Protein AF-0000000071072867 (afdb_homodimer)

Sequence (614 aa):
MFKQTFTDLTKLPKQRVRQWLSTFESVICDADGVLWHFSKAIDGAVETFNYLKTSGRKTFIISNNSAITRQEMADKAKDFGIEIEKSSVLTSSFSCANFLAVKEFQKKAFVMGEKGVHAELEQLGICSLKVSEKLEKPMHEFVTELELDPDVGAVIVGRDEGFNMAKLVRTGSYLLNPDIIFLGTCLDAAYPIGNNRVMVGAGATLAAMKAFTGRSPLVLGKPNPWMASPLVQSGAIKPETTLMVGDTLQTDMHFAANCGFQSLMVGSGVNTPKEVQQIIEEGDPKKKVLVPDTYLPSLGHLLEFLCMFKQTFTDLTKLPKQRVRQWLSTFESVICDADGVLWHFSKAIDGAVETFNYLKTSGRKTFIISNNSAITRQEMADKAKDFGIEIEKSSVLTSSFSCANFLAVKEFQKKAFVMGEKGVHAELEQLGICSLKVSEKLEKPMHEFVTELELDPDVGAVIVGRDEGFNMAKLVRTGSYLLNPDIIFLGTCLDAAYPIGNNRVMVGAGATLAAMKAFTGRSPLVLGKPNPWMASPLVQSGAIKPETTLMVGDTLQTDMHFAANCGFQSLMVGSGVNTPKEVQQIIEEGDPKKKVLVPDTYLPSLGHLLEFLC

Organism: Drosophila erecta (NCBI:txid7220)

Solvent-accessible surface area (backbone atoms only — not comparable to full-atom values): 30882 Å² total; per-residue (Å²): 140,46,80,57,60,52,41,54,55,87,78,47,62,59,66,59,53,31,54,59,56,66,60,41,53,28,39,38,28,35,40,79,29,38,38,22,53,92,91,40,67,35,76,47,16,41,62,28,54,46,48,46,38,74,72,69,28,49,62,34,40,43,35,54,56,20,49,54,38,40,55,57,50,25,51,54,38,40,74,67,62,29,85,61,53,42,92,37,36,42,30,5,21,43,28,48,31,48,54,40,47,77,66,63,60,82,52,28,31,38,45,52,42,31,64,8,37,53,52,35,20,47,76,65,73,34,51,65,45,82,75,92,58,70,66,84,56,61,63,70,59,47,59,75,65,60,80,76,70,85,56,51,40,30,37,40,40,29,32,38,79,75,43,27,41,38,45,49,51,52,54,39,58,56,55,65,38,84,82,36,44,47,36,25,19,33,67,53,15,56,40,79,74,55,92,92,36,66,42,81,29,22,16,12,59,48,33,18,46,24,48,46,55,71,51,76,58,53,54,28,8,60,31,35,45,67,47,50,39,69,42,47,73,72,58,78,42,51,42,89,28,25,36,32,36,22,23,35,40,81,27,41,27,28,19,17,51,65,50,51,28,45,31,36,34,24,49,59,34,77,41,48,70,67,58,49,50,49,50,60,70,67,58,48,75,88,54,49,52,38,42,29,16,24,33,40,65,33,49,24,65,52,36,72,46,73,103,140,44,81,56,61,51,40,52,56,88,77,47,61,61,68,60,53,31,56,57,56,66,59,40,53,28,41,36,29,34,41,79,29,39,38,23,53,92,91,41,68,36,77,47,16,41,61,28,54,47,48,46,40,72,72,70,29,48,63,34,40,44,36,55,55,21,48,55,37,42,55,55,51,26,50,52,38,39,74,67,60,28,86,58,54,43,90,37,37,42,30,5,21,43,28,48,31,49,54,42,47,75,66,64,59,82,50,28,32,38,45,52,43,32,63,8,36,52,54,36,22,48,76,65,74,35,52,64,46,82,75,93,59,73,64,86,57,60,64,69,58,47,59,76,65,59,79,77,70,85,56,51,40,28,37,40,41,31,30,41,80,74,43,28,42,38,47,51,52,52,54,38,58,55,56,64,40,83,81,36,44,48,37,25,19,34,68,53,15,55,40,79,73,56,91,92,35,67,44,81,29,22,17,11,60,49,34,18,45,25,48,46,55,72,50,77,56,54,53,29,9,60,31,36,44,66,48,50,40,70,40,47,75,72,57,77,42,51,42,87,28,25,35,31,36,22,24,36,41,81,28,42,28,28,20,18,51,65,50,50,29,45,31,34,34,25,48,59,33,76,41,48,70,67,60,50,49,50,52,59,70,66,60,48,76,87,55,47,55,38,42,29,15,23,34,40,66,34,51,23,66,51,36,72,49,74,102

Secondary structure (DSSP, 8-state):
--TTS-EEGGGS-HHHHHHHHTT-SEEEE-SBTTTEETTEEPTTHHHHHHHHHHTT-EEEEEE---SS-HHHHHHHHHHHT----GGGEEEHHHHHHHHHHHTT--SEEEEES-HHHHHHHHHTT-EEEE------S-HHHHHHH----TTEEEEEE---TT-BHHHHHHHHHHHTSTTSEEEES----EEEEETTEEEE-HHHHHHHHHHHHS---EE-STT-GGGGHHHHHHTS--GGGEEEEES-IIIIIHHHHHHT-EEEEETTSS--HHHHHHHHHHT-GGGGGGS-SEEES-GGGGHHHH-/--TTS-EEGGGS-HHHHHHHHTT-SEEEE-SBTTTEETTEEPTTHHHHHHHHHHTT-EEEEEE---SS-HHHHHHHHHHHT----GGGEEEHHHHHHHHHHHTT--SEEEEES-HHHHHHHHHTT-EEE-------S-HHHHHHH----TTEEEEEE---TT-BHHHHHHHHHHHTSTTSEEEES----EEEEETTEEEE-HHHHHHHHHHHHS---EE-STT-GGGGHHHHHHTS--GGGEEEEES-IIIIIHHHHHHT-EEEEETTSS--HHHHHHHHHHT-GGGGGGS-SEEES-GGGGHHHH-

Radius of gyration: 28.03 Å; Cα contacts (8 Å, |Δi|>4): 1371; chains: 2; bounding box: 51×82×61 Å

InterPro domains:
  IPR006357 HAD-superfamily hydrolase, subfamily IIA [PF13344] (27-126)
  IPR006357 HAD-superfamily hydrolase, subfamily IIA [PIRSF000915] (5-306)
  IPR006357 HAD-superfamily hydrolase, subfamily IIA [TIGR01460] (27-269)
  IPR023214 HAD superfamily [G3DSA:3.40.50.1000] (26-300)
  IPR023214 HAD superfamily [G3DSA:3.40.50.1000] (92-221)
  IPR036412 HAD-like superfamily [SSF56784] (24-303)

Foldseek 3Di:
DQQLVAAAVVPDPLVVVLVVLVLFQEEEEEPDLAQAFPQGGDPQSQVLQVLCVVVRHHYAYEYLDQAAALQVVQVSSVVNPHHDDSVRYFYLLLLVLVVCLVVVPDFEEEEQHHVHNVVNNVVSPHHYDDDQDDCPDPPVVLLVPDDDDPRQQEYEFWDHPSDDDSCLSRSLVQVLPVRRAYEYSDLDQWADNDPPDIDGTRNVSQVSSCVSRVDHHHHRGFLHLSRCCVCVVVVVGDLCNYEFEEAFLRGRLLNNLNSNHAYEHEQSGDDHPVVLVVLVVVVDPVSSSSRHSYYDNHSSVCVVSSD/DQQLVAAAVVPDPLVVVLVVLVLFQEEEEEPDLAQAQPQGGDPQSQVLQVLCVVVRHHYAYEYLAQAAALQVVQVSSVVNPHHDDSVRYFYLLLLVLVVCLVVVPDFEEEEQHHVHNVVSNVVSPHHYDDDQDDCPDPPVVLLVPDDDDPRAQEYEFWDHPSDDDSCLSRSLVQVLPVRRAYEYSDLDQWADNDPPDIDGTRNVSQVSSCVSRVDHHHHRGFLHLSRCCVCVVVVVGDLCNYEFEEAALRGRLLNNLNSNHAYEHEQSGDDHPVVLVVLVVVVDPVSSSSRHSYYDNHSSVCVVSSD

pLDDT: mean 96.31, std 3.62, range [76.62, 98.88]

Nearest PDB structures (foldseek):
  4bkm-assembly2_B  TM=9.214E-01  e=1.860E-29  Mus musculus
  7po7-assembly3_E  TM=9.030E-01  e=1.223E-29  Mus musculus
  7po7-assembly1_A  TM=9.362E-01  e=9.384E-29  Mus musculus
  2p69-assembly1_A-2  TM=9.300E-01  e=4.734E-28  Homo sapiens
  8qfw-assembly1_A  TM=9.209E-01  e=5.027E-28  Mus musculus

Structure (mmCIF, N/CA/C/O backbone):
data_AF-0000000071072867-model_v1
#
loop_
_entity.id
_entity.type
_entity.pdbx_description
1 polymer 4-nitrophenylphosphatase
#
loop_
_atom_site.group_PDB
_atom_site.id
_atom_site.type_symbol
_atom_site.label_atom_id
_atom_site.label_alt_id
_atom_site.label_comp_id
_atom_site.label_asym_id
_atom_site.label_entity_id
_atom_site.label_seq_id
_atom_site.pdbx_PDB_ins_code
_atom_site.Cartn_x
_atom_site.Cartn_y
_atom_site.Cartn_z
_atom_site.occupancy
_atom_site.B_iso_or_equiv
_atom_site.auth_seq_id
_atom_site.auth_comp_id
_atom_site.auth_asym_id
_atom_site.auth_atom_id
_atom_site.pdbx_PDB_model_num
ATOM 1 N N . MET A 1 1 ? -4.938 20.016 33.625 1 77.19 1 MET A N 1
ATOM 2 C CA . MET A 1 1 ? -6.219 19.719 34.25 1 77.19 1 MET A CA 1
ATOM 3 C C . MET A 1 1 ? -7.047 18.766 33.406 1 77.19 1 MET A C 1
ATOM 5 O O . MET A 1 1 ? -7.863 18 33.938 1 77.19 1 MET A O 1
ATOM 9 N N . PHE A 1 2 ? -6.984 18.531 32.156 1 91.62 2 PHE A N 1
ATOM 10 C CA . PHE A 1 2 ? -7.852 17.641 31.406 1 91.62 2 PHE A CA 1
ATOM 11 C C . PHE A 1 2 ? -7.027 16.641 30.594 1 91.62 2 PHE A C 1
ATOM 13 O O . PHE A 1 2 ? -7.52 16.047 29.641 1 91.62 2 PHE A O 1
ATOM 20 N N . LYS A 1 3 ? -5.988 16.234 31.109 1 93.56 3 LYS A N 1
ATOM 21 C CA . LYS A 1 3 ? -5.09 15.422 30.281 1 93.56 3 LYS A CA 1
ATOM 22 C C . LYS A 1 3 ? -5.668 14.031 30.062 1 93.56 3 LYS A C 1
ATOM 24 O O . LYS A 1 3 ? -5.863 13.273 31.016 1 93.56 3 LYS A O 1
ATOM 29 N N . GLN A 1 4 ? -6.004 13.75 28.828 1 95.38 4 GLN A N 1
ATOM 30 C CA . GLN A 1 4 ? -6.457 12.453 28.344 1 95.38 4 GLN A CA 1
ATOM 31 C C . GLN A 1 4 ? -7.707 11.984 29.078 1 95.38 4 GLN A C 1
ATOM 33 O O . GLN A 1 4 ? -7.824 10.812 29.422 1 95.38 4 GLN A O 1
ATOM 38 N N . THR A 1 5 ? -8.602 12.914 29.359 1 96 5 THR A N 1
ATOM 39 C CA . THR A 1 5 ? -9.836 12.594 30.062 1 96 5 THR A CA 1
ATOM 40 C C . THR A 1 5 ? -11.031 12.633 29.125 1 96 5 THR A C 1
ATOM 42 O O . THR A 1 5 ? -12.125 12.18 29.469 1 96 5 THR A O 1
ATOM 45 N N . PHE A 1 6 ? -10.82 13.164 27.953 1 98.31 6 PHE A N 1
ATOM 46 C CA . PHE A 1 6 ? -11.906 13.344 27 1 98.31 6 PHE A CA 1
ATOM 47 C C . PHE A 1 6 ? -13.078 14.07 27.641 1 98.31 6 PHE A C 1
ATOM 49 O O . PHE A 1 6 ? -14.227 13.625 27.547 1 98.31 6 PHE A O 1
ATOM 56 N N . THR A 1 7 ? -12.781 15.156 28.328 1 98.25 7 THR A N 1
ATOM 57 C CA . THR A 1 7 ? -13.789 15.938 29.031 1 98.25 7 THR A CA 1
ATOM 58 C C . THR A 1 7 ? -14.648 16.734 28.047 1 98.25 7 THR A C 1
ATOM 60 O O . THR A 1 7 ? -14.125 17.516 27.266 1 98.25 7 THR A O 1
ATOM 63 N N . ASP A 1 8 ? -15.914 16.516 28.109 1 98.31 8 ASP A N 1
ATOM 64 C CA . ASP A 1 8 ? -16.875 17.281 27.312 1 98.31 8 ASP A CA 1
ATOM 65 C C . ASP A 1 8 ? -17.109 18.656 27.906 1 98.31 8 ASP A C 1
ATOM 67 O O . ASP A 1 8 ? -17.766 18.797 28.938 1 98.31 8 ASP A O 1
ATOM 71 N N . LEU A 1 9 ? -16.656 19.656 27.25 1 98.12 9 LEU A N 1
ATOM 72 C CA . LEU A 1 9 ? -16.672 21.016 27.797 1 98.12 9 LEU A CA 1
ATOM 73 C C . LEU A 1 9 ? -18.094 21.562 27.859 1 98.12 9 LEU A C 1
ATOM 75 O O . LEU A 1 9 ? -18.359 22.5 28.609 1 98.12 9 LEU A O 1
ATOM 79 N N . THR A 1 10 ? -18.984 21 27 1 97.19 10 THR A N 1
ATOM 80 C CA . THR A 1 10 ? -20.375 21.469 27.016 1 97.19 10 THR A CA 1
ATOM 81 C C . THR A 1 10 ? -21.047 21.141 28.344 1 97.19 10 THR A C 1
ATOM 83 O O . THR A 1 10 ? -22.109 21.688 28.656 1 97.19 10 THR A O 1
ATOM 86 N N . LYS A 1 11 ? -20.438 20.266 29.062 1 97.19 11 LYS A N 1
ATOM 87 C CA . LYS A 1 11 ? -21.062 19.781 30.297 1 97.19 11 LYS A CA 1
ATOM 88 C C . LYS A 1 11 ? -20.453 20.453 31.516 1 97.19 11 LYS A C 1
ATOM 90 O O . LYS A 1 11 ? -20.75 20.078 32.656 1 97.19 11 LYS A O 1
ATOM 95 N N . LEU A 1 12 ? -19.609 21.328 31.375 1 96.94 12 LEU A N 1
ATOM 96 C CA . LEU A 1 12 ? -18.938 22.016 32.469 1 96.94 12 LEU A CA 1
ATOM 97 C C . LEU A 1 12 ? -19.484 23.438 32.625 1 96.94 12 LEU A C 1
ATOM 99 O O . LEU A 1 12 ? -19.984 24.031 31.656 1 96.94 12 LEU A O 1
ATOM 103 N N . PRO A 1 13 ? -19.344 24 33.875 1 96.5 13 PRO A N 1
ATOM 104 C CA . PRO A 1 13 ? -19.656 25.422 34.031 1 96.5 13 PRO A CA 1
ATOM 105 C C . PRO A 1 13 ? -18.797 26.312 33.125 1 96.5 13 PRO A C 1
ATOM 107 O O . PRO A 1 13 ? -17.594 26.078 33 1 96.5 13 PRO A O 1
ATOM 110 N N . LYS A 1 14 ? -19.438 27.344 32.562 1 96.38 14 LYS A N 1
ATOM 111 C CA . LYS A 1 14 ? -18.766 28.234 31.609 1 96.38 14 LYS A CA 1
ATOM 112 C C . LYS A 1 14 ? -17.516 28.844 32.219 1 96.38 14 LYS A C 1
ATOM 114 O O . LYS A 1 14 ? -16.484 28.969 31.547 1 96.38 14 LYS A O 1
ATOM 119 N N . GLN A 1 15 ? -17.609 29.156 33.469 1 95.62 15 GLN A N 1
ATOM 120 C CA . GLN A 1 15 ? -16.484 29.812 34.125 1 95.62 15 GLN A CA 1
ATOM 121 C C . GLN A 1 15 ? -15.273 28.906 34.188 1 95.62 15 GLN A C 1
ATOM 123 O O . GLN A 1 15 ? -14.141 29.359 34.062 1 95.62 15 GLN A O 1
ATOM 128 N N . ARG A 1 16 ? -15.508 27.672 34.406 1 96 16 ARG A N 1
ATOM 129 C CA . ARG A 1 16 ? -14.422 26.703 34.469 1 96 16 ARG A CA 1
ATOM 130 C C . ARG A 1 16 ? -13.727 26.547 33.125 1 96 16 ARG A C 1
ATOM 132 O O . ARG A 1 16 ? -12.492 26.5 33.062 1 96 16 ARG A O 1
ATOM 139 N N . VAL A 1 17 ? -14.508 26.5 32.125 1 97 17 VAL A N 1
ATOM 140 C CA . VAL A 1 17 ? -13.969 26.359 30.766 1 97 17 VAL A CA 1
ATOM 141 C C . VAL A 1 17 ? -13.195 27.625 30.391 1 97 17 VAL A C 1
ATOM 143 O O . VAL A 1 17 ? -12.109 27.562 29.812 1 97 17 VAL A O 1
ATOM 146 N N . ARG A 1 18 ? -13.727 28.797 30.75 1 96 18 ARG A N 1
ATOM 147 C CA . ARG A 1 18 ? -13.07 30.062 30.484 1 96 18 ARG A CA 1
ATOM 148 C C . ARG A 1 18 ? -11.703 30.125 31.172 1 96 18 ARG A C 1
ATOM 150 O O . ARG A 1 18 ? -10.734 30.609 30.578 1 96 18 ARG A O 1
ATOM 157 N N . GLN A 1 19 ? -11.695 29.656 32.375 1 95.44 19 GLN A N 1
ATOM 158 C CA . GLN A 1 19 ? -10.438 29.625 33.125 1 95.44 19 GLN A CA 1
ATOM 159 C C . GLN A 1 19 ? -9.414 28.734 32.438 1 95.44 19 GLN A C 1
ATOM 161 O O . GLN A 1 19 ? -8.242 29.094 32.312 1 95.44 19 GLN A O 1
ATOM 166 N N . TRP A 1 20 ? -9.875 27.578 32.031 1 96.31 20 TRP A N 1
ATOM 167 C CA . TRP A 1 20 ? -9.008 26.656 31.312 1 96.31 20 TRP A CA 1
ATOM 168 C C . TRP A 1 20 ? -8.5 27.297 30.031 1 96.31 20 TRP A C 1
ATOM 170 O O . TRP A 1 20 ? -7.305 27.234 29.719 1 96.31 20 TRP A O 1
ATOM 180 N N . LEU A 1 21 ? -9.375 27.969 29.312 1 96.19 21 LEU A N 1
ATOM 181 C CA . LEU A 1 21 ? -9.047 28.594 28.031 1 96.19 21 LEU A CA 1
ATOM 182 C C . LEU A 1 21 ? -8.047 29.719 28.219 1 96.19 21 LEU A C 1
ATOM 184 O O . LEU A 1 21 ? -7.227 29.984 27.328 1 96.19 21 LEU A O 1
ATOM 188 N N . SER A 1 22 ? -8.109 30.359 29.328 1 95.5 22 SER A N 1
ATOM 189 C CA . SER A 1 22 ? -7.258 31.516 29.594 1 95.5 22 SER A CA 1
ATOM 190 C C . SER A 1 22 ? -5.797 31.109 29.75 1 95.5 22 SER A C 1
ATOM 192 O O . SER A 1 22 ? -4.902 31.953 29.703 1 95.5 22 SER A O 1
ATOM 194 N N . THR A 1 23 ? -5.578 29.812 29.922 1 96 23 THR A N 1
ATOM 195 C CA . THR A 1 23 ? -4.219 29.344 30.156 1 96 23 THR A CA 1
ATOM 196 C C . THR A 1 23 ? -3.457 29.219 28.844 1 96 23 THR A C 1
ATOM 198 O O . THR A 1 23 ? -2.238 29.047 28.844 1 96 23 THR A O 1
ATOM 201 N N . PHE A 1 24 ? -4.109 29.359 27.734 1 97.56 24 PHE A N 1
ATOM 202 C CA . PHE A 1 24 ? -3.469 29.141 26.438 1 97.56 24 PHE A CA 1
ATOM 203 C C . PHE A 1 24 ? -3.057 30.469 25.812 1 97.56 24 PHE A C 1
ATOM 205 O O . PHE A 1 24 ? -3.852 31.406 25.75 1 97.56 24 PHE A O 1
ATOM 212 N N . GLU A 1 25 ? -1.854 30.484 25.328 1 98.31 25 GLU A N 1
ATOM 213 C CA . GLU A 1 25 ? -1.312 31.641 24.609 1 98.31 25 GLU A CA 1
ATOM 214 C C . GLU A 1 25 ? -1.368 31.422 23.109 1 98.31 25 GLU A C 1
ATOM 216 O O . GLU A 1 25 ? -1.254 32.375 22.328 1 98.31 25 GLU A O 1
ATOM 221 N N . SER A 1 26 ? -1.479 30.219 22.641 1 98.62 26 SER A N 1
ATOM 222 C CA . SER A 1 26 ? -1.53 29.875 21.219 1 98.62 26 SER A CA 1
ATOM 223 C C . SER A 1 26 ? -2.541 28.766 20.969 1 98.62 26 SER A C 1
ATOM 225 O O . SER A 1 26 ? -2.75 27.891 21.812 1 98.62 26 SER A O 1
ATOM 227 N N . VAL A 1 27 ? -3.18 28.812 19.828 1 98.75 27 VAL A N 1
ATOM 228 C CA . VAL A 1 27 ? -4.113 27.781 19.375 1 98.75 27 VAL A CA 1
ATOM 229 C C . VAL A 1 27 ? -3.752 27.359 17.953 1 98.75 27 VAL A C 1
ATOM 231 O O . VAL A 1 27 ? -3.602 28.188 17.062 1 98.75 27 VAL A O 1
ATOM 234 N N . ILE A 1 28 ? -3.543 26.094 17.734 1 98.88 28 ILE A N 1
ATOM 235 C CA . ILE A 1 28 ? -3.301 25.484 16.422 1 98.88 28 ILE A CA 1
ATOM 236 C C . ILE A 1 28 ? -4.531 24.688 15.992 1 98.88 28 ILE A C 1
ATOM 238 O O . ILE A 1 28 ? -5 23.812 16.719 1 98.88 28 ILE A O 1
ATOM 242 N N . CYS A 1 29 ? -5.039 25 14.859 1 98.81 29 CYS A N 1
ATOM 243 C CA . CYS A 1 29 ? -6.227 24.328 14.352 1 98.81 29 CYS A CA 1
ATOM 244 C C . CYS A 1 29 ? -5.895 23.484 13.117 1 98.81 29 CYS A C 1
ATOM 246 O O . CYS A 1 29 ? -5.211 23.969 12.211 1 98.81 29 CYS A O 1
ATOM 248 N N . ASP A 1 30 ? -6.332 22.25 13.094 1 98.38 30 ASP A N 1
ATOM 249 C CA . ASP A 1 30 ? -6.465 21.562 11.812 1 98.38 30 ASP A CA 1
ATOM 250 C C . ASP A 1 30 ? -7.438 22.297 10.898 1 98.38 30 ASP A C 1
ATOM 252 O O . ASP A 1 30 ? -8.188 23.172 11.352 1 98.38 30 ASP A O 1
ATOM 256 N N . ALA A 1 31 ? -7.383 21.953 9.625 1 97 31 ALA A N 1
ATOM 257 C CA . ALA A 1 31 ? -8.203 22.688 8.648 1 97 31 ALA A CA 1
ATOM 258 C C . ALA A 1 31 ? -9.461 21.891 8.297 1 97 31 ALA A C 1
ATOM 260 O O . ALA A 1 31 ? -10.539 22.172 8.82 1 97 31 ALA A O 1
ATOM 261 N N . ASP A 1 32 ? -9.312 20.828 7.504 1 93.75 32 ASP A N 1
ATOM 262 C CA . ASP A 1 32 ? -10.438 20.031 7.031 1 93.75 32 ASP A CA 1
ATOM 263 C C . ASP A 1 32 ? -11.094 19.266 8.18 1 93.75 32 ASP A C 1
ATOM 265 O O . ASP A 1 32 ? -10.414 18.531 8.914 1 93.75 32 ASP A O 1
ATOM 269 N N . GLY A 1 33 ? -12.391 19.484 8.367 1 94.62 33 GLY A N 1
ATOM 270 C CA . GLY A 1 33 ? -13.133 18.844 9.438 1 94.62 33 GLY A CA 1
ATOM 271 C C . GLY A 1 33 ? -13.195 19.656 10.711 1 94.62 33 GLY A C 1
ATOM 272 O O . GLY A 1 33 ? -13.938 19.328 11.633 1 94.62 33 GLY A O 1
ATOM 273 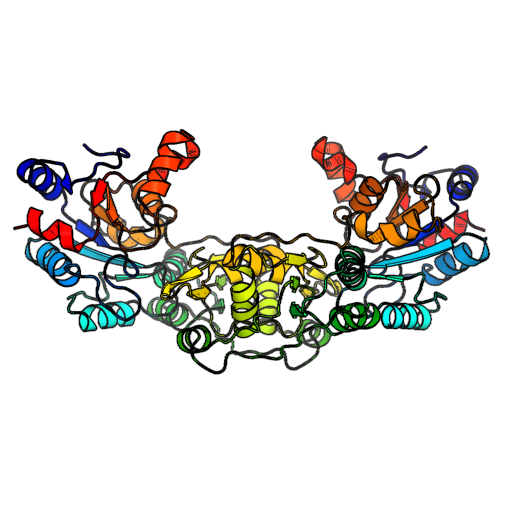N N . VAL A 1 34 ? -12.398 20.781 10.719 1 97.69 34 VAL A N 1
ATOM 274 C CA . VAL A 1 34 ? -12.344 21.641 11.898 1 97.69 34 VAL A CA 1
ATOM 275 C C . VAL A 1 34 ? -12.805 23.047 11.531 1 97.69 34 VAL A C 1
ATOM 277 O O . VAL A 1 34 ? -13.703 23.609 12.18 1 97.69 34 VAL A O 1
ATOM 280 N N . LEU A 1 35 ? -12.281 23.594 10.484 1 98.06 35 LEU A N 1
ATOM 281 C CA . LEU A 1 35 ? -12.617 24.938 10.047 1 98.06 35 LEU A CA 1
ATOM 282 C C . LEU A 1 35 ? -13.617 24.906 8.891 1 98.06 35 LEU A C 1
ATOM 284 O O . LEU A 1 35 ? -14.516 25.75 8.82 1 98.06 35 LEU A O 1
ATOM 288 N N . TRP A 1 36 ? -13.438 23.953 8.023 1 95.56 36 TRP A N 1
ATOM 289 C CA . TRP A 1 36 ? -14.305 23.812 6.863 1 95.56 36 TRP A CA 1
ATOM 290 C C . TRP A 1 36 ? -14.406 22.359 6.434 1 95.56 36 TRP A C 1
ATOM 292 O O . TRP A 1 36 ? -13.625 21.516 6.879 1 95.56 36 TRP A O 1
ATOM 302 N N . HIS A 1 37 ? -15.438 22.016 5.656 1 90.75 37 HIS A N 1
ATOM 303 C CA . HIS A 1 37 ? -15.562 20.797 4.871 1 90.75 37 HIS A CA 1
ATOM 304 C C . HIS A 1 37 ? -15.422 21.078 3.379 1 90.75 37 HIS A C 1
ATOM 306 O O . HIS A 1 37 ? -16.375 21.562 2.742 1 90.75 37 HIS A O 1
ATOM 312 N N . PHE A 1 38 ? -14.297 20.672 2.932 1 85.31 38 PHE A N 1
ATOM 313 C CA . PHE A 1 38 ? -14 20.828 1.514 1 85.31 38 PHE A CA 1
ATOM 314 C C . PHE A 1 38 ? -14.32 22.25 1.06 1 85.31 38 PHE A C 1
ATOM 316 O O . PHE A 1 38 ? -13.539 23.172 1.301 1 85.31 38 PHE A O 1
ATOM 323 N N . SER A 1 39 ? -15.578 22.594 0.637 1 85.12 39 SER A N 1
ATOM 324 C CA . SER A 1 39 ? -15.852 23.906 0.053 1 85.12 39 SER A CA 1
ATOM 325 C C . SER A 1 39 ? -16.812 24.719 0.93 1 85.12 39 SER A C 1
ATOM 327 O O . SER A 1 39 ? -17.312 25.75 0.511 1 85.12 39 SER A O 1
ATOM 329 N N . LYS A 1 40 ? -17.031 24.312 2.162 1 91.94 40 LYS A N 1
ATOM 330 C CA . LYS A 1 40 ? -17.953 25.016 3.057 1 91.94 40 LYS A CA 1
ATOM 331 C C . LYS A 1 40 ? -17.344 25.172 4.449 1 91.94 40 LYS A C 1
ATOM 333 O O . LYS A 1 40 ? -16.844 24.203 5.027 1 91.94 40 LYS A O 1
ATOM 338 N N . ALA A 1 41 ? -17.453 26.391 4.941 1 96.81 41 ALA A N 1
ATOM 339 C CA . ALA A 1 41 ? -17.016 26.625 6.312 1 96.81 41 ALA A CA 1
ATOM 340 C C . ALA A 1 41 ? -17.906 25.891 7.312 1 96.81 41 ALA A C 1
ATOM 342 O O . ALA A 1 41 ? -19.109 25.781 7.105 1 96.81 41 ALA A O 1
ATOM 343 N N . ILE A 1 42 ? -17.359 25.406 8.344 1 96.81 42 ILE A N 1
ATOM 344 C CA . ILE A 1 42 ? -18.125 24.797 9.422 1 96.81 42 ILE A CA 1
ATOM 345 C C . ILE A 1 42 ? -18.766 25.891 10.281 1 96.81 42 ILE A C 1
ATOM 347 O O . ILE A 1 42 ? -18.125 26.906 10.57 1 96.81 42 ILE A O 1
ATOM 351 N N . ASP A 1 43 ? -19.984 25.672 10.711 1 97 43 ASP A N 1
ATOM 352 C CA . ASP A 1 43 ? -20.766 26.688 11.414 1 97 43 ASP A CA 1
ATOM 353 C C . ASP A 1 43 ? -20.016 27.188 12.648 1 97 43 ASP A C 1
ATOM 355 O O . ASP A 1 43 ? -19.594 26.406 13.492 1 97 43 ASP A O 1
ATOM 359 N N . GLY A 1 44 ? -19.781 28.547 12.727 1 97.75 44 GLY A N 1
ATOM 360 C CA . GLY A 1 44 ? -19.203 29.188 13.883 1 97.75 44 GLY A CA 1
ATOM 361 C C . GLY A 1 44 ? -17.688 29.125 13.914 1 97.75 44 GLY A C 1
ATOM 362 O O . GLY A 1 44 ? -17.031 29.781 14.727 1 97.75 44 GLY A O 1
ATOM 363 N N . ALA A 1 45 ? -17.094 28.312 13.047 1 98.12 45 ALA A N 1
ATOM 364 C CA . ALA A 1 45 ? -15.656 28.094 13.078 1 98.12 45 ALA A CA 1
ATOM 365 C C . ALA A 1 45 ? -14.891 29.359 12.719 1 98.12 45 ALA A C 1
ATOM 367 O O . ALA A 1 45 ? -13.906 29.703 13.375 1 98.12 45 ALA A O 1
ATOM 368 N N . VAL A 1 46 ? -15.383 30.047 11.703 1 97.62 46 VAL A N 1
ATOM 369 C CA . VAL A 1 46 ? -14.719 31.25 11.219 1 97.62 46 VAL A CA 1
ATOM 370 C C . VAL A 1 46 ? -14.727 32.312 12.305 1 97.62 46 VAL A C 1
ATOM 372 O O . VAL A 1 46 ? -13.68 32.906 12.633 1 97.62 46 VAL A O 1
ATOM 375 N N . GLU A 1 47 ? -15.891 32.531 12.875 1 97.31 47 GLU A N 1
ATOM 376 C CA . GLU A 1 47 ? -16.031 33.5 13.945 1 97.31 47 GLU A CA 1
ATOM 377 C C . GLU A 1 47 ? -15.164 33.156 15.141 1 97.31 47 GLU A C 1
ATOM 379 O O . GLU A 1 47 ? -14.492 34.031 15.711 1 97.31 47 GLU A O 1
ATOM 384 N N . THR A 1 48 ? -15.188 31.953 15.492 1 98.06 48 THR A N 1
ATOM 385 C CA . THR A 1 48 ? -14.422 31.5 16.641 1 98.06 48 THR A CA 1
ATOM 386 C C . THR A 1 48 ? -12.922 31.688 16.406 1 98.06 48 THR A C 1
ATOM 388 O O . THR A 1 48 ? -12.219 32.219 17.281 1 98.06 48 THR A O 1
ATOM 391 N N . PHE A 1 49 ? -12.398 31.297 15.273 1 98.19 49 PHE A N 1
ATOM 392 C CA . PHE A 1 49 ? -10.984 31.438 14.938 1 98.19 49 PHE A CA 1
ATOM 393 C C . PHE A 1 49 ? -10.547 32.906 15 1 98.19 49 PHE A C 1
ATOM 395 O O . PHE A 1 49 ? -9.516 33.219 15.594 1 98.19 49 PHE A O 1
ATOM 402 N N . ASN A 1 50 ? -11.336 33.719 14.383 1 97.12 50 ASN A N 1
ATOM 403 C CA . ASN A 1 50 ? -11.008 35.156 14.359 1 97.12 50 ASN A CA 1
ATOM 404 C C . ASN A 1 50 ? -11.055 35.75 15.758 1 97.12 50 ASN A C 1
ATOM 406 O O . ASN A 1 50 ? -10.242 36.625 16.078 1 97.12 50 ASN A O 1
ATOM 410 N N . TYR A 1 51 ? -12.023 35.312 16.516 1 96.62 51 TYR A N 1
ATOM 411 C CA . TYR A 1 51 ? -12.109 35.812 17.891 1 96.62 51 TYR A CA 1
ATOM 412 C C . TYR A 1 51 ? -10.883 35.406 18.703 1 96.62 51 TYR A C 1
ATOM 414 O O . TYR A 1 51 ? -10.383 36.188 19.516 1 96.62 51 TYR A O 1
ATOM 422 N N . LEU A 1 52 ? -10.398 34.188 18.562 1 96.94 52 LEU A N 1
ATOM 423 C CA . LEU A 1 52 ? -9.188 33.719 19.234 1 96.94 52 LEU A CA 1
ATOM 424 C C . LEU A 1 52 ? -8.008 34.625 18.906 1 96.94 52 LEU A C 1
ATOM 426 O O . LEU A 1 52 ? -7.238 35 19.797 1 96.94 52 LEU A O 1
ATOM 430 N N . LYS A 1 53 ? -7.941 34.969 17.672 1 94.31 53 LYS A N 1
ATOM 431 C CA . LYS A 1 53 ? -6.867 35.844 17.234 1 94.31 53 LYS A CA 1
ATOM 432 C C . LYS A 1 53 ? -7 37.25 17.859 1 94.31 53 LYS A C 1
ATOM 434 O O . LYS A 1 53 ? -6.02 37.781 18.359 1 94.31 53 LYS A O 1
ATOM 439 N N . THR A 1 54 ? -8.172 37.812 17.922 1 92.81 54 THR A N 1
ATOM 440 C CA . THR A 1 54 ? -8.406 39.156 18.422 1 92.81 54 THR A CA 1
ATOM 441 C C . THR A 1 54 ? -8.25 39.219 19.938 1 92.81 54 THR A C 1
ATOM 443 O O . THR A 1 54 ? -8.016 40.281 20.5 1 92.81 54 THR A O 1
ATOM 446 N N . SER A 1 55 ? -8.398 38.062 20.547 1 92.12 55 SER A N 1
ATOM 447 C CA . SER A 1 55 ? -8.266 38 22 1 92.12 55 SER A CA 1
ATOM 448 C C . SER A 1 55 ? -6.801 38.031 22.438 1 92.12 55 SER A C 1
ATOM 450 O O . SER A 1 55 ? -6.496 37.938 23.625 1 92.12 55 SER A O 1
ATOM 452 N N . GLY A 1 56 ? -5.855 38.125 21.484 1 92.31 56 GLY A N 1
ATOM 453 C CA . GLY A 1 56 ? -4.438 38.219 21.781 1 92.31 56 GLY A CA 1
ATOM 454 C C . GLY A 1 56 ? -3.709 36.875 21.656 1 92.31 56 GLY A C 1
ATOM 455 O O . GLY A 1 56 ? -2.486 36.812 21.812 1 92.31 56 GLY A O 1
ATOM 456 N N . ARG A 1 57 ? -4.418 35.844 21.406 1 96.19 57 ARG A N 1
ATOM 457 C CA . ARG A 1 57 ? -3.779 34.562 21.234 1 96.19 57 ARG A CA 1
ATOM 458 C C . ARG A 1 57 ? -3.152 34.438 19.859 1 96.19 57 ARG A C 1
ATOM 460 O O . ARG A 1 57 ? -3.699 34.938 18.875 1 96.19 57 ARG A O 1
ATOM 467 N N . LYS A 1 58 ? -2.035 33.75 19.766 1 98.12 58 LYS A N 1
ATOM 468 C CA . LYS A 1 58 ? -1.475 33.375 18.469 1 98.12 58 LYS A CA 1
ATOM 469 C C . LYS A 1 58 ? -2.227 32.219 17.875 1 98.12 58 LYS A C 1
ATOM 471 O O . LYS A 1 58 ? -2.434 31.188 18.531 1 98.12 58 LYS A O 1
ATOM 476 N N . THR A 1 59 ? -2.68 32.406 16.625 1 98.5 59 THR A N 1
ATOM 477 C CA . THR A 1 59 ? -3.459 31.344 15.977 1 98.5 59 THR A CA 1
ATOM 478 C C . THR A 1 59 ? -2.727 30.812 14.75 1 98.5 59 THR A C 1
ATOM 480 O O . THR A 1 59 ? -2.098 31.562 14.016 1 98.5 59 THR A O 1
ATOM 483 N N . PHE A 1 60 ? -2.814 29.484 14.531 1 98.81 60 PHE A N 1
ATOM 484 C CA . PHE A 1 60 ? -2.15 28.797 13.43 1 98.81 60 PHE A CA 1
ATOM 485 C C . PHE A 1 60 ? -3.074 27.766 12.797 1 98.81 60 PHE A C 1
ATOM 487 O O . PHE A 1 60 ? -3.99 27.266 13.445 1 98.81 60 PHE A O 1
ATOM 494 N N . ILE A 1 61 ? -2.852 27.5 11.516 1 98.81 61 ILE A N 1
ATOM 495 C CA . ILE A 1 61 ? -3.455 26.375 10.82 1 98.81 61 ILE A CA 1
ATOM 496 C C . ILE A 1 61 ? -2.381 25.344 10.492 1 98.81 61 ILE A C 1
ATOM 498 O O . ILE A 1 61 ? -1.319 25.688 9.969 1 98.81 61 ILE A O 1
ATOM 502 N N . ILE A 1 62 ? -2.615 24.125 10.898 1 98.75 62 ILE A N 1
ATOM 503 C CA . ILE A 1 62 ? -1.713 23.016 10.562 1 98.75 62 ILE A CA 1
ATOM 504 C C . ILE A 1 62 ? -2.475 21.938 9.805 1 98.75 62 ILE A C 1
ATOM 506 O O . ILE A 1 62 ? -3.516 21.469 10.258 1 98.75 62 ILE A O 1
ATOM 510 N N . SER A 1 63 ? -2.027 21.578 8.617 1 97.81 63 SER A N 1
ATOM 511 C CA . SER A 1 63 ? -2.754 20.641 7.762 1 97.81 63 SER A CA 1
ATOM 512 C C . SER A 1 63 ? -1.808 19.656 7.102 1 97.81 63 SER A C 1
ATOM 514 O O . SER A 1 63 ? -0.734 20.031 6.625 1 97.81 63 SER A O 1
ATOM 516 N N . ASN A 1 64 ? -2.201 18.375 7.051 1 97.62 64 ASN A N 1
ATOM 517 C CA . ASN A 1 64 ? -1.455 17.344 6.34 1 97.62 64 ASN A CA 1
ATOM 518 C C . ASN A 1 64 ? -1.591 17.5 4.828 1 97.62 64 ASN A C 1
ATOM 520 O O . ASN A 1 64 ? -0.977 16.75 4.066 1 97.62 64 ASN A O 1
ATOM 524 N N . ASN A 1 65 ? -2.371 18.438 4.391 1 95.75 65 ASN A N 1
ATOM 525 C CA . ASN A 1 65 ? -2.52 18.688 2.959 1 95.75 65 ASN A CA 1
ATOM 526 C C . ASN A 1 65 ? -1.18 19 2.301 1 95.75 65 ASN A C 1
ATOM 528 O O . ASN A 1 65 ? -0.479 19.922 2.723 1 95.75 65 ASN A O 1
ATOM 532 N N . SER A 1 66 ? -0.879 18.203 1.324 1 97.19 66 SER A N 1
ATOM 533 C CA . SER A 1 66 ? 0.406 18.406 0.662 1 97.19 66 SER A CA 1
ATOM 534 C C . SER A 1 66 ? 0.222 18.922 -0.763 1 97.19 66 SER A C 1
ATOM 536 O O . SER A 1 66 ? 1.199 19.109 -1.489 1 97.19 66 SER A O 1
ATOM 538 N N . ALA A 1 67 ? -1.003 19.094 -1.199 1 95.44 67 ALA A N 1
ATOM 539 C CA . ALA A 1 67 ? -1.278 19.391 -2.604 1 95.44 67 ALA A CA 1
ATOM 540 C C . ALA A 1 67 ? -1.129 20.875 -2.889 1 95.44 67 ALA A C 1
ATOM 542 O O . ALA A 1 67 ? -0.813 21.266 -4.012 1 95.44 67 ALA A O 1
ATOM 543 N N . ILE A 1 68 ? -1.346 21.719 -1.862 1 95.25 68 ILE A N 1
ATOM 544 C CA . ILE A 1 68 ? -1.34 23.156 -2.09 1 95.25 68 ILE A CA 1
ATOM 545 C C . ILE A 1 68 ? -0.271 23.812 -1.219 1 95.25 68 ILE A C 1
ATOM 547 O O . ILE A 1 68 ? 0.208 23.203 -0.255 1 95.25 68 ILE A O 1
ATOM 551 N N . THR A 1 69 ? 0.065 25.031 -1.519 1 96.69 69 THR A N 1
ATOM 552 C CA . THR A 1 69 ? 1.079 25.766 -0.78 1 96.69 69 THR A CA 1
ATOM 553 C C . THR A 1 69 ? 0.49 26.359 0.497 1 96.69 69 THR A C 1
ATOM 555 O O . THR A 1 69 ? -0.73 26.438 0.649 1 96.69 69 THR A O 1
ATOM 558 N N . ARG A 1 70 ? 1.339 26.797 1.377 1 97.94 70 ARG A N 1
ATOM 559 C CA . ARG A 1 70 ? 0.902 27.5 2.574 1 97.94 70 ARG A CA 1
ATOM 560 C C . ARG A 1 70 ? 0.15 28.781 2.211 1 97.94 70 ARG A C 1
ATOM 562 O O . ARG A 1 70 ? -0.84 29.125 2.857 1 97.94 70 ARG A O 1
ATOM 569 N N . GLN A 1 71 ? 0.617 29.453 1.197 1 97.75 71 GLN A N 1
ATOM 570 C CA . GLN A 1 71 ? -0.076 30.656 0.75 1 97.75 71 GLN A CA 1
ATOM 571 C C . GLN A 1 71 ? -1.479 30.328 0.248 1 97.75 71 GLN A C 1
ATOM 573 O O . GLN A 1 71 ? -2.443 31.016 0.586 1 97.75 71 GLN A O 1
ATOM 578 N N . GLU A 1 72 ? -1.589 29.312 -0.589 1 97.06 72 GLU A N 1
ATOM 579 C CA . GLU A 1 72 ? -2.896 28.906 -1.098 1 97.06 72 GLU A CA 1
ATOM 580 C C . GLU A 1 72 ? -3.828 28.5 0.04 1 97.06 72 GLU A C 1
ATOM 582 O O . GLU A 1 72 ? -5.035 28.75 -0.016 1 97.06 72 GLU A O 1
ATOM 587 N N . MET A 1 73 ? -3.309 27.844 1.027 1 97.44 73 MET A N 1
ATOM 588 C CA . MET A 1 73 ? -4.102 27.484 2.199 1 97.44 73 MET A CA 1
ATOM 589 C C . MET A 1 73 ? -4.578 28.734 2.934 1 97.44 73 MET A C 1
ATOM 591 O O . MET A 1 73 ? -5.73 28.812 3.357 1 97.44 73 MET A O 1
ATOM 595 N N . ALA A 1 74 ? -3.658 29.688 3.107 1 98.31 74 ALA A N 1
ATOM 596 C CA . ALA A 1 74 ? -4.035 30.969 3.721 1 98.31 74 ALA A CA 1
ATOM 597 C C . ALA A 1 74 ? -5.125 31.656 2.908 1 98.31 74 ALA A C 1
ATOM 599 O O . ALA A 1 74 ? -6.086 32.188 3.471 1 98.31 74 ALA A O 1
ATOM 600 N N . ASP A 1 75 ? -4.965 31.641 1.591 1 98.12 75 ASP A N 1
ATOM 601 C CA . ASP A 1 75 ? -5.957 32.25 0.708 1 98.12 75 ASP A CA 1
ATOM 602 C C . ASP A 1 75 ? -7.301 31.531 0.823 1 98.12 75 ASP A C 1
ATOM 604 O O . ASP A 1 75 ? -8.352 32.188 0.854 1 98.12 75 ASP A O 1
ATOM 608 N N . LYS A 1 76 ? -7.227 30.219 0.839 1 97.12 76 LYS A N 1
ATOM 609 C CA . LYS A 1 76 ? -8.445 29.453 1.034 1 97.12 76 LYS A CA 1
ATOM 610 C C . LYS A 1 76 ? -9.141 29.828 2.34 1 97.12 76 LYS A C 1
ATOM 612 O O . LYS A 1 76 ? -10.359 30.016 2.375 1 97.12 76 LYS A O 1
ATOM 617 N N . ALA A 1 77 ? -8.383 29.938 3.434 1 98.25 77 ALA A N 1
ATOM 618 C CA . ALA A 1 77 ? -8.922 30.359 4.723 1 98.25 77 ALA A CA 1
ATOM 619 C C . ALA A 1 77 ? -9.555 31.734 4.629 1 98.25 77 ALA A C 1
ATOM 621 O O . ALA A 1 77 ? -10.664 31.953 5.133 1 98.25 77 ALA A O 1
ATOM 622 N N . LYS A 1 78 ? -8.938 32.594 3.965 1 97.88 78 LYS A N 1
ATOM 623 C CA . LYS A 1 78 ? -9.445 33.969 3.785 1 97.88 78 LYS A CA 1
ATOM 624 C C . LYS A 1 78 ? -10.766 33.969 3.016 1 97.88 78 LYS A C 1
ATOM 626 O O . LYS A 1 78 ? -11.656 34.75 3.303 1 97.88 78 LYS A O 1
ATOM 631 N N . ASP A 1 79 ? -10.82 33.125 2.029 1 97.81 79 ASP A N 1
ATOM 632 C CA . ASP A 1 79 ? -12.047 33 1.248 1 97.81 79 ASP A CA 1
ATOM 633 C C . ASP A 1 79 ? -13.234 32.625 2.137 1 97.81 79 ASP A C 1
ATOM 635 O O . ASP A 1 79 ? -14.375 32.969 1.839 1 97.81 79 ASP A O 1
ATOM 639 N N . PHE A 1 80 ? -13.008 31.906 3.232 1 97.94 80 PHE A N 1
ATOM 640 C CA . PHE A 1 80 ? -14.055 31.547 4.176 1 97.94 80 PHE A CA 1
ATOM 641 C C . PHE A 1 80 ? -14.258 32.656 5.211 1 97.94 80 PHE A C 1
ATOM 643 O O . PHE A 1 80 ? -15.219 32.594 5.98 1 97.94 80 PHE A O 1
ATOM 650 N N . GLY A 1 81 ? -13.273 33.594 5.285 1 97.88 81 GLY A N 1
ATOM 651 C CA . GLY A 1 81 ? -13.383 34.688 6.234 1 97.88 81 GLY A CA 1
ATOM 652 C C . GLY A 1 81 ? -12.383 34.594 7.371 1 97.88 81 GLY A C 1
ATOM 653 O O . GLY A 1 81 ? -12.453 35.375 8.328 1 97.88 81 GLY A O 1
ATOM 654 N N . ILE A 1 82 ? -11.469 33.719 7.293 1 98 82 ILE A N 1
ATOM 655 C CA . ILE A 1 82 ? -10.445 33.562 8.32 1 98 82 ILE A CA 1
ATOM 656 C C . ILE A 1 82 ? -9.219 34.406 7.953 1 98 82 ILE A C 1
ATOM 658 O O . ILE A 1 82 ? -8.641 34.219 6.883 1 98 82 ILE A O 1
ATOM 662 N N . GLU A 1 83 ? -8.875 35.219 8.805 1 93.56 83 GLU A N 1
ATOM 663 C CA . GLU A 1 83 ? -7.703 36.031 8.578 1 93.56 83 GLU A CA 1
ATOM 664 C C . GLU A 1 83 ? -6.438 35.375 9.102 1 93.56 83 GLU A C 1
ATOM 666 O O . GLU A 1 83 ? -6.234 35.281 10.312 1 93.56 83 GLU A O 1
ATOM 671 N N . ILE A 1 84 ? -5.562 35 8.172 1 97.5 84 ILE A N 1
ATOM 672 C CA . ILE A 1 84 ? -4.336 34.344 8.594 1 97.5 84 ILE A CA 1
ATOM 673 C C . ILE A 1 84 ? -3.242 34.562 7.551 1 97.5 84 ILE A C 1
ATOM 675 O O . ILE A 1 84 ? -3.527 34.625 6.352 1 97.5 84 ILE A O 1
ATOM 679 N N . GLU A 1 85 ? -2.037 34.688 7.977 1 97.19 85 GLU A N 1
ATOM 680 C CA . GLU A 1 85 ? -0.89 34.875 7.09 1 97.19 85 GLU A CA 1
ATOM 681 C C . GLU A 1 85 ? -0.208 33.531 6.809 1 97.19 85 GLU A C 1
ATOM 683 O O . GLU A 1 85 ? -0.3 32.594 7.613 1 97.19 85 GLU A O 1
ATOM 688 N N . LYS A 1 86 ? 0.493 33.5 5.723 1 97.75 86 LYS A N 1
ATOM 689 C CA . LYS A 1 86 ? 1.243 32.344 5.293 1 97.75 86 LYS A CA 1
ATOM 690 C C . LYS A 1 86 ? 2.146 31.828 6.41 1 97.75 86 LYS A C 1
ATOM 692 O O . LYS A 1 86 ? 2.279 30.609 6.605 1 97.75 86 LYS A O 1
ATOM 697 N N . SER A 1 87 ? 2.756 32.719 7.172 1 97.19 87 SER A N 1
ATOM 698 C CA . SER A 1 87 ? 3.717 32.344 8.211 1 97.19 87 SER A CA 1
ATOM 699 C C . SER A 1 87 ? 3.043 31.609 9.359 1 97.19 87 SER A C 1
ATOM 701 O O . SER A 1 87 ? 3.715 30.969 10.172 1 97.19 87 SER A O 1
ATOM 703 N N . SER A 1 88 ? 1.7 31.703 9.406 1 98.12 88 SER A N 1
ATOM 704 C CA . SER A 1 88 ? 0.942 31.047 10.469 1 98.12 88 SER A CA 1
ATOM 705 C C . SER A 1 88 ? 0.27 29.781 9.969 1 98.12 88 SER A C 1
ATOM 707 O O . SER A 1 88 ? -0.63 29.234 10.617 1 98.12 88 SER A O 1
ATOM 709 N N . VAL A 1 89 ? 0.691 29.328 8.742 1 98.69 89 VAL A N 1
ATOM 710 C CA . VAL A 1 89 ? 0.168 28.094 8.148 1 98.69 89 VAL A CA 1
ATOM 711 C C . VAL A 1 89 ? 1.295 27.078 7.996 1 98.69 89 VAL A C 1
ATOM 713 O O . VAL A 1 89 ? 2.355 27.391 7.453 1 98.69 89 VAL A O 1
ATOM 716 N N . LEU A 1 90 ? 1.099 25.906 8.555 1 98.5 90 LEU A N 1
ATOM 717 C CA . LEU A 1 90 ? 2.041 24.797 8.391 1 98.5 90 LEU A CA 1
ATOM 718 C C . LEU A 1 90 ? 1.395 23.641 7.648 1 98.5 90 LEU A C 1
ATOM 720 O O . LEU A 1 90 ? 0.305 23.188 8.016 1 98.5 90 LEU A O 1
ATOM 724 N N . THR A 1 91 ? 2.031 23.156 6.582 1 98.56 91 THR A N 1
ATOM 725 C CA . THR A 1 91 ? 1.562 22.016 5.805 1 98.56 91 THR A CA 1
ATOM 726 C C . THR A 1 91 ? 2.59 20.891 5.832 1 98.56 91 THR A C 1
ATOM 728 O O . THR A 1 91 ? 3.744 21.094 6.211 1 98.56 91 THR A O 1
ATOM 731 N N . SER A 1 92 ? 2.102 19.703 5.457 1 98.56 92 SER A N 1
ATOM 732 C CA . SER A 1 92 ? 3.004 18.562 5.445 1 98.56 92 SER A CA 1
ATOM 733 C C . SER A 1 92 ? 4.105 18.734 4.406 1 98.56 92 SER A C 1
ATOM 735 O O . SER A 1 92 ? 5.23 18.266 4.598 1 98.56 92 SER A O 1
ATOM 737 N N . SER A 1 93 ? 3.84 19.422 3.303 1 98.44 93 SER A N 1
ATOM 738 C CA . SER A 1 93 ? 4.848 19.734 2.291 1 98.44 93 SER A CA 1
ATOM 739 C C . SER A 1 93 ? 5.93 20.656 2.85 1 98.44 93 SER A C 1
ATOM 741 O O . SER A 1 93 ? 7.117 20.438 2.604 1 98.44 93 SER A O 1
ATOM 743 N N . PHE A 1 94 ? 5.5 21.672 3.57 1 98.56 94 PHE A N 1
ATOM 744 C CA . PHE A 1 94 ? 6.465 22.578 4.191 1 98.56 94 PHE A CA 1
ATOM 745 C C . PHE A 1 94 ? 7.336 21.828 5.191 1 98.56 94 PHE A C 1
ATOM 747 O O . PHE A 1 94 ? 8.547 22.062 5.277 1 98.56 94 PHE A O 1
ATOM 754 N N . SER A 1 95 ? 6.699 20.922 5.949 1 98.75 95 SER A N 1
ATOM 755 C CA . SER A 1 95 ? 7.426 20.125 6.922 1 98.75 95 SER A CA 1
ATOM 756 C C . SER A 1 95 ? 8.555 19.328 6.262 1 98.75 95 SER A C 1
ATOM 758 O O . SER A 1 95 ? 9.68 19.312 6.766 1 98.75 95 SER A O 1
ATOM 760 N N . CYS A 1 96 ? 8.289 18.703 5.113 1 98.81 96 CYS A N 1
ATOM 761 C CA . CYS A 1 96 ? 9.297 17.953 4.379 1 98.81 96 CYS A CA 1
ATOM 762 C C . CYS A 1 96 ? 10.406 18.859 3.863 1 98.81 96 CYS A C 1
ATOM 764 O O . CYS A 1 96 ? 11.586 18.547 4.008 1 98.81 96 CYS A O 1
ATOM 766 N N . ALA A 1 97 ? 10.016 19.984 3.281 1 98.69 97 ALA A N 1
ATOM 767 C CA . ALA A 1 97 ? 11 20.938 2.752 1 98.69 97 ALA A CA 1
ATOM 768 C C . ALA A 1 97 ? 11.898 21.469 3.861 1 98.69 97 ALA A C 1
ATOM 770 O O . ALA A 1 97 ? 13.125 21.547 3.695 1 98.69 97 ALA A O 1
ATOM 771 N N . ASN A 1 98 ? 11.266 21.828 4.984 1 98.5 98 ASN A N 1
ATOM 772 C CA . ASN A 1 98 ? 12.016 22.359 6.117 1 98.5 98 ASN A CA 1
ATOM 773 C C . ASN A 1 98 ? 13.008 21.344 6.664 1 98.5 98 ASN A C 1
ATOM 775 O O . ASN A 1 98 ? 14.109 21.703 7.082 1 98.5 98 ASN A O 1
ATOM 779 N N . PHE A 1 99 ? 12.625 20.031 6.695 1 98.75 99 PHE A N 1
ATOM 780 C CA . PHE A 1 99 ? 13.5 18.969 7.145 1 98.75 99 PHE A CA 1
ATOM 781 C C . PHE A 1 99 ? 14.773 18.922 6.309 1 98.75 99 PHE A C 1
ATOM 783 O O . PHE A 1 99 ? 15.875 18.859 6.852 1 98.75 99 PHE A O 1
ATOM 790 N N . LEU A 1 100 ? 14.648 18.953 5.012 1 98.75 100 LEU A N 1
ATOM 791 C CA . LEU A 1 100 ? 15.805 18.906 4.117 1 98.75 100 LEU A CA 1
ATOM 792 C C . LEU A 1 100 ? 16.641 20.172 4.25 1 98.75 100 LEU A C 1
ATOM 794 O O . LEU A 1 100 ? 17.875 20.109 4.215 1 98.75 100 LEU A O 1
ATOM 798 N N . ALA A 1 101 ? 15.961 21.312 4.391 1 98.31 101 ALA A N 1
ATOM 799 C CA . ALA A 1 101 ? 16.672 22.594 4.508 1 98.31 101 ALA A CA 1
ATOM 800 C C . ALA A 1 101 ? 17.562 22.609 5.746 1 98.31 101 ALA A C 1
ATOM 802 O O . ALA A 1 101 ? 18.719 23.031 5.68 1 98.31 101 ALA A O 1
ATOM 803 N N . VAL A 1 102 ? 17.047 22.172 6.891 1 97.44 102 VAL A N 1
ATOM 804 C CA . VAL A 1 102 ? 17.781 22.156 8.148 1 97.44 102 VAL A CA 1
ATOM 805 C C . VAL A 1 102 ? 18.984 21.219 8.031 1 97.44 102 VAL A C 1
ATOM 807 O O . VAL A 1 102 ? 20.031 21.484 8.617 1 97.44 102 VAL A O 1
ATOM 810 N N . LYS A 1 103 ? 18.875 20.234 7.207 1 97.31 103 LYS A N 1
ATOM 811 C CA . LYS A 1 103 ? 19.953 19.266 7 1 97.31 103 LYS A CA 1
ATOM 812 C C . LYS A 1 103 ? 20.938 19.766 5.945 1 97.31 103 LYS A C 1
ATOM 814 O O . LYS A 1 103 ? 21.875 19.062 5.57 1 97.31 103 LYS A O 1
ATOM 819 N N . GLU A 1 104 ? 20.719 20.938 5.434 1 97.81 104 GLU A N 1
ATOM 820 C CA . GLU A 1 104 ? 21.547 21.547 4.398 1 97.81 104 GLU A CA 1
ATOM 821 C C . GLU A 1 104 ? 21.656 20.625 3.182 1 97.81 104 GLU A C 1
ATOM 823 O O . GLU A 1 104 ? 22.766 20.406 2.666 1 97.81 104 GLU A O 1
ATOM 828 N N . PHE A 1 105 ? 20.547 19.984 2.857 1 98 105 PHE A N 1
ATOM 829 C CA . PHE A 1 105 ? 20.453 19.094 1.707 1 98 105 PHE A CA 1
ATOM 830 C C . PHE A 1 105 ? 20.844 19.828 0.427 1 98 105 PHE A C 1
ATOM 832 O O . PHE A 1 105 ? 20.312 20.906 0.135 1 98 105 PHE A O 1
ATOM 839 N N . GLN A 1 106 ? 21.781 19.312 -0.373 1 96.81 106 GLN A N 1
ATOM 840 C CA . GLN A 1 106 ? 22.344 20.016 -1.517 1 96.81 106 GLN A CA 1
ATOM 841 C C . GLN A 1 106 ? 22.016 19.297 -2.822 1 96.81 106 GLN A C 1
ATOM 843 O O . GLN A 1 106 ? 22.297 19.812 -3.906 1 96.81 106 GLN A O 1
ATOM 848 N N . LYS A 1 107 ? 21.422 18.188 -2.809 1 97.94 107 LYS A N 1
ATOM 849 C CA . LYS A 1 107 ? 21.094 17.406 -3.998 1 97.94 107 LYS A CA 1
ATOM 850 C C . LYS A 1 107 ? 19.703 17.75 -4.508 1 97.94 107 LYS A C 1
ATOM 852 O O . LYS A 1 107 ? 19.156 18.812 -4.188 1 97.94 107 LYS A O 1
ATOM 857 N N . LYS A 1 108 ? 19.172 16.984 -5.445 1 98.38 108 LYS A N 1
ATOM 858 C CA . LYS A 1 108 ? 17.828 17.188 -5.977 1 98.38 108 LYS A CA 1
ATOM 859 C C . LYS A 1 108 ? 16.828 16.281 -5.285 1 98.38 108 LYS A C 1
ATOM 861 O O . LYS A 1 108 ? 17.156 15.148 -4.91 1 98.38 108 LYS A O 1
ATOM 866 N N . ALA A 1 109 ? 15.672 16.797 -5.086 1 98.69 109 ALA A N 1
ATOM 867 C CA . ALA A 1 109 ? 14.57 15.984 -4.574 1 98.69 109 ALA A CA 1
ATOM 868 C C . ALA A 1 109 ? 13.641 15.547 -5.707 1 98.69 109 ALA A C 1
ATOM 870 O O . ALA A 1 109 ? 13.188 16.375 -6.504 1 98.69 109 ALA A O 1
ATOM 871 N N . PHE A 1 110 ? 13.453 14.258 -5.863 1 98.5 110 PHE A N 1
ATOM 872 C CA . PHE A 1 110 ? 12.398 13.766 -6.746 1 98.5 110 PHE A CA 1
ATOM 873 C C . PHE A 1 110 ? 11.055 13.75 -6.027 1 98.5 110 PHE A C 1
ATOM 875 O O . PHE A 1 110 ? 10.938 13.172 -4.945 1 98.5 110 PHE A O 1
ATOM 882 N N . VAL A 1 111 ? 10.047 14.375 -6.648 1 98.25 111 VAL A N 1
ATOM 883 C CA . VAL A 1 111 ? 8.758 14.531 -5.977 1 98.25 111 VAL A CA 1
ATOM 884 C C . VAL A 1 111 ? 7.684 13.758 -6.73 1 98.25 111 VAL A C 1
ATOM 886 O O . VAL A 1 111 ? 7.461 13.992 -7.922 1 98.25 111 VAL A O 1
ATOM 889 N N . MET A 1 112 ? 7.129 12.773 -6.121 1 97.06 112 MET A N 1
ATOM 890 C CA . MET A 1 112 ? 5.824 12.25 -6.512 1 97.06 112 MET A CA 1
ATOM 891 C C . MET A 1 112 ? 4.707 12.914 -5.711 1 97.06 112 MET A C 1
ATOM 893 O O . MET A 1 112 ? 4.352 12.438 -4.629 1 97.06 112 MET A O 1
ATOM 897 N N . GLY A 1 113 ? 4.148 13.93 -6.16 1 96.62 113 GLY A N 1
ATOM 898 C CA . GLY A 1 113 ? 3.213 14.789 -5.453 1 96.62 113 GLY A CA 1
ATOM 899 C C . GLY A 1 113 ? 2.768 15.984 -6.27 1 96.62 113 GLY A C 1
ATOM 900 O O . GLY A 1 113 ? 3.125 16.109 -7.445 1 96.62 113 GLY A O 1
ATOM 901 N N . GLU A 1 114 ? 2.01 16.859 -5.676 1 96.19 114 GLU A N 1
ATOM 902 C CA . GLU A 1 114 ? 1.413 18.016 -6.332 1 96.19 114 GLU A CA 1
ATOM 903 C C . GLU A 1 114 ? 2.287 19.266 -6.16 1 96.19 114 GLU A C 1
ATOM 905 O O . GLU A 1 114 ? 3.4 19.172 -5.637 1 96.19 114 GLU A O 1
ATOM 910 N N . LYS A 1 115 ? 1.81 20.359 -6.684 1 96.44 115 LYS A N 1
ATOM 911 C CA . LYS A 1 115 ? 2.568 21.594 -6.762 1 96.44 115 LYS A CA 1
ATOM 912 C C . LYS A 1 115 ? 2.957 22.094 -5.371 1 96.44 115 LYS A C 1
ATOM 914 O O . LYS A 1 115 ? 3.986 22.75 -5.207 1 96.44 115 LYS A O 1
ATOM 919 N N . GLY A 1 116 ? 2.195 21.75 -4.312 1 97.81 116 GLY A N 1
ATOM 920 C CA . GLY A 1 116 ? 2.5 22.203 -2.959 1 97.81 116 GLY A CA 1
ATOM 921 C C . GLY A 1 116 ? 3.889 21.797 -2.498 1 97.81 116 GLY A C 1
ATOM 922 O O . GLY A 1 116 ? 4.602 22.594 -1.885 1 97.81 116 GLY A O 1
ATOM 923 N N . VAL A 1 117 ? 4.324 20.609 -2.846 1 98.12 117 VAL A N 1
ATOM 924 C CA . VAL A 1 117 ? 5.629 20.109 -2.436 1 98.12 117 VAL A CA 1
ATOM 925 C C . VAL A 1 117 ? 6.73 20.859 -3.18 1 98.12 117 VAL A C 1
ATOM 927 O O . VAL A 1 117 ? 7.699 21.312 -2.568 1 98.12 117 VAL A O 1
ATOM 930 N N . HIS A 1 118 ? 6.566 21.031 -4.449 1 97.94 118 HIS A N 1
ATOM 931 C CA . HIS A 1 118 ? 7.555 21.719 -5.273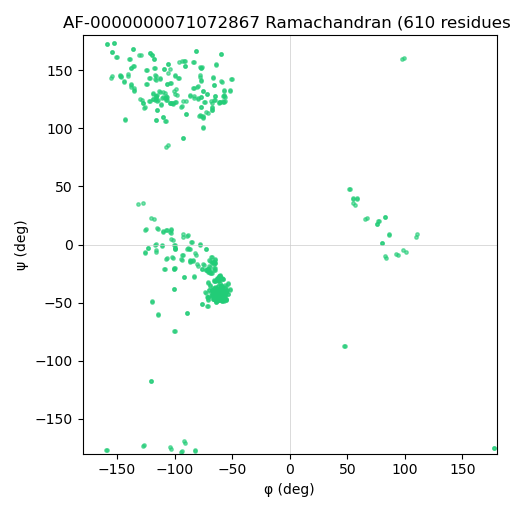 1 97.94 118 HIS A CA 1
ATOM 932 C C . HIS A 1 118 ? 7.754 23.156 -4.809 1 97.94 118 HIS A C 1
ATOM 934 O O . HIS A 1 118 ? 8.891 23.641 -4.711 1 97.94 118 HIS A O 1
ATOM 940 N N . ALA A 1 119 ? 6.652 23.812 -4.555 1 98.06 119 ALA A N 1
ATOM 941 C CA . ALA A 1 119 ? 6.695 25.234 -4.188 1 98.06 119 ALA A CA 1
ATOM 942 C C . ALA A 1 119 ? 7.438 25.438 -2.869 1 98.06 119 ALA A C 1
ATOM 944 O O . ALA A 1 119 ? 8.242 26.359 -2.736 1 98.06 119 ALA A O 1
ATOM 945 N N . GLU A 1 120 ? 7.156 24.562 -1.887 1 98.06 120 GLU A N 1
ATOM 946 C CA . GLU A 1 120 ? 7.809 24.688 -0.589 1 98.06 120 GLU A CA 1
ATOM 947 C C . GLU A 1 120 ? 9.305 24.406 -0.692 1 98.06 120 GLU A C 1
ATOM 949 O O . GLU A 1 120 ? 10.117 25.062 -0.033 1 98.06 120 GLU A O 1
ATOM 954 N N . LEU A 1 121 ? 9.68 23.391 -1.51 1 98.5 121 LEU A N 1
ATOM 955 C CA . LEU A 1 121 ? 11.094 23.094 -1.747 1 98.5 121 LEU A CA 1
ATOM 956 C C . LEU A 1 121 ? 11.789 24.297 -2.395 1 98.5 121 LEU A C 1
ATOM 958 O O . LEU A 1 121 ? 12.852 24.719 -1.937 1 98.5 121 LEU A O 1
ATOM 962 N N . GLU A 1 122 ? 11.148 24.828 -3.424 1 97.94 122 GLU A N 1
ATOM 963 C CA . GLU A 1 122 ? 11.719 25.953 -4.145 1 97.94 122 GLU A CA 1
ATOM 964 C C . GLU A 1 122 ? 11.922 27.156 -3.219 1 97.94 122 GLU A C 1
ATOM 966 O O . GLU A 1 122 ? 12.953 27.828 -3.285 1 97.94 122 GLU A O 1
ATOM 971 N N . GLN A 1 123 ? 11 27.453 -2.365 1 97.06 123 GLN A N 1
ATOM 972 C CA . GLN A 1 123 ? 11.062 28.578 -1.438 1 97.06 123 GLN A CA 1
ATOM 973 C C . GLN A 1 123 ? 12.25 28.438 -0.488 1 97.06 123 GLN A C 1
ATOM 975 O O . GLN A 1 123 ? 12.789 29.438 -0.005 1 97.06 123 GLN A O 1
ATOM 980 N N . LEU A 1 124 ? 12.664 27.219 -0.232 1 97.19 124 LEU A N 1
ATOM 981 C CA . LEU A 1 124 ? 13.766 26.984 0.694 1 97.19 124 LEU A CA 1
ATOM 982 C C . LEU A 1 124 ? 15.047 26.672 -0.061 1 97.19 124 LEU A C 1
ATOM 984 O O . LEU A 1 124 ? 16.016 26.172 0.527 1 97.19 124 LEU A O 1
ATOM 988 N N . GLY A 1 125 ? 15.055 26.844 -1.376 1 97.69 125 GLY A N 1
ATOM 989 C CA . GLY A 1 125 ? 16.266 26.766 -2.188 1 97.69 125 GLY A CA 1
ATOM 990 C C . GLY A 1 125 ? 16.641 25.344 -2.555 1 97.69 125 GLY A C 1
ATOM 991 O O . GLY A 1 125 ? 17.812 25.047 -2.834 1 97.69 125 GLY A O 1
ATOM 992 N N . ILE A 1 126 ? 15.719 24.438 -2.561 1 98.31 126 ILE A N 1
ATOM 993 C CA . ILE A 1 126 ? 16 23.047 -2.889 1 98.31 126 ILE A CA 1
ATOM 994 C C . ILE A 1 126 ? 15.445 22.719 -4.273 1 98.31 126 ILE A C 1
ATOM 996 O O . ILE A 1 126 ? 14.273 22.984 -4.555 1 98.31 126 ILE A O 1
ATOM 1000 N N . CYS A 1 127 ? 16.281 22.188 -5.113 1 97.69 127 CYS A N 1
ATOM 1001 C CA . CYS A 1 127 ? 15.867 21.812 -6.461 1 97.69 127 CYS A CA 1
ATOM 1002 C C . CYS A 1 127 ? 15.031 20.531 -6.441 1 97.69 127 CYS A C 1
ATOM 1004 O O . CYS A 1 127 ? 15.352 19.594 -5.719 1 97.69 127 CYS A O 1
ATOM 1006 N N . SER A 1 128 ? 13.945 20.594 -7.133 1 97.25 128 SER A N 1
ATOM 1007 C CA . SER A 1 128 ? 13.109 19.391 -7.219 1 97.25 128 SER A CA 1
ATOM 1008 C C . SER A 1 128 ? 12.867 19 -8.672 1 97.25 128 SER A C 1
ATOM 1010 O O . SER A 1 128 ? 12.914 19.844 -9.57 1 97.25 128 SER A O 1
ATOM 1012 N N . LEU A 1 129 ? 12.695 17.766 -8.906 1 95.56 129 LEU A N 1
ATOM 1013 C CA . LEU A 1 129 ? 12.359 17.203 -10.211 1 95.56 129 LEU A CA 1
ATOM 1014 C C . LEU A 1 129 ? 10.883 16.844 -10.289 1 95.56 129 LEU A C 1
ATOM 1016 O O . LEU A 1 129 ? 10.352 16.203 -9.383 1 95.56 129 LEU A O 1
ATOM 1020 N N . LYS A 1 130 ? 10.281 17.453 -11.258 1 83.06 130 LYS A N 1
ATOM 1021 C CA . LYS A 1 130 ? 8.883 17.156 -11.57 1 83.06 130 LYS A CA 1
ATOM 1022 C C . LYS A 1 130 ? 8.773 16.203 -12.742 1 83.06 130 LYS A C 1
ATOM 1024 O O . LYS A 1 130 ? 9.477 16.344 -13.742 1 83.06 130 LYS A O 1
ATOM 1029 N N . VAL A 1 131 ? 7.98 15.141 -12.539 1 83.88 131 VAL A N 1
ATOM 1030 C CA . VAL A 1 131 ? 7.793 14.234 -13.672 1 83.88 131 VAL A CA 1
ATOM 1031 C C . VAL A 1 131 ? 6.301 14.023 -13.914 1 83.88 131 VAL A C 1
ATOM 1033 O O . VAL A 1 131 ? 5.523 13.867 -12.969 1 83.88 131 VAL A O 1
ATOM 1036 N N . SER A 1 132 ? 5.879 14.352 -15.109 1 86.56 132 SER A N 1
ATOM 1037 C CA . SER A 1 132 ? 4.559 13.969 -15.602 1 86.56 132 SER A CA 1
ATOM 1038 C C . SER A 1 132 ? 4.652 12.836 -16.625 1 86.56 132 SER A C 1
ATOM 1040 O O . SER A 1 132 ? 5.047 13.055 -17.766 1 86.56 132 SER A O 1
ATOM 1042 N N . GLU A 1 133 ? 4.688 11.609 -16.109 1 89.44 133 GLU A N 1
ATOM 1043 C CA . GLU A 1 133 ? 4.875 10.477 -17 1 89.44 133 GLU A CA 1
ATOM 1044 C C . GLU A 1 133 ? 3.727 9.477 -16.891 1 89.44 133 GLU A C 1
ATOM 1046 O O . GLU A 1 133 ? 3.111 9.352 -15.828 1 89.44 133 GLU A O 1
ATOM 1051 N N . LYS A 1 134 ? 3.406 8.93 -18.047 1 91.5 134 LYS A N 1
ATOM 1052 C CA . LYS A 1 134 ? 2.471 7.82 -18.188 1 91.5 134 LYS A CA 1
ATOM 1053 C C . LYS A 1 134 ? 3.158 6.59 -18.766 1 91.5 134 LYS A C 1
ATOM 1055 O O . LYS A 1 134 ? 4.184 6.707 -19.438 1 91.5 134 LYS A O 1
ATOM 1060 N N . LEU A 1 135 ? 2.662 5.457 -18.438 1 94.5 135 LEU A N 1
ATOM 1061 C CA . LEU A 1 135 ? 3.209 4.242 -19.031 1 94.5 135 LEU A CA 1
ATOM 1062 C C . LEU A 1 135 ? 2.734 4.082 -20.469 1 94.5 135 LEU A C 1
ATOM 1064 O O . LEU A 1 135 ? 1.605 3.652 -20.719 1 94.5 135 LEU A O 1
ATOM 1068 N N . GLU A 1 136 ? 3.574 4.414 -21.422 1 92.88 136 GLU A N 1
ATOM 1069 C CA . GLU A 1 136 ? 3.199 4.434 -22.828 1 92.88 136 GLU A CA 1
ATOM 1070 C C . GLU A 1 136 ? 3.727 3.203 -23.562 1 92.88 136 GLU A C 1
ATOM 1072 O O . GLU A 1 136 ? 3.514 3.051 -24.766 1 92.88 136 GLU A O 1
ATOM 1077 N N . LYS A 1 137 ? 4.555 2.426 -23.016 1 95 137 LYS A N 1
ATOM 1078 C CA . LYS A 1 137 ? 5.082 1.153 -23.5 1 95 137 LYS A CA 1
ATOM 1079 C C . LYS A 1 137 ? 4.984 0.076 -22.422 1 95 137 LYS A C 1
ATOM 1081 O O . LYS A 1 137 ? 4.703 0.376 -21.266 1 95 137 LYS A O 1
ATOM 1086 N N . PRO A 1 138 ? 5.105 -1.171 -22.844 1 94.12 138 PRO A N 1
ATOM 1087 C CA . PRO A 1 138 ? 5.082 -2.215 -21.812 1 94.12 138 PRO A CA 1
ATOM 1088 C C . PRO A 1 138 ? 6.051 -1.938 -20.672 1 94.12 138 PRO A C 1
ATOM 1090 O O . PRO A 1 138 ? 7.141 -1.407 -20.891 1 94.12 138 PRO A O 1
ATOM 1093 N N . MET A 1 139 ? 5.613 -2.273 -19.531 1 94.06 139 MET A N 1
ATOM 1094 C CA . MET A 1 139 ? 6.352 -1.937 -18.312 1 94.06 139 MET A CA 1
ATOM 1095 C C . MET A 1 139 ? 7.797 -2.422 -18.406 1 94.06 139 MET A C 1
ATOM 1097 O O . MET A 1 139 ? 8.719 -1.715 -18 1 94.06 139 MET A O 1
ATOM 1101 N N . HIS A 1 140 ? 7.969 -3.686 -18.938 1 92.69 140 HIS A N 1
ATOM 1102 C CA . HIS A 1 140 ? 9.312 -4.234 -19.031 1 92.69 140 HIS A CA 1
ATOM 1103 C C . HIS A 1 140 ? 10.234 -3.32 -19.828 1 92.69 140 HIS A C 1
ATOM 1105 O O . HIS A 1 140 ? 11.383 -3.09 -19.453 1 92.69 140 HIS A O 1
ATOM 1111 N N . GLU A 1 141 ? 9.773 -2.826 -20.922 1 94.25 141 GLU A N 1
ATOM 1112 C CA . GLU A 1 141 ? 10.547 -1.904 -21.75 1 94.25 141 GLU A CA 1
ATOM 1113 C C . GLU A 1 141 ? 10.789 -0.583 -21.016 1 94.25 141 GLU A C 1
ATOM 1115 O O . GLU A 1 141 ? 11.891 -0.037 -21.062 1 94.25 141 GLU A O 1
ATOM 1120 N N . PHE A 1 142 ? 9.75 -0.078 -20.422 1 96.12 142 PHE A N 1
ATOM 1121 C CA . PHE A 1 142 ? 9.852 1.167 -19.672 1 96.12 142 PHE A CA 1
ATOM 1122 C C . PHE A 1 142 ? 10.945 1.07 -18.609 1 96.12 142 PHE A C 1
ATOM 1124 O O . PHE A 1 142 ? 11.805 1.951 -18.516 1 96.12 142 PHE A O 1
ATOM 1131 N N . VAL A 1 143 ? 10.938 -0.004 -17.859 1 94.69 143 VAL A N 1
ATOM 1132 C CA . VAL A 1 143 ? 11.875 -0.201 -16.766 1 94.69 143 VAL A CA 1
ATOM 1133 C C . VAL A 1 143 ? 13.297 -0.331 -17.312 1 94.69 143 VAL A C 1
ATOM 1135 O O . VAL A 1 143 ? 14.234 0.245 -16.766 1 94.69 143 VAL A O 1
ATOM 1138 N N . THR A 1 144 ? 13.492 -1.13 -18.359 1 93.12 144 THR A N 1
ATOM 1139 C CA . THR A 1 144 ? 14.805 -1.386 -18.938 1 93.12 144 THR A CA 1
ATOM 1140 C C . THR A 1 144 ? 15.414 -0.097 -19.484 1 93.12 144 THR A C 1
ATOM 1142 O O . THR A 1 144 ? 16.625 0.088 -19.422 1 93.12 144 THR A O 1
ATOM 1145 N N . GLU A 1 145 ? 14.586 0.824 -19.906 1 94.25 145 GLU A N 1
ATOM 1146 C CA . GLU A 1 145 ? 15.062 2.047 -20.547 1 94.25 145 GLU A CA 1
ATOM 1147 C C . GLU A 1 145 ? 15.078 3.213 -19.562 1 94.25 145 GLU A C 1
ATOM 1149 O O . GLU A 1 145 ? 15.508 4.316 -19.906 1 94.25 145 GLU A O 1
ATOM 1154 N N . LEU A 1 146 ? 14.656 3 -18.406 1 94.56 146 LEU A N 1
ATOM 1155 C CA . LEU A 1 146 ? 14.484 4.062 -17.422 1 94.56 146 LEU A CA 1
ATOM 1156 C C . LEU A 1 146 ? 15.828 4.684 -17.047 1 94.56 146 LEU A C 1
ATOM 1158 O O . LEU A 1 146 ? 16.766 3.975 -16.672 1 94.56 146 LEU A O 1
ATOM 1162 N N . GLU A 1 147 ? 15.938 5.949 -17.203 1 94.38 147 GLU A N 1
ATOM 1163 C CA . GLU A 1 147 ? 17.109 6.715 -16.797 1 94.38 147 GLU A CA 1
ATOM 1164 C C . GLU A 1 147 ? 16.812 7.559 -15.562 1 94.38 147 GLU A C 1
ATOM 1166 O O . GL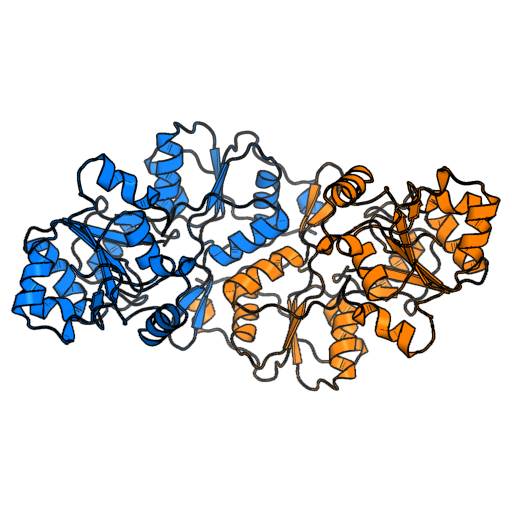U A 1 147 ? 15.867 8.352 -15.562 1 94.38 147 GLU A O 1
ATOM 1171 N N . LEU A 1 148 ? 17.594 7.395 -14.609 1 95.38 148 LEU A N 1
ATOM 1172 C CA . LEU A 1 148 ? 17.438 8.141 -13.359 1 95.38 148 LEU A CA 1
ATOM 1173 C C . LEU A 1 148 ? 18.469 9.266 -13.266 1 95.38 148 LEU A C 1
ATOM 1175 O O . LEU A 1 148 ? 19.625 9.086 -13.664 1 95.38 148 LEU A O 1
ATOM 1179 N N . ASP A 1 149 ? 18.078 10.398 -12.812 1 97.25 149 ASP A N 1
ATOM 1180 C CA . ASP A 1 149 ? 18.984 11.516 -12.539 1 97.25 149 ASP A CA 1
ATOM 1181 C C . ASP A 1 149 ? 19.906 11.195 -11.375 1 97.25 149 ASP A C 1
ATOM 1183 O O . ASP A 1 149 ? 19.453 11 -10.242 1 97.25 149 ASP A O 1
ATOM 1187 N N . PRO A 1 150 ? 21.203 11.102 -11.562 1 97.06 150 PRO A N 1
ATOM 1188 C CA . PRO A 1 150 ? 22.141 10.711 -10.508 1 97.06 150 PRO A CA 1
ATOM 1189 C C . PRO A 1 150 ? 22.266 11.758 -9.398 1 97.06 150 PRO A C 1
ATOM 1191 O O . PRO A 1 150 ? 22.828 11.484 -8.344 1 97.06 150 PRO A O 1
ATOM 1194 N N . ASP A 1 151 ? 21.703 12.938 -9.648 1 97.81 151 ASP A N 1
ATOM 1195 C CA . ASP A 1 151 ? 21.828 14.008 -8.664 1 97.81 151 ASP A CA 1
ATOM 1196 C C . ASP A 1 151 ? 20.703 13.945 -7.637 1 97.81 151 ASP A C 1
ATOM 1198 O O . ASP A 1 151 ? 20.688 14.695 -6.664 1 97.81 151 ASP A O 1
ATOM 1202 N N . VAL A 1 152 ? 19.797 13 -7.855 1 98.31 152 VAL A N 1
ATOM 1203 C CA . VAL A 1 152 ? 18.703 12.844 -6.895 1 98.31 152 VAL A CA 1
ATOM 1204 C C . VAL A 1 152 ? 19.25 12.227 -5.605 1 98.31 152 VAL A C 1
ATOM 1206 O O . VAL A 1 152 ? 19.922 11.203 -5.637 1 98.31 152 VAL A O 1
ATOM 1209 N N . GLY A 1 153 ? 18.891 12.898 -4.523 1 98.62 153 GLY A N 1
ATOM 1210 C CA . GLY A 1 153 ? 19.344 12.406 -3.23 1 98.62 153 GLY A CA 1
ATOM 1211 C C . GLY A 1 153 ? 18.203 12.195 -2.25 1 98.62 153 GLY A C 1
ATOM 1212 O O . GLY A 1 153 ? 18.406 11.672 -1.152 1 98.62 153 GLY A O 1
ATOM 1213 N N . ALA A 1 154 ? 17 12.586 -2.6 1 98.81 154 ALA A N 1
ATOM 1214 C CA . ALA A 1 154 ? 15.805 12.398 -1.77 1 98.81 154 ALA A CA 1
ATOM 1215 C C . ALA A 1 154 ? 14.57 12.18 -2.629 1 98.81 154 ALA A C 1
ATOM 1217 O O . ALA A 1 154 ? 14.492 12.664 -3.76 1 98.81 154 ALA A O 1
ATOM 1218 N N . VAL A 1 155 ? 13.703 11.383 -2.143 1 98.69 155 VAL A N 1
ATOM 1219 C CA . VAL A 1 155 ? 12.367 11.211 -2.705 1 98.69 155 VAL A CA 1
ATOM 1220 C C . VAL A 1 155 ? 11.32 11.672 -1.7 1 98.69 155 VAL A C 1
ATOM 1222 O O . VAL A 1 155 ? 11.383 11.328 -0.519 1 98.69 155 VAL A O 1
ATOM 1225 N N . ILE A 1 156 ? 10.398 12.547 -2.113 1 98.75 156 ILE A N 1
ATOM 1226 C CA . ILE A 1 156 ? 9.258 12.977 -1.308 1 98.75 156 ILE A CA 1
ATOM 1227 C C . ILE A 1 156 ? 7.957 12.508 -1.956 1 98.75 156 ILE A C 1
ATOM 1229 O O . ILE A 1 156 ? 7.719 12.773 -3.137 1 98.75 156 ILE A O 1
ATOM 1233 N N . VAL A 1 157 ? 7.176 11.789 -1.207 1 98.31 157 VAL A N 1
ATOM 1234 C CA . VAL A 1 157 ? 5.895 11.312 -1.707 1 98.31 157 VAL A CA 1
ATOM 1235 C C . VAL A 1 157 ? 4.754 12.008 -0.968 1 98.31 157 VAL A C 1
ATOM 1237 O O . VAL A 1 157 ? 4.688 11.969 0.262 1 98.31 157 VAL A O 1
ATOM 1240 N N . GLY A 1 158 ? 3.896 12.703 -1.625 1 97.44 158 GLY A N 1
ATOM 1241 C CA . GLY A 1 158 ? 2.664 13.32 -1.156 1 97.44 158 GLY A CA 1
ATOM 1242 C C . GLY A 1 158 ? 1.455 12.938 -1.991 1 97.44 158 GLY A C 1
ATOM 1243 O O . GLY A 1 158 ? 1.518 12.016 -2.801 1 97.44 158 GLY A O 1
ATOM 1244 N N . ARG A 1 159 ? 0.353 13.578 -1.694 1 96.25 159 ARG A N 1
ATOM 1245 C CA . ARG A 1 159 ? -0.815 13.367 -2.543 1 96.25 159 ARG A CA 1
ATOM 1246 C C . ARG A 1 159 ? -0.507 13.711 -3.996 1 96.25 159 ARG A C 1
ATOM 1248 O O . ARG A 1 159 ? 0.14 14.727 -4.273 1 96.25 159 ARG A O 1
ATOM 1255 N N . ASP A 1 160 ? -0.87 12.852 -4.895 1 96.12 160 ASP A N 1
ATOM 1256 C CA . ASP A 1 160 ? -0.578 13.008 -6.316 1 96.12 160 ASP A CA 1
ATOM 1257 C C . ASP A 1 160 ? -1.735 12.5 -7.172 1 96.12 160 ASP A C 1
ATOM 1259 O O . ASP A 1 160 ? -1.904 11.297 -7.344 1 96.12 160 ASP A O 1
ATOM 1263 N N . GLU A 1 161 ? -2.461 13.406 -7.766 1 95.44 161 GLU A N 1
ATOM 1264 C CA . GLU A 1 161 ? -3.596 13.008 -8.594 1 95.44 161 GLU A CA 1
ATOM 1265 C C . GLU A 1 161 ? -3.131 12.359 -9.891 1 95.44 161 GLU A C 1
ATOM 1267 O O . GLU A 1 161 ? -3.881 11.617 -10.523 1 95.44 161 GLU A O 1
ATOM 1272 N N . GLY A 1 162 ? -1.881 12.633 -10.289 1 95.38 162 GLY A N 1
ATOM 1273 C CA . GLY A 1 162 ? -1.314 12.039 -11.492 1 95.38 162 GLY A CA 1
ATOM 1274 C C . GLY A 1 162 ? -0.64 10.703 -11.242 1 95.38 162 GLY A C 1
ATOM 1275 O O . GLY A 1 162 ? 0.055 10.18 -12.117 1 95.38 162 GLY A O 1
ATOM 1276 N N . PHE A 1 163 ? -0.759 10.141 -10.055 1 96.31 163 PHE A N 1
ATOM 1277 C CA . PHE A 1 163 ? -0.167 8.859 -9.711 1 96.31 163 PHE A CA 1
ATOM 1278 C C . PHE A 1 163 ? -0.553 7.793 -10.734 1 96.31 163 PHE A C 1
ATOM 1280 O O . PHE A 1 163 ? -1.721 7.688 -11.117 1 96.31 163 PHE A O 1
ATOM 1287 N N . ASN A 1 164 ? 0.397 7.039 -11.188 1 96.94 164 ASN A N 1
ATOM 1288 C CA . ASN A 1 164 ? 0.209 5.922 -12.109 1 96.94 164 ASN A CA 1
ATOM 1289 C C . ASN A 1 164 ? 1.383 4.949 -12.055 1 96.94 164 ASN A C 1
ATOM 1291 O O . ASN A 1 164 ? 2.326 5.148 -11.289 1 96.94 164 ASN A O 1
ATOM 1295 N N . MET A 1 165 ? 1.332 3.93 -12.898 1 96.88 165 MET A N 1
ATOM 1296 C CA . MET A 1 165 ? 2.324 2.861 -12.852 1 96.88 165 MET A CA 1
ATOM 1297 C C . MET A 1 165 ? 3.711 3.389 -13.211 1 96.88 165 MET A C 1
ATOM 1299 O O . MET A 1 165 ? 4.703 3.016 -12.586 1 96.88 165 MET A O 1
ATOM 1303 N N . ALA A 1 166 ? 3.801 4.254 -14.203 1 96.94 166 ALA A N 1
ATOM 1304 C CA . ALA A 1 166 ? 5.09 4.805 -14.609 1 96.94 166 ALA A CA 1
ATOM 1305 C C . ALA A 1 166 ? 5.75 5.555 -13.453 1 96.94 166 ALA A C 1
ATOM 1307 O O . ALA A 1 166 ? 6.938 5.371 -13.18 1 96.94 166 ALA A O 1
ATOM 1308 N N . LYS A 1 167 ? 4.969 6.375 -12.758 1 96.62 167 LYS A N 1
ATOM 1309 C CA . LYS A 1 167 ? 5.48 7.125 -11.617 1 96.62 167 LYS A CA 1
ATOM 1310 C C . LYS A 1 167 ? 5.875 6.191 -10.477 1 96.62 167 LYS A C 1
ATOM 1312 O O . LYS A 1 167 ? 6.879 6.422 -9.797 1 96.62 167 LYS A O 1
ATOM 1317 N N . LEU A 1 168 ? 5.027 5.207 -10.289 1 96.81 168 LEU A N 1
ATOM 1318 C CA . LEU A 1 168 ? 5.32 4.219 -9.258 1 96.81 168 LEU A CA 1
ATOM 1319 C C . LEU A 1 168 ? 6.672 3.557 -9.508 1 96.81 168 LEU A C 1
ATOM 1321 O O . LEU A 1 168 ? 7.508 3.477 -8.602 1 96.81 168 LEU A O 1
ATOM 1325 N N . VAL A 1 169 ? 6.914 3.145 -10.734 1 96.5 169 VAL A N 1
ATOM 1326 C CA . VAL A 1 169 ? 8.141 2.455 -11.109 1 96.5 169 VAL A CA 1
ATOM 1327 C C . VAL A 1 169 ? 9.336 3.4 -10.961 1 96.5 169 VAL A C 1
ATOM 1329 O O . VAL A 1 169 ? 10.352 3.031 -10.375 1 96.5 169 VAL A O 1
ATOM 1332 N N . ARG A 1 170 ? 9.203 4.574 -11.453 1 96.69 170 ARG A N 1
ATOM 1333 C CA . ARG A 1 170 ? 10.312 5.516 -11.391 1 96.69 170 ARG A CA 1
ATOM 1334 C C . ARG A 1 170 ? 10.648 5.871 -9.945 1 96.69 170 ARG A C 1
ATOM 1336 O O . ARG A 1 170 ? 11.805 5.82 -9.539 1 96.69 170 ARG A O 1
ATOM 1343 N N . THR A 1 171 ? 9.609 6.219 -9.172 1 97.06 171 THR A N 1
ATOM 1344 C CA . THR A 1 171 ? 9.82 6.57 -7.77 1 97.06 171 THR A CA 1
ATOM 1345 C C . THR A 1 171 ? 10.469 5.418 -7.012 1 97.06 171 THR A C 1
ATOM 1347 O O . THR A 1 171 ? 11.445 5.617 -6.289 1 97.06 171 THR A O 1
ATOM 1350 N N . GLY A 1 172 ? 9.922 4.238 -7.223 1 96.5 172 GLY A N 1
ATOM 1351 C CA . GLY A 1 172 ? 10.484 3.061 -6.578 1 96.5 172 GLY A CA 1
ATOM 1352 C C . GLY A 1 172 ? 11.922 2.787 -6.988 1 96.5 172 GLY A C 1
ATOM 1353 O O . GLY A 1 172 ? 12.727 2.34 -6.172 1 96.5 172 GLY A O 1
ATOM 1354 N N . SER A 1 173 ? 12.219 3.018 -8.266 1 96.25 173 SER A N 1
ATOM 1355 C CA . SER A 1 173 ? 13.57 2.789 -8.758 1 96.25 173 SER A CA 1
ATOM 1356 C C . SER A 1 173 ? 14.578 3.674 -8.031 1 96.25 173 SER A C 1
ATOM 1358 O O . SER A 1 173 ? 15.68 3.227 -7.695 1 96.25 173 SER A O 1
ATOM 1360 N N . TYR A 1 174 ? 14.219 4.941 -7.766 1 96.62 174 TYR A N 1
ATOM 1361 C CA . TYR A 1 174 ? 15.07 5.777 -6.926 1 96.62 174 TYR A CA 1
ATOM 1362 C C . TYR A 1 174 ? 15.234 5.176 -5.539 1 96.62 174 TYR A C 1
ATOM 1364 O O . TYR A 1 174 ? 16.344 5.098 -5.012 1 96.62 174 TYR A O 1
ATOM 1372 N N . LEU A 1 175 ? 14.188 4.641 -4.969 1 97.12 175 LEU A N 1
ATOM 1373 C CA . LEU A 1 175 ? 14.141 4.246 -3.566 1 97.12 175 LEU A CA 1
ATOM 1374 C C . LEU A 1 175 ? 14.812 2.895 -3.359 1 97.12 175 LEU A C 1
ATOM 1376 O O . LEU A 1 175 ? 15.109 2.51 -2.227 1 97.12 175 LEU A O 1
ATOM 1380 N N . LEU A 1 176 ? 15.008 2.141 -4.414 1 94.5 176 LEU A N 1
ATOM 1381 C CA . LEU A 1 176 ? 15.766 0.905 -4.285 1 94.5 176 LEU A CA 1
ATOM 1382 C C . LEU A 1 176 ? 17.219 1.196 -3.922 1 94.5 176 LEU A C 1
ATOM 1384 O O . LEU A 1 176 ? 17.953 0.303 -3.479 1 94.5 176 LEU A O 1
ATOM 1388 N N . ASN A 1 177 ? 17.719 2.404 -4.156 1 95.62 177 ASN A N 1
ATOM 1389 C CA . ASN A 1 177 ? 19 2.879 -3.621 1 95.62 177 ASN A CA 1
ATOM 1390 C C . ASN A 1 177 ? 18.875 3.301 -2.16 1 95.62 177 ASN A C 1
ATOM 1392 O O . ASN A 1 177 ? 18.219 4.301 -1.854 1 95.62 177 ASN A O 1
ATOM 1396 N N . PRO A 1 178 ? 19.469 2.568 -1.23 1 95.62 178 PRO A N 1
ATOM 1397 C CA . PRO A 1 178 ? 19.297 2.846 0.197 1 95.62 178 PRO A CA 1
ATOM 1398 C C . PRO A 1 178 ? 19.875 4.199 0.609 1 95.62 178 PRO A C 1
ATOM 1400 O O . PRO A 1 178 ? 19.562 4.699 1.697 1 95.62 178 PRO A O 1
ATOM 1403 N N . ASP A 1 179 ? 20.641 4.816 -0.221 1 97.31 179 ASP A N 1
ATOM 1404 C CA . ASP A 1 179 ? 21.281 6.086 0.131 1 97.31 179 ASP A CA 1
ATOM 1405 C C . ASP A 1 179 ? 20.328 7.258 -0.123 1 97.31 179 ASP A C 1
ATOM 1407 O O . ASP A 1 179 ? 20.594 8.375 0.326 1 97.31 179 ASP A O 1
ATOM 1411 N N . ILE A 1 180 ? 19.281 7.047 -0.831 1 98.38 180 ILE A N 1
ATOM 1412 C CA . ILE A 1 180 ? 18.312 8.102 -1.125 1 98.38 180 ILE A CA 1
ATOM 1413 C C . ILE A 1 180 ? 17.391 8.305 0.075 1 98.38 180 ILE A C 1
ATOM 1415 O O . ILE A 1 180 ? 16.766 7.352 0.562 1 98.38 180 ILE A O 1
ATOM 1419 N N . ILE A 1 181 ? 17.281 9.516 0.57 1 98.75 181 ILE A N 1
ATOM 1420 C CA . ILE A 1 181 ? 16.375 9.844 1.667 1 98.75 181 ILE A CA 1
ATOM 1421 C C . ILE A 1 181 ? 14.93 9.648 1.216 1 98.75 181 ILE A C 1
ATOM 1423 O O . ILE A 1 181 ? 14.539 10.117 0.141 1 98.75 181 ILE A O 1
ATOM 1427 N N . PHE A 1 182 ? 14.18 8.93 1.922 1 98.88 182 PHE A N 1
ATOM 1428 C CA . PHE A 1 182 ? 12.781 8.672 1.602 1 98.88 182 PHE A CA 1
ATOM 1429 C C . PHE A 1 182 ? 11.867 9.383 2.59 1 98.88 182 PHE A C 1
ATOM 1431 O O . PHE A 1 182 ? 11.758 8.977 3.75 1 98.88 182 PHE A O 1
ATOM 1438 N N . LEU A 1 183 ? 11.156 10.438 2.146 1 98.88 183 LEU A N 1
ATOM 1439 C CA . LEU A 1 183 ? 10.242 11.211 2.979 1 98.88 183 LEU A CA 1
ATOM 1440 C C . LEU A 1 183 ? 8.805 11.016 2.521 1 98.88 183 LEU A C 1
ATOM 1442 O O . LEU A 1 183 ? 8.531 10.906 1.322 1 98.88 183 LEU A O 1
ATOM 1446 N N . GLY A 1 184 ? 7.859 10.961 3.381 1 98.81 184 GLY A N 1
ATOM 1447 C CA . GLY A 1 184 ? 6.426 11.039 3.154 1 98.81 184 GLY A CA 1
ATOM 1448 C C . GLY A 1 184 ? 5.785 12.25 3.809 1 98.81 184 GLY A C 1
ATOM 1449 O O . GLY A 1 184 ? 6.16 12.633 4.918 1 98.81 184 GLY A O 1
ATOM 1450 N N . THR A 1 185 ? 4.797 12.773 3.16 1 98.56 185 THR A N 1
ATOM 1451 C CA . THR A 1 185 ? 4.125 13.938 3.723 1 98.56 185 THR A CA 1
ATOM 1452 C C . THR A 1 185 ? 3.203 13.531 4.867 1 98.56 185 THR A C 1
ATOM 1454 O O . THR A 1 185 ? 3.203 14.164 5.926 1 98.56 185 THR A O 1
ATOM 1457 N N . CYS A 1 186 ? 2.371 12.578 4.641 1 97.62 186 CYS A N 1
ATOM 1458 C CA . CYS A 1 186 ? 1.473 12.078 5.676 1 97.62 186 CYS A CA 1
ATOM 1459 C C . CYS A 1 186 ? 0.985 10.672 5.34 1 97.62 186 CYS A C 1
ATOM 1461 O O . CYS A 1 186 ? 1.238 10.172 4.246 1 97.62 186 CYS A O 1
ATOM 1463 N N . LEU A 1 187 ? 0.277 10.047 6.285 1 96.25 187 LEU A N 1
ATOM 1464 C CA . LEU A 1 187 ? -0.213 8.695 6.066 1 96.25 187 LEU A CA 1
ATOM 1465 C C . LEU A 1 187 ? -1.729 8.68 5.906 1 96.25 187 LEU A C 1
ATOM 1467 O O . LEU A 1 187 ? -2.355 7.621 5.957 1 96.25 187 LEU A O 1
ATOM 1471 N N . ASP A 1 188 ? -2.326 9.891 5.754 1 94.88 188 ASP A N 1
ATOM 1472 C CA . ASP A 1 188 ? -3.754 9.938 5.461 1 94.88 188 ASP A CA 1
ATOM 1473 C C . ASP A 1 188 ? -4.062 9.242 4.133 1 94.88 188 ASP A C 1
ATOM 1475 O O . ASP A 1 188 ? -3.619 9.695 3.074 1 94.88 188 ASP A O 1
ATOM 1479 N N . ALA A 1 189 ? -4.941 8.219 4.195 1 92.12 189 ALA A N 1
ATOM 1480 C CA . ALA A 1 189 ? -5.168 7.445 2.975 1 92.12 189 ALA A CA 1
ATOM 1481 C C . ALA A 1 189 ? -6.465 7.871 2.293 1 92.12 189 ALA A C 1
ATOM 1483 O O . ALA A 1 189 ? -6.66 7.621 1.102 1 92.12 189 ALA A O 1
ATOM 1484 N N . ALA A 1 190 ? -7.328 8.477 3.09 1 89.94 190 ALA A N 1
ATOM 1485 C CA . ALA A 1 190 ? -8.641 8.828 2.562 1 89.94 190 ALA A CA 1
ATOM 1486 C C . ALA A 1 190 ? -9.164 10.117 3.197 1 89.94 190 ALA A C 1
ATOM 1488 O O . ALA A 1 190 ? -8.922 10.375 4.379 1 89.94 190 ALA A O 1
ATOM 1489 N N . TYR A 1 191 ? -9.859 10.891 2.412 1 85.62 191 TYR A N 1
ATOM 1490 C CA . TYR A 1 191 ? -10.492 12.125 2.852 1 85.62 191 TYR A CA 1
ATOM 1491 C C . TYR A 1 191 ? -11.977 12.133 2.512 1 85.62 191 TYR A C 1
ATOM 1493 O O . TYR A 1 191 ? -12.352 12.062 1.34 1 85.62 191 TYR A O 1
ATOM 1501 N N . PRO A 1 192 ? -12.75 12.211 3.516 1 83.06 192 PRO A N 1
ATOM 1502 C CA . PRO A 1 192 ? -14.188 12.289 3.219 1 83.06 192 PRO A CA 1
ATOM 1503 C C . PRO A 1 192 ? -14.57 13.578 2.504 1 83.06 192 PRO A C 1
ATOM 1505 O O . PRO A 1 192 ? -14.078 14.656 2.854 1 83.06 192 PRO A O 1
ATOM 1508 N N . ILE A 1 193 ? -15.461 13.469 1.458 1 82.06 193 ILE A N 1
ATOM 1509 C CA . ILE A 1 193 ? -15.875 14.672 0.743 1 82.06 193 ILE A CA 1
ATOM 1510 C C . ILE A 1 193 ? -17.406 14.758 0.733 1 82.06 193 ILE A C 1
ATOM 1512 O O . ILE A 1 193 ? -17.969 15.531 -0.037 1 82.06 193 ILE A O 1
ATOM 1516 N N . GLY A 1 194 ? -18.016 13.953 1.54 1 76.81 194 GLY A N 1
ATOM 1517 C CA . GLY A 1 194 ? -19.469 13.977 1.636 1 76.81 194 GLY A CA 1
ATOM 1518 C C . GLY A 1 194 ? -20.125 12.883 0.824 1 76.81 194 GLY A C 1
ATOM 1519 O O . GLY A 1 194 ? -19.5 12.258 -0.027 1 76.81 194 GLY A O 1
ATOM 1520 N N . ASN A 1 195 ? -21.344 12.57 1.135 1 79.38 195 ASN A N 1
ATOM 1521 C CA . ASN A 1 195 ? -22.172 11.586 0.44 1 79.38 195 ASN A CA 1
ATOM 1522 C C . ASN A 1 195 ? -21.484 10.227 0.376 1 79.38 195 ASN A C 1
ATOM 1524 O O . ASN A 1 195 ? -21.484 9.578 -0.672 1 79.38 195 ASN A O 1
ATOM 1528 N N . ASN A 1 196 ? -20.812 9.898 1.351 1 78.25 196 ASN A N 1
ATOM 1529 C CA . ASN A 1 196 ? -20.156 8.602 1.491 1 78.25 196 ASN A CA 1
ATOM 1530 C C . ASN A 1 196 ? -19.047 8.406 0.454 1 78.25 196 ASN A C 1
ATOM 1532 O O . ASN A 1 196 ? -18.828 7.293 -0.025 1 78.25 196 ASN A O 1
ATOM 1536 N N . ARG A 1 197 ? -18.594 9.539 -0.031 1 86.62 197 ARG A N 1
ATOM 1537 C CA . ARG A 1 197 ? -17.484 9.5 -0.987 1 86.62 197 ARG A CA 1
ATOM 1538 C C . ARG A 1 197 ? -16.188 9.922 -0.33 1 86.62 197 ARG A C 1
ATOM 1540 O O . ARG A 1 197 ? -16.188 10.672 0.652 1 86.62 197 ARG A O 1
ATOM 1547 N N . VAL A 1 198 ? -15.125 9.352 -0.881 1 89.31 198 VAL A N 1
ATOM 1548 C CA . VAL A 1 198 ? -13.812 9.562 -0.281 1 89.31 198 VAL A CA 1
ATOM 1549 C C . VAL A 1 198 ? -12.773 9.812 -1.376 1 89.31 198 VAL A C 1
ATOM 1551 O O . VAL A 1 198 ? -12.82 9.18 -2.436 1 89.31 198 VAL A O 1
ATOM 1554 N N . MET A 1 199 ? -11.977 10.773 -1.121 1 91.69 199 MET A N 1
ATOM 1555 C CA . MET A 1 199 ? -10.812 10.992 -1.978 1 91.69 199 MET A CA 1
ATOM 1556 C C . MET A 1 199 ? -9.602 10.227 -1.458 1 91.69 199 MET A C 1
ATOM 1558 O O . MET A 1 199 ? -9.453 10.031 -0.25 1 91.69 199 MET A O 1
ATOM 1562 N N . VAL A 1 200 ? -8.695 9.898 -2.402 1 95.25 200 VAL A N 1
ATOM 1563 C CA . VAL A 1 200 ? -7.488 9.164 -2.045 1 95.25 200 VAL A CA 1
ATOM 1564 C C . VAL A 1 200 ? -6.426 10.125 -1.529 1 95.25 200 VAL A C 1
ATOM 1566 O O . VAL A 1 200 ? -6.242 11.211 -2.084 1 95.25 200 VAL A O 1
ATOM 1569 N N . GLY A 1 201 ? -5.801 9.742 -0.439 1 95.56 201 GLY A N 1
ATOM 1570 C CA . GLY A 1 201 ? -4.711 10.531 0.115 1 95.56 201 GLY A CA 1
ATOM 1571 C C . GLY A 1 201 ? -3.342 9.938 -0.163 1 95.56 201 GLY A C 1
ATOM 1572 O O . GLY A 1 201 ? -3.225 8.961 -0.905 1 95.56 201 GLY A O 1
ATOM 1573 N N . ALA A 1 202 ? -2.316 10.57 0.425 1 97.19 202 ALA A N 1
ATOM 1574 C CA . ALA A 1 202 ? -0.933 10.18 0.176 1 97.19 202 ALA A CA 1
ATOM 1575 C C . ALA A 1 202 ? -0.64 8.805 0.769 1 97.19 202 ALA A C 1
ATOM 1577 O O . ALA A 1 202 ? 0.253 8.094 0.297 1 97.19 202 ALA A O 1
ATOM 1578 N N . GLY A 1 203 ? -1.401 8.422 1.786 1 97.81 203 GLY A N 1
ATOM 1579 C CA . GLY A 1 203 ? -1.166 7.152 2.457 1 97.81 203 GLY A CA 1
ATOM 1580 C C . GLY A 1 203 ? -1.28 5.957 1.53 1 97.81 203 GLY A C 1
ATOM 1581 O O . GLY A 1 203 ? -0.562 4.969 1.692 1 97.81 203 GLY A O 1
ATOM 1582 N N . ALA A 1 204 ? -2.174 6.031 0.606 1 97.69 204 ALA A N 1
ATOM 1583 C CA . ALA A 1 204 ? -2.383 4.918 -0.319 1 97.69 204 ALA A CA 1
ATOM 1584 C C . ALA A 1 204 ? -1.173 4.727 -1.228 1 97.69 204 ALA A C 1
ATOM 1586 O O . ALA A 1 204 ? -0.698 3.602 -1.407 1 97.69 204 ALA A O 1
ATOM 1587 N N . THR A 1 205 ? -0.665 5.812 -1.795 1 97.25 205 THR A N 1
ATOM 1588 C CA . THR A 1 205 ? 0.471 5.707 -2.703 1 97.25 205 THR A CA 1
ATOM 1589 C C . THR A 1 205 ? 1.744 5.355 -1.938 1 97.25 205 THR A C 1
ATOM 1591 O O . THR A 1 205 ? 2.602 4.633 -2.447 1 97.25 205 THR A O 1
ATOM 1594 N N . LEU A 1 206 ? 1.841 5.828 -0.71 1 98.56 206 LEU A N 1
ATOM 1595 C CA . LEU A 1 206 ? 2.967 5.457 0.14 1 98.56 206 LEU A CA 1
ATOM 1596 C C . LEU A 1 206 ? 2.947 3.963 0.45 1 98.56 206 LEU A C 1
ATOM 1598 O O . LEU A 1 206 ? 3.998 3.32 0.501 1 98.56 206 LEU A O 1
ATOM 1602 N N . ALA A 1 207 ? 1.741 3.459 0.66 1 98.44 207 ALA A N 1
ATOM 1603 C CA . ALA A 1 207 ? 1.617 2.027 0.92 1 98.44 207 ALA A CA 1
ATOM 1604 C C . ALA A 1 207 ? 2.109 1.209 -0.27 1 98.44 207 ALA A C 1
ATOM 1606 O O . ALA A 1 207 ? 2.795 0.199 -0.095 1 98.44 207 ALA A O 1
ATOM 1607 N N . ALA A 1 208 ? 1.76 1.615 -1.438 1 98.12 208 ALA A N 1
ATOM 1608 C CA . ALA A 1 208 ? 2.236 0.943 -2.643 1 98.12 208 ALA A CA 1
ATOM 1609 C C . ALA A 1 208 ? 3.76 0.985 -2.729 1 98.12 208 ALA A C 1
ATOM 1611 O O . ALA A 1 208 ? 4.398 -0.022 -3.045 1 98.12 208 ALA A O 1
ATOM 1612 N N . MET A 1 209 ? 4.34 2.152 -2.422 1 97.81 209 MET A N 1
ATOM 1613 C CA . MET A 1 209 ? 5.789 2.33 -2.475 1 97.81 209 MET A CA 1
ATOM 1614 C C . MET A 1 209 ? 6.484 1.416 -1.474 1 97.81 209 MET A C 1
ATOM 1616 O O . MET A 1 209 ? 7.504 0.799 -1.795 1 97.81 209 MET A O 1
ATOM 1620 N N . LYS A 1 210 ? 5.902 1.396 -0.302 1 98.19 210 LYS A N 1
ATOM 1621 C CA . LYS A 1 210 ? 6.469 0.539 0.736 1 98.19 210 LYS A CA 1
ATOM 1622 C C . LYS A 1 210 ? 6.43 -0.929 0.318 1 98.19 210 LYS A C 1
ATOM 1624 O O . LYS A 1 210 ? 7.41 -1.655 0.498 1 98.19 210 LYS A O 1
ATOM 1629 N N . ALA A 1 211 ? 5.352 -1.341 -0.211 1 97.44 211 ALA A N 1
ATOM 1630 C CA . ALA A 1 211 ? 5.223 -2.727 -0.654 1 97.44 211 ALA A CA 1
ATOM 1631 C C . ALA A 1 211 ? 6.223 -3.045 -1.761 1 97.44 211 ALA A C 1
ATOM 1633 O O . ALA A 1 211 ? 6.84 -4.113 -1.761 1 97.44 211 ALA A O 1
ATOM 1634 N N . PHE A 1 212 ? 6.43 -2.172 -2.693 1 96.88 212 PHE A N 1
ATOM 1635 C CA . PHE A 1 212 ? 7.266 -2.355 -3.873 1 96.88 212 PHE A CA 1
ATOM 1636 C C . PHE A 1 212 ? 8.742 -2.396 -3.488 1 96.88 212 PHE A C 1
ATOM 1638 O O . PHE A 1 212 ? 9.484 -3.258 -3.959 1 96.88 212 PHE A O 1
ATOM 1645 N N . THR A 1 213 ? 9.141 -1.529 -2.518 1 96.44 213 THR A N 1
ATOM 1646 C CA . THR A 1 213 ? 10.562 -1.304 -2.295 1 96.44 213 THR A CA 1
ATOM 1647 C C . THR A 1 213 ? 11.016 -1.943 -0.984 1 96.44 213 THR A C 1
ATOM 1649 O O . THR A 1 213 ? 12.211 -2.129 -0.756 1 96.44 213 THR A O 1
ATOM 1652 N N . GLY A 1 214 ? 10.031 -2.174 -0.093 1 96 214 GLY A N 1
ATOM 1653 C CA . GLY A 1 214 ? 10.375 -2.639 1.242 1 96 214 GLY A CA 1
ATOM 1654 C C . GLY A 1 214 ? 10.828 -1.522 2.162 1 96 214 GLY A C 1
ATOM 1655 O O . GLY A 1 214 ? 11.141 -1.764 3.33 1 96 214 GLY A O 1
ATOM 1656 N N . ARG A 1 215 ? 10.828 -0.297 1.673 1 97.44 215 ARG A N 1
ATOM 1657 C CA . ARG A 1 215 ? 11.297 0.831 2.473 1 97.44 215 ARG A CA 1
ATOM 1658 C C . ARG A 1 215 ? 10.125 1.595 3.078 1 97.44 215 ARG A C 1
ATOM 1660 O O . ARG A 1 215 ? 9.062 1.703 2.463 1 97.44 215 ARG A O 1
ATOM 1667 N N . SER A 1 216 ? 10.289 2.092 4.211 1 98.12 216 SER A N 1
ATOM 1668 C CA . SER A 1 216 ? 9.32 2.973 4.859 1 98.12 216 SER A CA 1
ATOM 1669 C C . SER A 1 216 ? 9.805 4.422 4.855 1 98.12 216 SER A C 1
ATOM 1671 O O . SER A 1 216 ? 10.984 4.691 5.086 1 98.12 216 SER A O 1
ATOM 1673 N N . PRO A 1 217 ? 8.945 5.328 4.598 1 98.44 217 PRO A N 1
ATOM 1674 C CA . PRO A 1 217 ? 9.336 6.742 4.637 1 98.44 217 PRO A CA 1
ATOM 1675 C C . PRO A 1 217 ? 9.445 7.285 6.059 1 98.44 217 PRO A C 1
ATOM 1677 O O . PRO A 1 217 ? 8.836 6.73 6.984 1 98.44 217 PRO A O 1
ATOM 1680 N N . LEU A 1 218 ? 10.312 8.289 6.18 1 98.62 218 LEU A N 1
ATOM 1681 C CA . LEU A 1 218 ? 10.133 9.188 7.312 1 98.62 218 LEU A CA 1
ATOM 1682 C C . LEU A 1 218 ? 8.961 10.141 7.066 1 98.62 218 LEU A C 1
ATOM 1684 O O . LEU A 1 218 ? 9.031 11 6.188 1 98.62 218 LEU A O 1
ATOM 1688 N N . VAL A 1 219 ? 7.91 9.969 7.734 1 98.81 219 VAL A N 1
ATOM 1689 C CA . VAL A 1 219 ? 6.707 10.773 7.547 1 98.81 219 VAL A CA 1
ATOM 1690 C C . VAL A 1 219 ? 6.797 12.039 8.398 1 98.81 219 VAL A C 1
ATOM 1692 O O . VAL A 1 219 ? 6.984 11.969 9.609 1 98.81 219 VAL A O 1
ATOM 1695 N N . LEU A 1 220 ? 6.594 13.195 7.793 1 98.69 220 LEU A N 1
ATOM 1696 C CA . LEU A 1 220 ? 6.926 14.438 8.484 1 98.69 220 LEU A CA 1
ATOM 1697 C C . LEU A 1 220 ? 5.676 15.273 8.719 1 98.69 220 LEU A C 1
ATOM 1699 O O . LEU A 1 220 ? 5.758 16.375 9.266 1 98.69 220 LEU A O 1
ATOM 1703 N N . GLY A 1 221 ? 4.488 14.789 8.289 1 98.62 221 GLY A N 1
ATOM 1704 C CA . GLY A 1 221 ? 3.223 15.383 8.688 1 98.62 221 GLY A CA 1
ATOM 1705 C C . GLY A 1 221 ? 2.744 14.914 10.047 1 98.62 221 GLY A C 1
ATOM 1706 O O . GLY A 1 221 ? 3.406 14.109 10.703 1 98.62 221 GLY A O 1
ATOM 1707 N N . LYS A 1 222 ? 1.476 15.453 10.438 1 98.56 222 LYS A N 1
ATOM 1708 C CA . LYS A 1 222 ? 0.872 14.984 11.68 1 98.56 222 LYS A CA 1
ATOM 1709 C C . LYS A 1 222 ? 0.695 13.469 11.672 1 98.56 222 LYS A C 1
ATOM 1711 O O . LYS A 1 222 ? 0.286 12.898 10.656 1 98.56 222 LYS A O 1
ATOM 1716 N N . PRO A 1 223 ? 1.232 12.828 12.836 1 98.44 223 PRO A N 1
ATOM 1717 C CA . PRO A 1 223 ? 1.44 13.344 14.188 1 98.44 223 PRO A CA 1
ATOM 1718 C C . PRO A 1 223 ? 2.912 13.602 14.5 1 98.44 223 PRO A C 1
ATOM 1720 O O . PRO A 1 223 ? 3.295 13.68 15.672 1 98.44 223 PRO A O 1
ATOM 1723 N N . ASN A 1 224 ? 3.789 13.594 13.5 1 98.81 224 ASN A N 1
ATOM 1724 C CA . ASN A 1 224 ? 5.199 13.883 13.734 1 98.81 224 ASN A CA 1
ATOM 1725 C C . ASN A 1 224 ? 5.395 15.281 14.305 1 98.81 224 ASN A C 1
ATOM 1727 O O . ASN A 1 224 ? 4.992 16.266 13.695 1 98.81 224 ASN A O 1
ATOM 1731 N N . PRO A 1 225 ? 6.02 15.414 15.469 1 98.56 225 PRO A N 1
ATOM 1732 C CA . PRO A 1 225 ? 6.172 16.734 16.094 1 98.56 225 PRO A CA 1
ATOM 1733 C C . PRO A 1 225 ? 7.07 17.672 15.281 1 98.56 225 PRO A C 1
ATOM 1735 O O . PRO A 1 225 ? 7.066 18.875 15.508 1 98.56 225 PRO A O 1
ATOM 1738 N N . TRP A 1 226 ? 7.832 17.125 14.328 1 98.44 226 TRP A N 1
ATOM 1739 C CA . TRP A 1 226 ? 8.68 17.953 13.469 1 98.44 226 TRP A CA 1
ATOM 1740 C C . TRP A 1 226 ? 7.875 19.062 12.805 1 98.44 226 TRP A C 1
ATOM 1742 O O . TRP A 1 226 ? 8.383 20.172 12.602 1 98.44 226 TRP A O 1
ATOM 1752 N N . MET A 1 227 ? 6.648 18.781 12.523 1 98.31 227 MET A N 1
ATOM 1753 C CA . MET A 1 227 ? 5.801 19.719 11.805 1 98.31 227 MET A CA 1
ATOM 1754 C C . MET A 1 227 ? 5.656 21.031 12.578 1 98.31 227 MET A C 1
ATOM 1756 O O . MET A 1 227 ? 5.508 22.094 11.984 1 98.31 227 MET A O 1
ATOM 1760 N N . ALA A 1 228 ? 5.742 20.984 13.898 1 98.38 228 ALA A N 1
ATOM 1761 C CA . ALA A 1 228 ? 5.574 22.172 14.727 1 98.38 228 ALA A CA 1
ATOM 1762 C C . ALA A 1 228 ? 6.922 22.734 15.156 1 98.38 228 ALA A C 1
ATOM 1764 O O . ALA A 1 228 ? 6.988 23.797 15.781 1 98.38 228 ALA A O 1
ATOM 1765 N N . SER A 1 229 ? 8 22.125 14.852 1 97.25 229 SER A N 1
ATOM 1766 C CA . SER A 1 229 ? 9.328 22.453 15.344 1 97.25 229 SER A CA 1
ATOM 1767 C C . SER A 1 229 ? 9.695 23.906 15.008 1 97.25 229 SER A C 1
ATOM 1769 O O . SER A 1 229 ? 10.305 24.594 15.82 1 97.25 229 SER A O 1
ATOM 1771 N N . PRO A 1 230 ? 9.336 24.391 13.758 1 96.75 230 PRO A N 1
ATOM 1772 C CA . PRO A 1 230 ? 9.68 25.781 13.461 1 96.75 230 PRO A CA 1
ATOM 1773 C C . PRO A 1 230 ? 9.047 26.766 14.438 1 96.75 230 PRO A C 1
ATOM 1775 O O . PRO A 1 230 ? 9.664 27.781 14.789 1 96.75 230 PRO A O 1
ATOM 1778 N N . LEU A 1 231 ? 7.836 26.5 14.898 1 97.94 231 LEU A N 1
ATOM 1779 C CA . LEU A 1 231 ? 7.145 27.375 15.844 1 97.94 231 LEU A CA 1
ATOM 1780 C C . LEU A 1 231 ? 7.754 27.266 17.234 1 97.94 231 LEU A C 1
ATOM 1782 O O . LEU A 1 231 ? 7.938 28.281 17.922 1 97.94 231 LEU A O 1
ATOM 1786 N N . VAL A 1 232 ? 8.086 26.078 17.625 1 97.94 232 VAL A N 1
ATOM 1787 C CA . VAL A 1 232 ? 8.617 25.828 18.953 1 97.94 232 VAL A CA 1
ATOM 1788 C C . VAL A 1 232 ? 10.039 26.375 19.062 1 97.94 232 VAL A C 1
ATOM 1790 O O . VAL A 1 232 ? 10.359 27.094 20 1 97.94 232 VAL A O 1
ATOM 1793 N N . GLN A 1 233 ? 10.805 26.109 18.078 1 96.62 233 GLN A N 1
ATOM 1794 C CA . GLN A 1 233 ? 12.211 26.484 18.094 1 96.62 233 GLN A CA 1
ATOM 1795 C C . GLN A 1 233 ? 12.375 28 18 1 96.62 233 GLN A C 1
ATOM 1797 O O . GLN A 1 233 ? 13.297 28.562 18.594 1 96.62 233 GLN A O 1
ATOM 1802 N N . SER A 1 234 ? 11.539 28.641 17.281 1 96.38 234 SER A N 1
ATOM 1803 C CA . SER A 1 234 ? 11.602 30.094 17.141 1 96.38 234 SER A CA 1
ATOM 1804 C C . SER A 1 234 ? 11.078 30.797 18.391 1 96.38 234 SER A C 1
ATOM 1806 O O . SER A 1 234 ? 11.266 32 18.562 1 96.38 234 SER A O 1
ATOM 1808 N N . GLY A 1 235 ? 10.336 30.031 19.234 1 96.69 235 GLY A N 1
ATOM 1809 C CA . GLY A 1 235 ? 9.719 30.609 20.422 1 96.69 235 GLY A CA 1
ATOM 1810 C C . GLY A 1 235 ? 8.352 31.219 20.141 1 96.69 235 GLY A C 1
ATOM 1811 O O . GLY A 1 235 ? 7.766 31.859 21.016 1 96.69 235 GLY A O 1
ATOM 1812 N N . ALA A 1 236 ? 7.883 31 18.984 1 97.25 236 ALA A N 1
ATOM 1813 C CA . ALA A 1 236 ? 6.566 31.531 18.625 1 97.25 236 ALA A CA 1
ATOM 1814 C C . ALA A 1 236 ? 5.477 30.906 19.5 1 97.25 236 ALA A C 1
ATOM 1816 O O . ALA A 1 236 ? 4.469 31.547 19.797 1 97.25 236 ALA A O 1
ATOM 1817 N N . ILE A 1 237 ? 5.766 29.656 19.906 1 98.44 237 ILE A N 1
ATOM 1818 C CA . ILE A 1 237 ? 4.812 29.016 20.797 1 98.44 237 ILE A CA 1
ATOM 1819 C C . ILE A 1 237 ? 5.57 28.25 21.875 1 98.44 237 ILE A C 1
ATOM 1821 O O . ILE A 1 237 ? 6.766 27.969 21.734 1 98.44 237 ILE A O 1
ATOM 1825 N N . LYS A 1 238 ? 4.859 28 22.938 1 98.31 238 LYS A N 1
ATOM 1826 C CA . LYS A 1 238 ? 5.301 27.109 24.016 1 98.31 238 LYS A CA 1
ATOM 1827 C C . LYS A 1 238 ? 4.355 25.938 24.172 1 98.31 238 LYS A C 1
ATOM 1829 O O . LYS A 1 238 ? 3.137 26.109 24.25 1 98.31 238 LYS A O 1
ATOM 1834 N N . PRO A 1 239 ? 4.918 24.734 24.203 1 98.31 239 PRO A N 1
ATOM 1835 C CA . PRO A 1 239 ? 4.059 23.547 24.25 1 98.31 239 PRO A CA 1
ATOM 1836 C C . PRO A 1 239 ? 3.059 23.594 25.406 1 98.31 239 PRO A C 1
ATOM 1838 O O . PRO A 1 239 ? 1.88 23.281 25.219 1 98.31 239 PRO A O 1
ATOM 1841 N N . GLU A 1 240 ? 3.41 24.062 26.578 1 97.38 240 GLU A N 1
ATOM 1842 C CA . GLU A 1 240 ? 2.607 24 27.781 1 97.38 240 GLU A CA 1
ATOM 1843 C C . GLU A 1 240 ? 1.395 24.922 27.688 1 97.38 240 GLU A C 1
ATOM 1845 O O . GLU A 1 240 ? 0.432 24.766 28.453 1 97.38 240 GLU A O 1
ATOM 1850 N N . THR A 1 241 ? 1.462 25.906 26.828 1 98.31 241 THR A N 1
ATOM 1851 C CA . THR A 1 241 ? 0.375 26.875 26.719 1 98.31 241 THR A CA 1
ATOM 1852 C C . THR A 1 241 ? -0.215 26.875 25.312 1 98.31 241 THR A C 1
ATOM 1854 O O . THR A 1 241 ? -0.71 27.891 24.844 1 98.31 241 THR A O 1
ATOM 1857 N N . THR A 1 242 ? -0.055 25.781 24.578 1 98.69 242 THR A N 1
ATOM 1858 C CA . THR A 1 242 ? -0.599 25.656 23.219 1 98.69 242 THR A CA 1
ATOM 1859 C C . THR A 1 242 ? -1.751 24.656 23.203 1 98.69 242 THR A C 1
ATOM 1861 O O . THR A 1 242 ? -1.651 23.562 23.797 1 98.69 242 THR A O 1
ATOM 1864 N N . LEU A 1 243 ? -2.871 25.031 22.609 1 98.75 243 LEU A N 1
ATOM 1865 C CA . LEU A 1 243 ? -4.027 24.156 22.391 1 98.75 243 LEU A CA 1
ATOM 1866 C C . LEU A 1 243 ? -4.082 23.688 20.938 1 98.75 243 LEU A C 1
ATOM 1868 O O . LEU A 1 243 ? -4.07 24.5 20.016 1 98.75 243 LEU A O 1
ATOM 1872 N N . MET A 1 244 ? -4.062 22.406 20.719 1 98.88 244 MET A N 1
ATOM 1873 C CA . MET A 1 244 ? -4.281 21.797 19.422 1 98.88 244 MET A CA 1
ATOM 1874 C C . MET A 1 244 ? -5.742 21.406 19.234 1 98.88 244 MET A C 1
ATOM 1876 O O . MET A 1 244 ? -6.277 20.609 20.016 1 98.88 244 MET A O 1
ATOM 1880 N N . VAL A 1 245 ? -6.383 21.984 18.25 1 98.88 245 VAL A N 1
ATOM 1881 C CA . VAL A 1 245 ? -7.762 21.641 17.922 1 98.88 245 VAL A CA 1
ATOM 1882 C C . VAL A 1 245 ? -7.789 20.766 16.672 1 98.88 245 VAL A C 1
ATOM 1884 O O . VAL A 1 245 ? -7.266 21.141 15.617 1 98.88 245 VAL A O 1
ATOM 1887 N N . GLY A 1 246 ? -8.336 19.578 16.719 1 98.62 246 GLY A N 1
ATOM 1888 C CA . GLY A 1 246 ? -8.375 18.656 15.602 1 98.62 246 GLY A CA 1
ATOM 1889 C C . GLY A 1 246 ? -9.555 17.703 15.656 1 98.62 246 GLY A C 1
ATOM 1890 O O . GLY A 1 246 ? -10.344 17.75 16.594 1 98.62 246 GLY A O 1
ATOM 1891 N N . ASP A 1 247 ? -9.742 16.891 14.578 1 97.62 247 ASP A N 1
ATOM 1892 C CA . ASP A 1 247 ? -10.898 16 14.484 1 97.62 247 ASP A CA 1
ATOM 1893 C C . ASP A 1 247 ? -10.453 14.555 14.297 1 97.62 247 ASP A C 1
ATOM 1895 O O . ASP A 1 247 ? -11.281 13.641 14.258 1 97.62 247 ASP A O 1
ATOM 1899 N N . THR A 1 248 ? -9.188 14.328 14.188 1 97.38 248 THR A N 1
ATOM 1900 C CA . THR A 1 248 ? -8.703 12.984 13.906 1 97.38 248 THR A CA 1
ATOM 1901 C C . THR A 1 248 ? -7.805 12.484 15.031 1 97.38 248 THR A C 1
ATOM 1903 O O . THR A 1 248 ? -6.793 13.109 15.352 1 97.38 248 THR A O 1
ATOM 1906 N N . LEU A 1 249 ? -8.102 11.336 15.617 1 98.19 249 LEU A N 1
ATOM 1907 C CA . LEU A 1 249 ? -7.379 10.789 16.75 1 98.19 249 LEU A CA 1
ATOM 1908 C C . LEU A 1 249 ? -5.949 10.43 16.359 1 98.19 249 LEU A C 1
ATOM 1910 O O . LEU A 1 249 ? -4.996 10.836 17.031 1 98.19 249 LEU A O 1
ATOM 1914 N N . GLN A 1 250 ? -5.742 9.797 15.211 1 96.81 250 GLN A N 1
ATOM 1915 C CA . GLN A 1 250 ? -4.461 9.227 14.82 1 96.81 250 GLN A CA 1
ATOM 1916 C C . GLN A 1 250 ? -3.486 10.312 14.367 1 96.81 250 GLN A C 1
ATOM 1918 O O . GLN A 1 250 ? -2.275 10.086 14.312 1 96.81 250 GLN A O 1
ATOM 1923 N N . THR A 1 251 ? -4.066 11.477 13.984 1 97.44 251 THR A N 1
ATOM 1924 C CA . THR A 1 251 ? -3.186 12.539 13.516 1 97.44 251 THR A CA 1
ATOM 1925 C C . THR A 1 251 ? -3.221 13.727 14.469 1 97.44 251 THR A C 1
ATOM 1927 O O . THR A 1 251 ? -2.316 13.898 15.289 1 97.44 251 THR A O 1
ATOM 1930 N N . ASP A 1 252 ? -4.309 14.344 14.703 1 98.5 252 ASP A N 1
ATOM 1931 C CA . ASP A 1 252 ? -4.379 15.586 15.469 1 98.5 252 ASP A CA 1
ATOM 1932 C C . ASP A 1 252 ? -4.125 15.328 16.953 1 98.5 252 ASP A C 1
ATOM 1934 O O . ASP A 1 252 ? -3.301 16 17.578 1 98.5 252 ASP A O 1
ATOM 1938 N N . MET A 1 253 ? -4.863 14.398 17.547 1 98.62 253 MET A N 1
ATOM 1939 C CA . MET A 1 253 ? -4.723 14.148 18.984 1 98.62 253 MET A CA 1
ATOM 1940 C C . MET A 1 253 ? -3.355 13.539 19.297 1 98.62 253 MET A C 1
ATOM 1942 O O . MET A 1 253 ? -2.713 13.922 20.266 1 98.62 253 MET A O 1
ATOM 1946 N N . HIS A 1 254 ? -2.992 12.57 18.438 1 98.62 254 HIS A N 1
ATOM 1947 C CA . HIS A 1 254 ? -1.66 12 18.594 1 98.62 254 HIS A CA 1
ATOM 1948 C C . HIS A 1 254 ? -0.582 13.07 18.438 1 98.62 254 HIS A C 1
ATOM 1950 O O . HIS A 1 254 ? 0.409 13.062 19.172 1 98.62 254 HIS A O 1
ATOM 1956 N N . PHE A 1 255 ? -0.739 13.977 17.484 1 98.69 255 PHE A N 1
ATOM 1957 C CA . PHE A 1 255 ? 0.177 15.086 17.266 1 98.69 255 PHE A CA 1
ATOM 1958 C C . PHE A 1 255 ? 0.276 15.961 18.516 1 98.69 255 PHE A C 1
ATOM 1960 O O . PHE A 1 255 ? 1.376 16.312 18.938 1 98.69 255 PHE A O 1
ATOM 1967 N N . ALA A 1 256 ? -0.833 16.328 19.078 1 98.69 256 ALA A N 1
ATOM 1968 C CA . ALA A 1 256 ? -0.859 17.125 20.312 1 98.69 256 ALA A CA 1
ATOM 1969 C C . ALA A 1 256 ? -0.057 16.453 21.422 1 98.69 256 ALA A C 1
ATOM 1971 O O . ALA A 1 256 ? 0.751 17.094 22.078 1 98.69 256 ALA A O 1
ATOM 1972 N N . ALA A 1 257 ? -0.305 15.172 21.562 1 98.06 257 ALA A N 1
ATOM 1973 C CA . ALA A 1 257 ? 0.408 14.406 22.594 1 98.06 257 ALA A CA 1
ATOM 1974 C C . ALA A 1 257 ? 1.913 14.422 22.328 1 98.06 257 ALA A C 1
ATOM 1976 O O . ALA A 1 257 ? 2.701 14.664 23.25 1 98.06 257 ALA A O 1
ATOM 1977 N N . ASN A 1 258 ? 2.301 14.188 21.094 1 98.25 258 ASN A N 1
ATOM 1978 C CA . ASN A 1 258 ? 3.713 14.141 20.734 1 98.25 258 ASN A CA 1
ATOM 1979 C C . ASN A 1 258 ? 4.391 15.492 20.969 1 98.25 258 ASN A C 1
ATOM 1981 O O . ASN A 1 258 ? 5.59 15.547 21.234 1 98.25 258 ASN A O 1
ATOM 1985 N N . CYS A 1 259 ? 3.631 16.578 20.844 1 98.44 259 CYS A N 1
ATOM 1986 C CA . CYS A 1 259 ? 4.184 17.922 20.938 1 98.44 259 CYS A CA 1
ATOM 1987 C C . CYS A 1 259 ? 4.086 18.453 22.359 1 98.44 259 CYS A C 1
ATOM 1989 O O . CYS A 1 259 ? 4.617 19.531 22.656 1 98.44 259 CYS A O 1
ATOM 1991 N N . GLY A 1 260 ? 3.367 17.734 23.234 1 97.94 260 GLY A N 1
ATOM 1992 C CA . GLY A 1 260 ? 3.146 18.219 24.578 1 97.94 260 GLY A CA 1
ATOM 1993 C C . GLY A 1 260 ? 2.094 19.297 24.656 1 97.94 260 GLY A C 1
ATOM 1994 O O . GLY A 1 260 ? 2.115 20.125 25.578 1 97.94 260 GLY A O 1
ATOM 1995 N N . PHE A 1 261 ? 1.221 19.406 23.672 1 98.44 261 PHE A N 1
ATOM 1996 C CA . PHE A 1 261 ? 0.11 20.359 23.672 1 98.44 261 PHE A CA 1
ATOM 1997 C C . PHE A 1 261 ? -1.086 19.797 24.422 1 98.44 261 PHE A C 1
ATOM 1999 O O . PHE A 1 261 ? -1.178 18.578 24.641 1 98.44 261 PHE A O 1
ATOM 2006 N N . GLN A 1 262 ? -1.947 20.656 24.891 1 98.12 262 GLN A N 1
ATOM 2007 C CA . GLN A 1 262 ? -3.303 20.234 25.234 1 98.12 262 GLN A CA 1
ATOM 2008 C C . GLN A 1 262 ? -4.148 20.047 23.969 1 98.12 262 GLN A C 1
ATOM 2010 O O . GLN A 1 262 ? -3.873 20.656 22.938 1 98.12 262 GLN A O 1
ATOM 2015 N N . SER A 1 263 ? -5.129 19.172 24.078 1 98.75 263 SER A N 1
ATOM 2016 C CA . SER A 1 263 ? -5.879 18.859 22.859 1 98.75 263 SER A CA 1
ATOM 2017 C C . SER A 1 263 ? -7.371 19.094 23.062 1 98.75 263 SER A C 1
ATOM 2019 O O . SER A 1 263 ? -7.91 18.859 24.141 1 98.75 263 SER A O 1
ATOM 2021 N N . LEU A 1 264 ? -8.016 19.672 22.094 1 98.81 264 LEU A N 1
ATOM 2022 C CA . LEU A 1 264 ? -9.461 19.75 21.922 1 98.81 264 LEU A CA 1
ATOM 2023 C C . LEU A 1 264 ? -9.906 19.016 20.672 1 98.81 264 LEU A C 1
ATOM 2025 O O . LEU A 1 264 ? -9.617 19.453 19.547 1 98.81 264 LEU A O 1
ATOM 2029 N N . MET A 1 265 ? -10.547 17.859 20.812 1 98.81 265 MET A N 1
ATOM 2030 C CA . MET A 1 265 ? -11.18 17.188 19.688 1 98.81 265 MET A CA 1
ATOM 2031 C C . MET A 1 265 ? -12.539 17.797 19.359 1 98.81 265 MET A C 1
ATOM 2033 O O . MET A 1 265 ? -13.312 18.094 20.266 1 98.81 265 MET A O 1
ATOM 2037 N N . VAL A 1 266 ? -12.781 17.984 18.078 1 98.75 266 VAL A N 1
ATOM 2038 C CA . VAL A 1 266 ? -14.109 18.422 17.672 1 98.75 266 VAL A CA 1
ATOM 2039 C C . VAL A 1 266 ? -14.836 17.297 16.953 1 98.75 266 VAL A C 1
ATOM 2041 O O . VAL A 1 266 ? -14.195 16.438 16.328 1 98.75 266 VAL A O 1
ATOM 2044 N N . GLY A 1 267 ? -16.141 17.25 17.016 1 97.44 267 GLY A N 1
ATOM 2045 C CA . GLY A 1 267 ? -16.938 16.156 16.453 1 97.44 267 GLY A CA 1
ATOM 2046 C C . GLY A 1 267 ? -17.406 16.422 15.039 1 97.44 267 GLY A C 1
ATOM 2047 O O . GLY A 1 267 ? -18.156 15.625 14.469 1 97.44 267 GLY A O 1
ATOM 2048 N N . SER A 1 268 ? -16.938 17.453 14.422 1 95.25 268 SER A N 1
ATOM 2049 C CA . SER A 1 268 ? -17.438 17.875 13.117 1 95.25 268 SER A CA 1
ATOM 2050 C C . SER A 1 268 ? -16.688 17.172 11.992 1 95.25 268 SER A C 1
ATOM 2052 O O . SER A 1 268 ? -17.016 17.344 10.812 1 95.25 268 SER A O 1
ATOM 2054 N N . GLY A 1 269 ? -15.688 16.375 12.305 1 93.19 269 GLY A N 1
ATOM 2055 C CA . GLY A 1 269 ? -14.836 15.844 11.258 1 93.19 269 GLY A CA 1
ATOM 2056 C C . GLY A 1 269 ? -14.828 14.32 11.211 1 93.19 269 GLY A C 1
ATOM 2057 O O . GLY A 1 269 ? -15.883 13.695 11.125 1 93.19 269 GLY A O 1
ATOM 2058 N N . VAL A 1 270 ? -13.734 13.695 11.43 1 92.12 270 VAL A N 1
ATOM 2059 C CA . VAL A 1 270 ? -13.469 12.312 11.047 1 92.12 270 VAL A CA 1
ATOM 2060 C C . VAL A 1 270 ? -13.891 11.375 12.172 1 92.12 270 VAL A C 1
ATOM 2062 O O . VAL A 1 270 ? -14.797 10.547 12 1 92.12 270 VAL A O 1
ATOM 2065 N N . ASN A 1 271 ? -13.336 11.508 13.383 1 95.75 271 ASN A N 1
ATOM 2066 C CA . ASN A 1 271 ? -13.602 10.57 14.469 1 95.75 271 ASN A CA 1
ATOM 2067 C C . ASN A 1 271 ? -14.789 11.016 15.32 1 95.75 271 ASN A C 1
ATOM 2069 O O . ASN A 1 271 ? -15.141 12.195 15.328 1 95.75 271 ASN A O 1
ATOM 2073 N N . THR A 1 272 ? -15.352 10.07 15.992 1 97.06 272 THR A N 1
ATOM 2074 C CA . THR A 1 272 ? -16.547 10.312 16.781 1 97.06 272 THR A CA 1
ATOM 2075 C C . THR A 1 272 ? -16.281 10.047 18.266 1 97.06 272 THR A C 1
ATOM 2077 O O . THR A 1 272 ? -15.312 9.352 18.609 1 97.06 272 THR A O 1
ATOM 2080 N N . PRO A 1 273 ? -17.156 10.648 19.094 1 98.19 273 PRO A N 1
ATOM 2081 C CA . PRO A 1 273 ? -17.031 10.344 20.531 1 98.19 273 PRO A CA 1
ATOM 2082 C C . PRO A 1 273 ? -17.125 8.852 20.828 1 98.19 273 PRO A C 1
ATOM 2084 O O . PRO A 1 273 ? -16.453 8.352 21.719 1 98.19 273 PRO A O 1
ATOM 2087 N N . LYS A 1 274 ? -17.938 8.156 20.078 1 97.88 274 LYS A N 1
ATOM 2088 C CA . LYS A 1 274 ? -18.078 6.719 20.281 1 97.88 274 LYS A CA 1
ATOM 2089 C C . LYS A 1 274 ? -16.75 6 20.094 1 97.88 274 LYS A C 1
ATOM 2091 O O . LYS A 1 274 ? -16.422 5.078 20.844 1 97.88 274 LYS A O 1
ATOM 2096 N N . GLU A 1 275 ? -15.992 6.445 19.109 1 97.31 275 GLU A N 1
ATOM 2097 C CA . GLU A 1 275 ? -14.688 5.84 18.859 1 97.31 275 GLU A CA 1
ATOM 2098 C C . GLU A 1 275 ? -13.711 6.109 20 1 97.31 275 GLU A C 1
ATOM 2100 O O . GLU A 1 275 ? -12.906 5.246 20.359 1 97.31 275 GLU A O 1
ATOM 2105 N N . VAL A 1 276 ? -13.781 7.27 20.547 1 98.44 276 VAL A N 1
ATOM 2106 C CA . VAL A 1 276 ? -12.93 7.609 21.688 1 98.44 276 VAL A CA 1
ATOM 2107 C C . VAL A 1 276 ? -13.289 6.727 22.875 1 98.44 276 VAL A C 1
ATOM 2109 O O . VAL A 1 276 ? -12.398 6.188 23.547 1 98.44 276 VAL A O 1
ATOM 2112 N N . GLN A 1 277 ? -14.555 6.582 23.109 1 97.75 277 GLN A N 1
ATOM 2113 C CA . GLN A 1 277 ? -15.016 5.766 24.234 1 97.75 277 GLN A CA 1
ATOM 2114 C C . GLN A 1 277 ? -14.555 4.32 24.078 1 97.75 277 GLN A C 1
ATOM 2116 O O . GLN A 1 277 ? -14.203 3.672 25.078 1 97.75 277 GLN A O 1
ATOM 2121 N N . GLN A 1 278 ? -14.609 3.873 22.891 1 97.69 278 GLN A N 1
ATOM 2122 C CA . GLN A 1 278 ? -14.141 2.512 22.641 1 97.69 278 GLN A CA 1
ATOM 2123 C C . GLN A 1 278 ? -12.672 2.354 23.031 1 97.69 278 GLN A C 1
ATOM 2125 O O . GLN A 1 278 ? -12.281 1.336 23.594 1 97.69 278 GLN A O 1
ATOM 2130 N N . ILE A 1 279 ? -11.875 3.311 22.656 1 97.69 279 ILE A N 1
ATOM 2131 C CA . ILE A 1 279 ? -10.453 3.281 22.984 1 97.69 279 ILE A CA 1
ATOM 2132 C C . ILE A 1 279 ? -10.266 3.295 24.5 1 97.69 279 ILE A C 1
ATOM 2134 O O . ILE A 1 279 ? -9.461 2.535 25.047 1 97.69 279 ILE A O 1
ATOM 2138 N N . ILE A 1 280 ? -11.008 4.102 25.156 1 96.94 280 ILE A N 1
ATOM 2139 C CA . ILE A 1 280 ? -10.922 4.211 26.609 1 96.94 280 ILE A CA 1
ATOM 2140 C C . ILE A 1 280 ? -11.32 2.881 27.25 1 96.94 280 ILE A C 1
ATOM 2142 O O . ILE A 1 280 ? -10.633 2.395 28.156 1 96.94 280 ILE A O 1
ATOM 2146 N N . GLU A 1 281 ? -12.352 2.297 26.75 1 97.44 281 GLU A N 1
ATOM 2147 C CA . GLU A 1 281 ? -12.859 1.044 27.297 1 97.44 281 GLU A CA 1
ATOM 2148 C C . GLU A 1 281 ? -11.875 -0.101 27.062 1 97.44 281 GLU A C 1
ATOM 2150 O O . GLU A 1 281 ? -11.727 -0.986 27.906 1 97.44 281 GLU A O 1
ATOM 2155 N N . GLU A 1 282 ? -11.367 -0.114 25.906 1 96.38 282 GLU A N 1
ATOM 2156 C CA . GLU A 1 282 ? -10.359 -1.126 25.609 1 96.38 282 GLU A CA 1
ATOM 2157 C C . GLU A 1 282 ? -9.203 -1.07 26.609 1 96.38 282 GLU A C 1
ATOM 2159 O O . GLU A 1 282 ? -8.641 -2.105 26.969 1 96.38 282 GLU A O 1
ATOM 2164 N N . GLY A 1 283 ? -8.773 0.07 26.984 1 94.69 283 GLY A N 1
ATOM 2165 C CA . GLY A 1 283 ? -7.777 0.254 28.031 1 94.69 283 GLY A CA 1
ATOM 2166 C C . GLY A 1 283 ? -6.367 -0.08 27.578 1 94.69 283 GLY A C 1
ATOM 2167 O O . GLY A 1 283 ? -5.504 -0.381 28.406 1 94.69 283 GLY A O 1
ATOM 2168 N N . ASP A 1 284 ? -6.172 -0.13 26.344 1 94.81 284 ASP A N 1
ATOM 2169 C CA . ASP A 1 284 ? -4.832 -0.374 25.812 1 94.81 284 ASP A CA 1
ATOM 2170 C C . ASP A 1 284 ? -3.904 0.802 26.109 1 94.81 284 ASP A C 1
ATOM 2172 O O . ASP A 1 284 ? -4.109 1.904 25.594 1 94.81 284 ASP A O 1
ATOM 2176 N N . PRO A 1 285 ? -2.844 0.615 26.875 1 94.56 285 PRO A N 1
ATOM 2177 C CA . PRO A 1 285 ? -1.943 1.72 27.219 1 94.56 285 PRO A CA 1
ATOM 2178 C C . PRO A 1 285 ? -1.28 2.336 25.984 1 94.56 285 PRO A C 1
ATOM 2180 O O . PRO A 1 285 ? -0.963 3.527 25.984 1 94.56 285 PRO A O 1
ATOM 2183 N N . LYS A 1 286 ? -1.118 1.53 24.969 1 93 286 LYS A N 1
ATOM 2184 C CA . LYS A 1 286 ? -0.464 2.014 23.75 1 93 286 LYS A CA 1
ATOM 2185 C C . LYS A 1 286 ? -1.355 2.996 23 1 93 286 LYS A C 1
ATOM 2187 O O . LYS A 1 286 ? -0.867 3.805 22.203 1 93 286 LYS A O 1
ATOM 2192 N N . LYS A 1 287 ? -2.646 2.984 23.234 1 96.06 287 LYS A N 1
ATOM 2193 C CA . LYS A 1 287 ? -3.602 3.834 22.531 1 96.06 287 LYS A CA 1
ATOM 2194 C C . LYS A 1 287 ? -3.988 5.047 23.375 1 96.06 287 LYS A C 1
ATOM 2196 O O . LYS A 1 287 ? -4.762 5.895 22.922 1 96.06 287 LYS A O 1
ATOM 2201 N N . LYS A 1 288 ? -3.484 5.176 24.5 1 95.25 288 LYS A N 1
ATOM 2202 C CA . LYS A 1 288 ? -3.83 6.266 25.406 1 95.25 288 LYS A CA 1
ATOM 2203 C C . LYS A 1 288 ? -3.5 7.621 24.797 1 95.25 288 LYS A C 1
ATOM 2205 O O . LYS A 1 288 ? -4.211 8.602 25.031 1 95.25 288 LYS A O 1
ATOM 2210 N N . VAL A 1 289 ? -2.467 7.672 24.016 1 96.75 289 VAL A N 1
ATOM 2211 C CA . VAL A 1 289 ? -1.998 8.906 23.406 1 96.75 289 VAL A CA 1
ATOM 2212 C C . VAL A 1 289 ? -3.043 9.43 22.422 1 96.75 289 VAL A C 1
ATOM 2214 O O . VAL A 1 289 ? -3.037 10.609 22.062 1 96.75 289 VAL A O 1
ATOM 2217 N N . LEU A 1 290 ? -3.969 8.547 22.047 1 98.25 290 LEU A N 1
ATOM 2218 C CA . LEU A 1 290 ? -4.996 8.922 21.078 1 98.25 290 LEU A CA 1
ATOM 2219 C C . LEU A 1 290 ? -6.188 9.57 21.781 1 98.25 290 LEU A C 1
ATOM 2221 O O . LEU A 1 290 ? -7.047 10.164 21.125 1 98.25 290 LEU A O 1
ATOM 2225 N N . VAL A 1 291 ? -6.273 9.453 23.078 1 98.38 291 VAL A N 1
ATOM 2226 C CA . VAL A 1 291 ? -7.418 9.984 23.828 1 98.38 291 VAL A CA 1
ATOM 2227 C C . VAL A 1 291 ? -7.289 11.492 23.969 1 98.38 291 VAL A C 1
ATOM 2229 O O . VAL A 1 291 ? -6.344 11.992 24.578 1 98.38 291 VAL A O 1
ATOM 2232 N N . PRO A 1 292 ? -8.242 12.266 23.422 1 98.75 292 PRO A N 1
ATOM 2233 C CA . PRO A 1 292 ? -8.195 13.719 23.562 1 98.75 292 PRO A CA 1
ATOM 2234 C C . PRO A 1 292 ? -8.328 14.172 25.016 1 98.75 292 PRO A C 1
ATOM 2236 O O . PRO A 1 292 ? -8.883 13.438 25.844 1 98.75 292 PRO A O 1
ATOM 2239 N N . ASP A 1 293 ? -7.781 15.375 25.312 1 98.62 293 ASP A N 1
ATOM 2240 C CA . ASP A 1 293 ? -8 15.961 26.625 1 98.62 293 ASP A CA 1
ATOM 2241 C C . ASP A 1 293 ? -9.445 16.438 26.781 1 98.62 293 ASP A C 1
ATOM 2243 O O . ASP A 1 293 ? -10.086 16.156 27.797 1 98.62 293 ASP A O 1
ATOM 2247 N N . THR A 1 294 ? -9.914 17.141 25.781 1 98.75 294 THR A N 1
ATOM 2248 C CA . THR A 1 294 ? -11.234 17.766 25.844 1 98.75 294 THR A CA 1
ATOM 2249 C C . THR A 1 294 ? -11.992 17.562 24.531 1 98.75 294 THR A C 1
ATOM 2251 O O . THR A 1 294 ? -11.43 17.078 23.547 1 98.75 294 THR A O 1
ATOM 2254 N N . TYR A 1 295 ? -13.305 17.891 24.594 1 98.75 295 TYR A N 1
ATOM 2255 C CA . TYR A 1 295 ? -14.172 17.672 23.438 1 98.75 295 TYR A CA 1
ATOM 2256 C C . TYR A 1 295 ? -15.203 18.781 23.312 1 98.75 295 TYR A C 1
ATOM 2258 O O . TYR A 1 295 ? -15.711 19.297 24.312 1 98.75 295 TYR A O 1
ATOM 2266 N N . LEU A 1 296 ? -15.453 19.188 22.109 1 98.75 296 LEU A N 1
ATOM 2267 C CA . LEU A 1 296 ? -16.609 19.969 21.703 1 98.75 296 LEU A CA 1
ATOM 2268 C C . LEU A 1 296 ? -17.219 19.422 20.406 1 98.75 296 LEU A C 1
ATOM 2270 O O . LEU A 1 296 ? -16.516 18.844 19.578 1 98.75 296 LEU A O 1
ATOM 2274 N N . PRO A 1 297 ? -18.531 19.609 20.125 1 98.25 297 PRO A N 1
ATOM 2275 C CA . PRO A 1 297 ? -19.125 19.141 18.875 1 98.25 297 PRO A CA 1
ATOM 2276 C C . PRO A 1 297 ? -18.516 19.797 17.641 1 98.25 297 PRO A C 1
ATOM 2278 O O . PRO A 1 297 ? -18.438 19.156 16.578 1 98.25 297 PRO A O 1
ATOM 2281 N N . SER A 1 298 ? -18.172 21.031 17.75 1 98.44 298 SER A N 1
ATOM 2282 C CA . SER A 1 298 ? -17.484 21.797 16.703 1 98.44 298 SER A CA 1
ATOM 2283 C C . SER A 1 298 ? -16.688 22.953 17.312 1 98.44 298 SER A C 1
ATOM 2285 O O . SER A 1 298 ? -16.844 23.281 18.484 1 98.44 298 SER A O 1
ATOM 2287 N N . LEU A 1 299 ? -15.773 23.531 16.438 1 98.5 299 LEU A N 1
ATOM 2288 C CA . LEU A 1 299 ? -15.008 24.688 16.891 1 98.5 299 LEU A CA 1
ATOM 2289 C C . LEU A 1 299 ? -15.93 25.844 17.219 1 98.5 299 LEU A C 1
ATOM 2291 O O . LEU A 1 299 ? -15.641 26.625 18.125 1 98.5 299 LEU A O 1
ATOM 2295 N N . GLY A 1 300 ? -17.062 25.922 16.516 1 97.81 300 GLY A N 1
ATOM 2296 C CA . GLY A 1 300 ? -18 27 16.75 1 97.81 300 GLY A CA 1
ATOM 2297 C C . GLY A 1 300 ? -18.531 27.047 18.172 1 97.81 300 GLY A C 1
ATOM 2298 O O . GLY A 1 300 ? -18.812 28.125 18.703 1 97.81 300 GLY A O 1
ATOM 2299 N N . HIS A 1 301 ? -18.609 25.969 18.844 1 97.12 301 HIS A N 1
ATOM 2300 C CA . HIS A 1 301 ? -19.109 25.875 20.203 1 97.12 301 HIS A CA 1
ATOM 2301 C C . HIS A 1 301 ? -18.156 26.531 21.188 1 97.12 301 HIS A C 1
ATOM 2303 O O . HIS A 1 301 ? -18.531 26.844 22.312 1 97.12 301 HIS A O 1
ATOM 2309 N N . LEU A 1 302 ? -16.938 26.719 20.797 1 97.44 302 LEU A N 1
ATOM 2310 C CA . LEU A 1 302 ? -15.938 27.297 21.672 1 97.44 302 LEU A CA 1
ATOM 2311 C C . LEU A 1 302 ? -16.234 28.781 21.906 1 97.44 302 LEU A C 1
ATOM 2313 O O . LEU A 1 302 ? -15.805 29.344 22.922 1 97.44 302 LEU A O 1
ATOM 2317 N N . LEU A 1 303 ? -16.938 29.391 21.016 1 95.25 303 LEU A N 1
ATOM 2318 C CA . LEU A 1 303 ? -17.188 30.828 21.031 1 95.25 303 LEU A CA 1
ATOM 2319 C C . LEU A 1 303 ? -17.906 31.25 22.297 1 95.25 303 LEU A C 1
ATOM 2321 O O . LEU A 1 303 ? -17.641 32.312 22.844 1 95.25 303 LEU A O 1
ATOM 2325 N N . GLU A 1 304 ? -18.797 30.422 22.781 1 93.69 304 GLU A N 1
ATOM 2326 C CA . GLU A 1 304 ? -19.594 30.781 23.953 1 93.69 304 GLU A CA 1
ATOM 2327 C C . G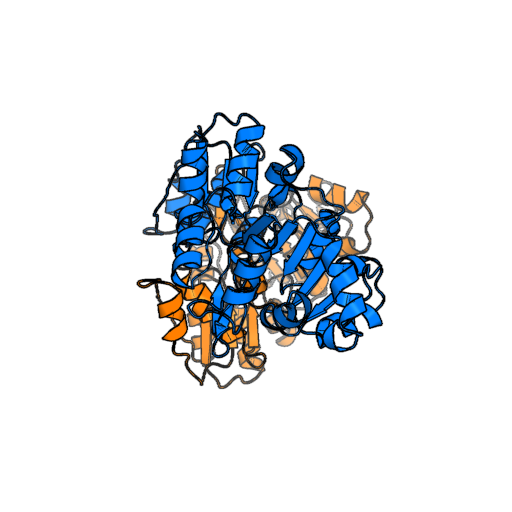LU A 1 304 ? -18.719 30.906 25.188 1 93.69 304 GLU A C 1
ATOM 2329 O O . GLU A 1 304 ? -19.109 31.547 26.172 1 93.69 304 GLU A O 1
ATOM 2334 N N . PHE A 1 305 ? -17.562 30.266 25.125 1 94.25 305 PHE A N 1
ATOM 2335 C CA . PHE A 1 305 ? -16.672 30.312 26.266 1 94.25 305 PHE A CA 1
ATOM 2336 C C . PHE A 1 305 ? -15.648 31.438 26.125 1 94.25 305 PHE A C 1
ATOM 2338 O O . PHE A 1 305 ? -14.891 31.719 27.047 1 94.25 305 PHE A O 1
ATOM 2345 N N . LEU A 1 306 ? -15.516 32.031 24.984 1 90.12 306 LEU A N 1
ATOM 2346 C CA . LEU A 1 306 ? -14.547 33.094 24.719 1 90.12 306 LEU A CA 1
ATOM 2347 C C . LEU A 1 306 ? -15.164 34.469 24.969 1 90.12 306 LEU A C 1
ATOM 2349 O O . LEU A 1 306 ? -14.445 35.438 25.203 1 90.12 306 LEU A O 1
ATOM 2353 N N . CYS A 1 307 ? -16.469 34.594 24.812 1 80.44 307 CYS A N 1
ATOM 2354 C CA . CYS A 1 307 ? -17.188 35.844 25.016 1 80.44 307 CYS A CA 1
ATOM 2355 C C . CYS A 1 307 ? -17.75 35.906 26.438 1 80.44 307 CYS A C 1
ATOM 2357 O O . CYS A 1 307 ? -18.016 34.875 27.062 1 80.44 307 CYS A O 1
ATOM 2359 N N . MET B 1 1 ? 11.195 -37.688 4.914 1 77.44 1 MET B N 1
ATOM 2360 C CA . MET B 1 1 ? 12.633 -37.844 5.102 1 77.44 1 MET B CA 1
ATOM 2361 C C . MET B 1 1 ? 13.328 -36.5 5.133 1 77.44 1 MET B C 1
ATOM 2363 O O . MET B 1 1 ? 14.352 -36.344 5.805 1 77.44 1 MET B O 1
ATOM 2367 N N . PHE B 1 2 ? 12.969 -35.375 4.617 1 91.56 2 PHE B N 1
ATOM 2368 C CA . PHE B 1 2 ? 13.711 -34.125 4.609 1 91.56 2 PHE B CA 1
ATOM 2369 C C . PHE B 1 2 ? 12.828 -32.969 5.051 1 91.56 2 PHE B C 1
ATOM 2371 O O . PHE B 1 2 ? 13.109 -31.797 4.734 1 91.56 2 PHE B O 1
ATOM 2378 N N . LYS B 1 3 ? 12.008 -33.188 5.887 1 93.5 3 LYS B N 1
ATOM 2379 C CA . LYS B 1 3 ? 11.031 -32.156 6.199 1 93.5 3 LYS B CA 1
ATOM 2380 C C . LYS B 1 3 ? 11.688 -30.984 6.945 1 93.5 3 LYS B C 1
ATOM 2382 O O . LYS B 1 3 ? 12.211 -31.172 8.047 1 93.5 3 LYS B O 1
ATOM 2387 N N . GLN B 1 4 ? 11.734 -29.859 6.309 1 95.31 4 GLN B N 1
ATOM 2388 C CA . GLN B 1 4 ? 12.188 -28.578 6.844 1 95.31 4 GLN B CA 1
ATOM 2389 C C . GLN B 1 4 ? 13.625 -28.672 7.344 1 95.31 4 GLN B C 1
ATOM 2391 O O . GLN B 1 4 ? 13.953 -28.141 8.406 1 95.31 4 GLN B O 1
ATOM 2396 N N . THR B 1 5 ? 14.461 -29.375 6.609 1 96 5 THR B N 1
ATOM 2397 C CA . THR B 1 5 ? 15.859 -29.547 6.988 1 96 5 THR B CA 1
ATOM 2398 C C . THR B 1 5 ? 16.766 -28.734 6.074 1 96 5 THR B C 1
ATOM 2400 O O . THR B 1 5 ? 17.953 -28.562 6.363 1 96 5 THR B O 1
ATOM 2403 N N . PHE B 1 6 ? 16.203 -28.25 5.004 1 98.31 6 PHE B N 1
ATOM 2404 C CA . PHE B 1 6 ? 17 -27.531 4.008 1 98.31 6 PHE B CA 1
ATOM 2405 C C . PHE B 1 6 ? 18.203 -28.344 3.58 1 98.31 6 PHE B C 1
ATOM 2407 O O . PHE B 1 6 ? 19.328 -27.844 3.57 1 98.31 6 PHE B O 1
ATOM 2414 N N . THR B 1 7 ? 17.969 -29.609 3.275 1 98.25 7 THR B N 1
ATOM 2415 C CA . THR B 1 7 ? 19.047 -30.531 2.891 1 98.25 7 THR B CA 1
ATOM 2416 C C . THR B 1 7 ? 19.531 -30.234 1.478 1 98.25 7 THR B C 1
ATOM 2418 O O . THR B 1 7 ? 18.75 -30.219 0.53 1 98.25 7 THR B O 1
ATOM 2421 N N . ASP B 1 8 ? 20.781 -29.969 1.356 1 98.31 8 ASP B N 1
ATOM 2422 C CA . ASP B 1 8 ? 21.422 -29.781 0.058 1 98.31 8 ASP B CA 1
ATOM 2423 C C . ASP B 1 8 ? 21.641 -31.109 -0.653 1 98.31 8 ASP B C 1
ATOM 2425 O O . ASP B 1 8 ? 22.516 -31.891 -0.274 1 98.31 8 ASP B O 1
ATOM 2429 N N . LEU B 1 9 ? 20.938 -31.344 -1.69 1 98.12 9 LEU B N 1
ATOM 2430 C CA . LEU B 1 9 ? 20.938 -32.656 -2.357 1 98.12 9 LEU B CA 1
ATOM 2431 C C . LEU B 1 9 ? 22.266 -32.875 -3.07 1 98.12 9 LEU B C 1
ATOM 2433 O O . LEU B 1 9 ? 22.609 -34.031 -3.369 1 98.12 9 LEU B O 1
ATOM 2437 N N . THR B 1 10 ? 22.984 -31.781 -3.404 1 97.12 10 THR B N 1
ATOM 2438 C CA . THR B 1 10 ? 24.25 -31.938 -4.094 1 97.12 10 THR B CA 1
ATOM 2439 C C . THR B 1 10 ? 25.281 -32.625 -3.191 1 97.12 10 THR B C 1
ATOM 2441 O O . THR B 1 10 ? 26.312 -33.094 -3.666 1 97.12 10 THR B O 1
ATOM 2444 N N . LYS B 1 11 ? 24.969 -32.656 -1.944 1 97.12 11 LYS B N 1
ATOM 2445 C CA . LYS B 1 11 ? 25.938 -33.156 -0.97 1 97.12 11 LYS B CA 1
ATOM 2446 C C . LYS B 1 11 ? 25.578 -34.562 -0.544 1 97.12 11 LYS B C 1
ATOM 2448 O O . LYS B 1 11 ? 26.203 -35.125 0.369 1 97.12 11 LYS B O 1
ATOM 2453 N N . LEU B 1 12 ? 24.641 -35.156 -1.07 1 96.94 12 LEU B N 1
ATOM 2454 C CA . LEU B 1 12 ? 24.188 -36.5 -0.732 1 96.94 12 LEU B CA 1
ATOM 2455 C C . LEU B 1 12 ? 24.594 -37.5 -1.818 1 96.94 12 LEU B C 1
ATOM 2457 O O . LEU B 1 12 ? 24.766 -37.125 -2.979 1 96.94 12 LEU B O 1
ATOM 2461 N N . PRO B 1 13 ? 24.719 -38.812 -1.424 1 96.38 13 PRO B N 1
ATOM 2462 C CA . PRO B 1 13 ? 24.906 -39.812 -2.459 1 96.38 13 PRO B CA 1
ATOM 2463 C C . PRO B 1 13 ? 23.75 -39.844 -3.463 1 96.38 13 PRO B C 1
ATOM 2465 O O . PRO B 1 13 ? 22.594 -39.75 -3.076 1 96.38 13 PRO B O 1
ATOM 2468 N N . LYS B 1 14 ? 24.094 -40.031 -4.754 1 96.25 14 LYS B N 1
ATOM 2469 C CA . LYS B 1 14 ? 23.125 -40 -5.836 1 96.25 14 LYS B CA 1
ATOM 2470 C C . LYS B 1 14 ? 22 -41 -5.586 1 96.25 14 LYS B C 1
ATOM 2472 O O . LYS B 1 14 ? 20.828 -40.719 -5.844 1 96.25 14 LYS B O 1
ATOM 2477 N N . GLN B 1 15 ? 22.375 -42.125 -5.07 1 95.5 15 GLN B N 1
ATOM 2478 C CA . GLN B 1 15 ? 21.391 -43.188 -4.855 1 95.5 15 GLN B CA 1
ATOM 2479 C C . GLN B 1 15 ? 20.344 -42.781 -3.828 1 95.5 15 GLN B C 1
ATOM 2481 O O . GLN B 1 15 ? 19.156 -43.094 -3.971 1 95.5 15 GLN B O 1
ATOM 2486 N N . ARG B 1 16 ? 20.75 -42.062 -2.842 1 95.88 16 ARG B N 1
ATOM 2487 C CA . ARG B 1 16 ? 19.844 -41.594 -1.809 1 95.88 16 ARG B CA 1
ATOM 2488 C C . ARG B 1 16 ? 18.844 -40.594 -2.375 1 95.88 16 ARG B C 1
ATOM 2490 O O . ARG B 1 16 ? 17.656 -40.656 -2.068 1 95.88 16 ARG B O 1
ATOM 2497 N N . VAL B 1 17 ? 19.344 -39.719 -3.166 1 96.94 17 VAL B N 1
ATOM 2498 C CA . VAL B 1 17 ? 18.5 -38.688 -3.781 1 96.94 17 VAL B CA 1
ATOM 2499 C C . VAL B 1 17 ? 17.531 -39.344 -4.754 1 96.94 17 VAL B C 1
ATOM 2501 O O . VAL B 1 17 ? 16.344 -39 -4.789 1 96.94 17 VAL B O 1
ATOM 2504 N N . ARG B 1 18 ? 18 -40.312 -5.523 1 95.88 18 ARG B N 1
ATOM 2505 C CA . ARG B 1 18 ? 17.141 -41.062 -6.465 1 95.88 18 ARG B CA 1
ATOM 2506 C C . ARG B 1 18 ? 16.016 -41.75 -5.738 1 95.88 18 ARG B C 1
ATOM 2508 O O . ARG B 1 18 ? 14.875 -41.781 -6.215 1 95.88 18 ARG B O 1
ATOM 2515 N N . GLN B 1 19 ? 16.359 -42.344 -4.625 1 95.38 19 GLN B N 1
ATOM 2516 C CA . GLN B 1 19 ? 15.344 -43 -3.816 1 95.38 19 GLN B CA 1
ATOM 2517 C C . GLN B 1 19 ? 14.281 -42.031 -3.332 1 95.38 19 GLN B C 1
ATOM 2519 O O . GLN B 1 19 ? 13.086 -42.312 -3.365 1 95.38 19 GLN B O 1
ATOM 2524 N N . TRP B 1 20 ? 14.758 -40.906 -2.852 1 96.19 20 TRP B N 1
ATOM 2525 C CA . TRP B 1 20 ? 13.844 -39.875 -2.412 1 96.19 20 TRP B CA 1
ATOM 2526 C C . TRP B 1 20 ? 12.961 -39.406 -3.562 1 96.19 20 TRP B C 1
ATOM 2528 O O . TRP B 1 20 ? 11.742 -39.281 -3.408 1 96.19 20 TRP B O 1
ATOM 2538 N N . LEU B 1 21 ? 13.539 -39.219 -4.734 1 96.19 21 LEU B N 1
ATOM 2539 C CA . LEU B 1 21 ? 12.828 -38.719 -5.906 1 96.19 21 LEU B CA 1
ATOM 2540 C C . LEU B 1 21 ? 11.781 -39.719 -6.375 1 96.19 21 LEU B C 1
ATOM 2542 O O . LEU B 1 21 ? 10.742 -39.344 -6.918 1 96.19 21 LEU B O 1
ATOM 2546 N N . SER B 1 22 ? 12.055 -40.969 -6.156 1 95.44 22 SER B N 1
ATOM 2547 C CA . SER B 1 22 ? 11.172 -42.031 -6.633 1 95.44 22 SER B CA 1
ATOM 2548 C C . SER B 1 22 ? 9.859 -42.062 -5.859 1 95.44 22 SER B C 1
ATOM 2550 O O . SER B 1 22 ? 8.891 -42.688 -6.281 1 95.44 22 SER B O 1
ATOM 2552 N N . THR B 1 23 ? 9.836 -41.344 -4.75 1 96 23 THR B N 1
ATOM 2553 C CA . THR B 1 23 ? 8.641 -41.375 -3.918 1 96 23 THR B CA 1
ATOM 2554 C C . THR B 1 23 ? 7.59 -40.406 -4.461 1 96 23 THR B C 1
ATOM 2556 O O . THR B 1 23 ? 6.438 -40.406 -4.023 1 96 23 THR B O 1
ATOM 2559 N N . PHE B 1 24 ? 7.922 -39.625 -5.426 1 97.56 24 PHE B N 1
ATOM 2560 C CA . PHE B 1 24 ? 7.008 -38.594 -5.914 1 97.56 24 PHE B CA 1
ATOM 2561 C C . PHE B 1 24 ? 6.309 -39.031 -7.188 1 97.56 24 PHE B C 1
ATOM 2563 O O . PHE B 1 24 ? 6.953 -39.531 -8.117 1 97.56 24 PHE B O 1
ATOM 2570 N N . GLU B 1 25 ? 5.023 -38.844 -7.203 1 98.25 25 GLU B N 1
ATOM 2571 C CA . GLU B 1 25 ? 4.195 -39.156 -8.367 1 98.25 25 GLU B CA 1
ATOM 2572 C C . GLU B 1 25 ? 3.895 -37.875 -9.172 1 98.25 25 GLU B C 1
ATOM 2574 O O . GLU B 1 25 ? 3.488 -37.969 -10.328 1 98.25 25 GLU B O 1
ATOM 2579 N N . SER B 1 26 ? 4.016 -36.75 -8.602 1 98.62 26 SER B N 1
ATOM 2580 C CA . SER B 1 26 ? 3.748 -35.469 -9.242 1 98.62 26 SER B CA 1
ATOM 2581 C C . SER B 1 26 ? 4.777 -34.406 -8.836 1 98.62 26 SER B C 1
ATOM 2583 O O . SER B 1 26 ? 5.285 -34.438 -7.711 1 98.62 26 SER B O 1
ATOM 2585 N N . VAL B 1 27 ? 5.105 -33.531 -9.75 1 98.75 27 VAL B N 1
ATOM 2586 C CA . VAL B 1 27 ? 6 -32.406 -9.508 1 98.75 27 VAL B CA 1
ATOM 2587 C C . VAL B 1 27 ? 5.344 -31.109 -9.984 1 98.75 27 VAL B C 1
ATOM 2589 O O . VAL B 1 27 ? 4.883 -31.016 -11.125 1 98.75 27 VAL B O 1
ATOM 2592 N N . ILE B 1 28 ? 5.227 -30.141 -9.141 1 98.88 28 ILE B N 1
ATOM 2593 C CA . ILE B 1 28 ? 4.734 -28.797 -9.445 1 98.88 28 ILE B CA 1
ATOM 2594 C C . ILE B 1 28 ? 5.891 -27.812 -9.445 1 98.88 28 ILE B C 1
ATOM 2596 O O . ILE B 1 28 ? 6.621 -27.703 -8.453 1 98.88 28 ILE B O 1
ATOM 2600 N N . CYS B 1 29 ? 6.062 -27.109 -10.508 1 98.81 29 CYS B N 1
ATOM 2601 C CA . CYS B 1 29 ? 7.152 -26.141 -10.617 1 98.81 29 CYS B CA 1
ATOM 2602 C C . CYS B 1 29 ? 6.613 -24.719 -10.695 1 98.81 29 CYS B C 1
ATOM 2604 O O . CYS B 1 29 ? 5.672 -24.453 -11.438 1 98.81 29 CYS B O 1
ATOM 2606 N N . ASP B 1 30 ? 7.164 -23.828 -9.906 1 98.38 30 ASP B N 1
ATOM 2607 C CA . ASP B 1 30 ? 7.043 -22.406 -10.227 1 98.38 30 ASP B CA 1
ATOM 2608 C C . ASP B 1 30 ? 7.668 -22.109 -11.594 1 98.38 30 ASP B C 1
ATOM 2610 O O . ASP B 1 30 ? 8.414 -22.922 -12.133 1 98.38 30 ASP B O 1
ATOM 2614 N N . ALA B 1 31 ? 7.328 -20.953 -12.125 1 96.94 31 ALA B N 1
ATOM 2615 C CA . ALA B 1 31 ? 7.789 -20.609 -13.469 1 96.94 31 ALA B CA 1
ATOM 2616 C C . ALA B 1 31 ? 8.992 -19.688 -13.422 1 96.94 31 ALA B C 1
ATOM 2618 O O . ALA B 1 31 ? 10.133 -20.125 -13.562 1 96.94 31 ALA B O 1
ATOM 2619 N N . ASP B 1 32 ? 8.766 -18.406 -13.086 1 93.69 32 ASP B N 1
ATOM 2620 C CA . ASP B 1 32 ? 9.812 -17.391 -13.062 1 93.69 32 ASP B CA 1
ATOM 2621 C C . ASP B 1 32 ? 10.82 -17.656 -11.945 1 93.69 32 ASP B C 1
ATOM 2623 O O . ASP B 1 3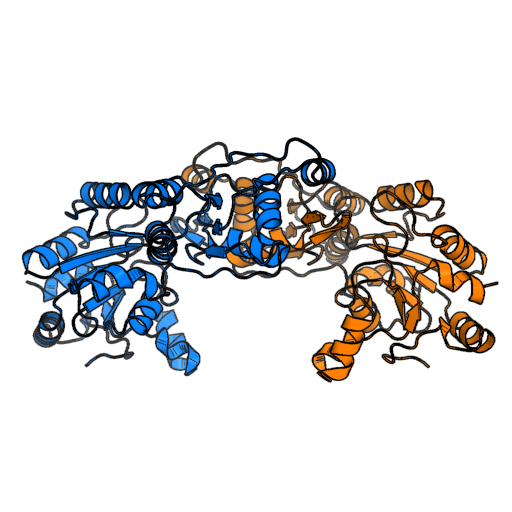2 ? 10.438 -17.797 -10.781 1 93.69 32 ASP B O 1
ATOM 2627 N N . GLY B 1 33 ? 12.094 -17.797 -12.32 1 94.5 33 GLY B N 1
ATOM 2628 C CA . GLY B 1 33 ? 13.148 -18.062 -11.359 1 94.5 33 GLY B CA 1
ATOM 2629 C C . GLY B 1 33 ? 13.445 -19.547 -11.188 1 94.5 33 GLY B C 1
ATOM 2630 O O . GLY B 1 33 ? 14.43 -19.906 -10.547 1 94.5 33 GLY B O 1
ATOM 2631 N N . VAL B 1 34 ? 12.547 -20.391 -11.805 1 97.62 34 VAL B N 1
ATOM 2632 C CA . VAL B 1 34 ? 12.703 -21.828 -11.688 1 97.62 34 VAL B CA 1
ATOM 2633 C C . VAL B 1 34 ? 12.898 -22.453 -13.078 1 97.62 34 VAL B C 1
ATOM 2635 O O . VAL B 1 34 ? 13.859 -23.188 -13.305 1 97.62 34 VAL B O 1
ATOM 2638 N N . LEU B 1 35 ? 12.07 -22.109 -14.008 1 98 35 LEU B N 1
ATOM 2639 C CA . LEU B 1 35 ? 12.133 -22.641 -15.359 1 98 35 LEU B CA 1
ATOM 2640 C C . LEU B 1 35 ? 12.805 -21.641 -16.297 1 98 35 LEU B C 1
ATOM 2642 O O . LEU B 1 35 ? 13.555 -22.047 -17.188 1 98 35 LEU B O 1
ATOM 2646 N N . TRP B 1 36 ? 12.523 -20.391 -16.094 1 95.44 36 TRP B N 1
ATOM 2647 C CA . TRP B 1 36 ? 13.086 -19.328 -16.922 1 95.44 36 TRP B CA 1
ATOM 2648 C C . TRP B 1 36 ? 13.227 -18.031 -16.141 1 95.44 36 TRP B C 1
ATOM 2650 O O . TRP B 1 36 ? 12.68 -17.891 -15.055 1 95.44 36 TRP B O 1
ATOM 2660 N N . HIS B 1 37 ? 14.062 -17.109 -16.625 1 90.75 37 HIS B N 1
ATOM 2661 C CA . HIS B 1 37 ? 14.117 -15.703 -16.25 1 90.75 37 HIS B CA 1
ATOM 2662 C C . HIS B 1 37 ? 13.57 -14.812 -17.359 1 90.75 37 HIS B C 1
ATOM 2664 O O . HIS B 1 37 ? 14.273 -14.523 -18.344 1 90.75 37 HIS B O 1
ATOM 2670 N N . PHE B 1 38 ? 12.43 -14.352 -17.047 1 85.44 38 PHE B N 1
ATOM 2671 C CA . PHE B 1 38 ? 11.758 -13.453 -17.984 1 85.44 38 PHE B CA 1
ATOM 2672 C C . PHE B 1 38 ? 11.797 -14.023 -19.406 1 85.44 38 PHE B C 1
ATOM 2674 O O . PHE B 1 38 ? 11.016 -14.906 -19.75 1 85.44 38 PHE B O 1
ATOM 2681 N N . SER B 1 39 ? 12.867 -13.766 -20.234 1 85 39 SER B N 1
ATOM 2682 C CA . SER B 1 39 ? 12.852 -14.172 -21.641 1 85 39 SER B CA 1
ATOM 2683 C C . SER B 1 39 ? 13.898 -15.242 -21.922 1 85 39 SER B C 1
ATOM 2685 O O . SER B 1 39 ? 14.172 -15.562 -23.078 1 85 39 SER B O 1
ATOM 2687 N N . LYS B 1 40 ? 14.477 -15.859 -20.906 1 91.81 40 LYS B N 1
ATOM 2688 C CA . LYS B 1 40 ? 15.5 -16.875 -21.094 1 91.81 40 LYS B CA 1
ATOM 2689 C C . LYS B 1 40 ? 15.258 -18.078 -20.203 1 91.81 40 LYS B C 1
ATOM 2691 O O . LYS B 1 40 ? 15.031 -17.922 -19 1 91.81 40 LYS B O 1
ATOM 2696 N N . ALA B 1 41 ? 15.344 -19.25 -20.812 1 96.69 41 ALA B N 1
ATOM 2697 C CA . ALA B 1 41 ? 15.234 -20.469 -20.031 1 96.69 41 ALA B CA 1
ATOM 2698 C C . ALA B 1 41 ? 16.422 -20.625 -19.078 1 96.69 41 ALA B C 1
ATOM 2700 O O . ALA B 1 41 ? 17.547 -20.25 -19.438 1 96.69 41 ALA B O 1
ATOM 2701 N N . ILE B 1 42 ? 16.219 -21.125 -17.938 1 96.69 42 ILE B N 1
ATOM 2702 C CA . ILE B 1 42 ? 17.297 -21.422 -17.016 1 96.69 42 ILE B CA 1
ATOM 2703 C C . ILE B 1 42 ? 18 -22.703 -17.453 1 96.69 42 ILE B C 1
ATOM 2705 O O . ILE B 1 42 ? 17.344 -23.672 -17.859 1 96.69 42 ILE B O 1
ATOM 2709 N N . ASP B 1 43 ? 19.297 -22.734 -17.312 1 96.88 43 ASP B N 1
ATOM 2710 C CA . ASP B 1 43 ? 20.109 -23.844 -17.812 1 96.88 43 ASP B CA 1
ATOM 2711 C C . ASP B 1 43 ? 19.656 -25.172 -17.234 1 96.88 43 ASP B C 1
ATOM 2713 O O . ASP B 1 43 ? 19.547 -25.328 -16.016 1 96.88 43 ASP B O 1
ATOM 2717 N N . GLY B 1 44 ? 19.297 -26.156 -18.125 1 97.69 44 GLY B N 1
ATOM 2718 C CA . GLY B 1 44 ? 18.953 -27.516 -17.734 1 97.69 44 GLY B CA 1
ATOM 2719 C C . GLY B 1 44 ? 17.516 -27.656 -17.281 1 97.69 44 GLY B C 1
ATOM 2720 O O . GLY B 1 44 ? 17.031 -28.781 -17.094 1 97.69 44 GLY B O 1
ATOM 2721 N N . ALA B 1 45 ? 16.828 -26.562 -17.094 1 98.06 45 ALA B N 1
ATOM 2722 C CA . ALA B 1 45 ? 15.477 -26.594 -16.531 1 98.06 45 ALA B CA 1
ATOM 2723 C C . ALA B 1 45 ? 14.508 -27.266 -17.5 1 98.06 45 ALA B C 1
ATOM 2725 O O . ALA B 1 45 ? 13.688 -28.094 -17.094 1 98.06 45 ALA B O 1
ATOM 2726 N N . VAL B 1 46 ? 14.648 -26.922 -18.781 1 97.5 46 VAL B N 1
ATOM 2727 C CA . VAL B 1 46 ? 13.75 -27.438 -19.797 1 97.5 46 VAL B CA 1
ATOM 2728 C C . VAL B 1 46 ? 13.914 -28.953 -19.922 1 97.5 46 VAL B C 1
ATOM 2730 O O . VAL B 1 46 ? 12.938 -29.688 -19.875 1 97.5 46 VAL B O 1
ATOM 2733 N N . GLU B 1 47 ? 15.164 -29.359 -20 1 97.25 47 GLU B N 1
ATOM 2734 C CA . GLU B 1 47 ? 15.469 -30.781 -20.109 1 97.25 47 GLU B CA 1
ATOM 2735 C C . GLU B 1 47 ? 14.969 -31.547 -18.875 1 97.25 47 GLU B C 1
ATOM 2737 O O . GLU B 1 47 ? 14.375 -32.625 -19 1 97.25 47 GLU B O 1
ATOM 2742 N N . THR B 1 48 ? 15.219 -31.016 -17.766 1 98 48 THR B N 1
ATOM 2743 C CA . THR B 1 48 ? 14.812 -31.641 -16.516 1 98 48 THR B CA 1
ATOM 2744 C C . THR B 1 48 ? 13.297 -31.781 -16.438 1 98 48 THR B C 1
ATOM 2746 O O . THR B 1 48 ? 12.781 -32.844 -16.125 1 98 48 THR B O 1
ATOM 2749 N N . PHE B 1 49 ? 12.547 -30.734 -16.734 1 98.19 49 PHE B N 1
ATOM 2750 C CA . PHE B 1 49 ? 11.086 -30.75 -16.688 1 98.19 49 PHE B CA 1
ATOM 2751 C C . PHE B 1 49 ? 10.523 -31.812 -17.625 1 98.19 49 PHE B C 1
ATOM 2753 O O . PHE B 1 49 ? 9.648 -32.594 -17.234 1 98.19 49 PHE B O 1
ATOM 2760 N N . ASN B 1 50 ? 11.031 -31.812 -18.828 1 97.12 50 A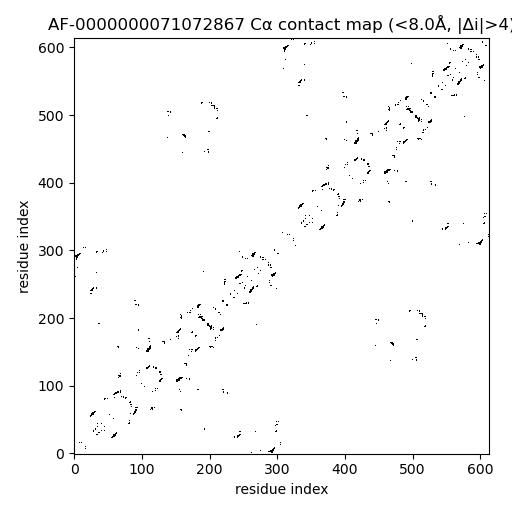SN B N 1
ATOM 2761 C CA . ASN B 1 50 ? 10.555 -32.781 -19.812 1 97.12 50 ASN B CA 1
ATOM 2762 C C . ASN B 1 50 ? 10.883 -34.219 -19.406 1 97.12 50 ASN B C 1
ATOM 2764 O O . ASN B 1 50 ? 10.094 -35.125 -19.625 1 97.12 50 ASN B O 1
ATOM 2768 N N . TYR B 1 51 ? 12.062 -34.375 -18.812 1 96.62 51 TYR B N 1
ATOM 2769 C CA . TYR B 1 51 ? 12.438 -35.688 -18.359 1 96.62 51 TYR B CA 1
ATOM 2770 C C . TYR B 1 51 ? 11.516 -36.188 -17.234 1 96.62 51 TYR B C 1
ATOM 2772 O O . TYR B 1 51 ? 11.148 -37.344 -17.188 1 96.62 51 TYR B O 1
ATOM 2780 N N . LEU B 1 52 ? 11.141 -35.312 -16.297 1 96.94 52 LEU B N 1
ATOM 2781 C CA . LEU B 1 52 ? 10.195 -35.656 -15.242 1 96.94 52 LEU B CA 1
ATOM 2782 C C . LEU B 1 52 ? 8.883 -36.156 -15.828 1 96.94 52 LEU B C 1
ATOM 2784 O O . LEU B 1 52 ? 8.328 -37.156 -15.352 1 96.94 52 LEU B O 1
ATOM 2788 N N . LYS B 1 53 ? 8.461 -35.469 -16.828 1 94.31 53 LYS B N 1
ATOM 2789 C CA . LYS B 1 53 ? 7.219 -35.875 -17.5 1 94.31 53 LYS B CA 1
ATOM 2790 C C . LYS B 1 53 ? 7.359 -37.25 -18.156 1 94.31 53 LYS B C 1
ATOM 2792 O O . LYS B 1 53 ? 6.48 -38.094 -18 1 94.31 53 LYS B O 1
ATOM 2797 N N . THR B 1 54 ? 8.445 -37.531 -18.828 1 92.62 54 THR B N 1
ATOM 2798 C CA . THR B 1 54 ? 8.648 -38.75 -19.562 1 92.62 54 THR B CA 1
ATOM 2799 C C . THR B 1 54 ? 8.875 -39.938 -18.609 1 92.62 54 THR B C 1
ATOM 2801 O O . THR B 1 54 ? 8.672 -41.094 -18.984 1 92.62 54 THR B O 1
ATOM 2804 N N . SER B 1 55 ? 9.289 -39.625 -17.406 1 92.12 55 SER B N 1
ATOM 2805 C CA . SER B 1 55 ? 9.531 -40.656 -16.422 1 92.12 55 SER B CA 1
ATOM 2806 C C . SER B 1 55 ? 8.227 -41.156 -15.812 1 92.12 55 SER B C 1
ATOM 2808 O O . SER B 1 55 ? 8.234 -42 -14.922 1 92.12 55 SER B O 1
ATOM 2810 N N . GLY B 1 56 ? 7.066 -40.594 -16.234 1 92.31 56 GLY B N 1
ATOM 2811 C CA . GLY B 1 56 ? 5.77 -41.062 -15.766 1 92.31 56 GLY B CA 1
ATOM 2812 C C . GLY B 1 56 ? 5.18 -40.156 -14.68 1 92.31 56 GLY B C 1
ATOM 2813 O O . GLY B 1 56 ? 4.047 -40.375 -14.242 1 92.31 56 GLY B O 1
ATOM 2814 N N . ARG B 1 57 ? 5.918 -39.219 -14.25 1 96.12 57 ARG B N 1
ATOM 2815 C CA . ARG B 1 57 ? 5.406 -38.312 -13.242 1 96.12 57 ARG B CA 1
ATOM 2816 C C . ARG B 1 57 ? 4.469 -37.281 -13.867 1 96.12 57 ARG B C 1
ATOM 2818 O O . ARG B 1 57 ? 4.695 -36.812 -14.984 1 96.12 57 ARG B O 1
ATOM 2825 N N . LYS B 1 58 ? 3.447 -36.906 -13.148 1 98.06 58 LYS B N 1
ATOM 2826 C CA . LYS B 1 58 ? 2.625 -35.781 -13.547 1 98.06 58 LYS B CA 1
ATOM 2827 C C . LYS B 1 58 ? 3.326 -34.438 -13.242 1 98.06 58 LYS B C 1
ATOM 2829 O O . LYS B 1 58 ? 3.805 -34.25 -12.125 1 98.06 58 LYS B O 1
ATOM 2834 N N . THR B 1 59 ? 3.422 -33.594 -14.281 1 98.5 59 THR B N 1
ATOM 2835 C CA . THR B 1 59 ? 4.125 -32.344 -14.102 1 98.5 59 THR B CA 1
ATOM 2836 C C . THR B 1 59 ? 3.172 -31.156 -14.289 1 98.5 59 THR B C 1
ATOM 2838 O O . THR B 1 59 ? 2.299 -31.188 -15.156 1 98.5 59 THR B O 1
ATOM 2841 N N . PHE B 1 60 ? 3.348 -30.109 -13.469 1 98.81 60 PHE B N 1
ATOM 2842 C CA . PHE B 1 60 ? 2.506 -28.922 -13.492 1 98.81 60 PHE B CA 1
ATOM 2843 C C . PHE B 1 60 ? 3.348 -27.656 -13.352 1 98.81 60 PHE B C 1
ATOM 2845 O O . PHE B 1 60 ? 4.449 -27.703 -12.797 1 98.81 60 PHE B O 1
ATOM 2852 N N . ILE B 1 61 ? 2.842 -26.578 -13.906 1 98.81 61 ILE B N 1
ATOM 2853 C CA . ILE B 1 61 ? 3.371 -25.234 -13.648 1 98.81 61 ILE B CA 1
ATOM 2854 C C . ILE B 1 61 ? 2.369 -24.438 -12.828 1 98.81 61 ILE B C 1
ATOM 2856 O O . ILE B 1 61 ? 1.179 -24.406 -13.148 1 98.81 61 ILE B O 1
ATOM 2860 N N . ILE B 1 62 ? 2.828 -23.891 -11.734 1 98.75 62 ILE B N 1
ATOM 2861 C CA . ILE B 1 62 ? 1.999 -23.031 -10.906 1 98.75 62 ILE B CA 1
ATOM 2862 C C . ILE B 1 62 ? 2.66 -21.656 -10.773 1 98.75 62 ILE B C 1
ATOM 2864 O O . ILE B 1 62 ? 3.826 -21.562 -10.383 1 98.75 62 ILE B O 1
ATOM 2868 N N . SER B 1 63 ? 1.973 -20.594 -11.141 1 97.81 63 SER B N 1
ATOM 2869 C CA . SER B 1 63 ? 2.562 -19.266 -11.172 1 97.81 63 SER B CA 1
ATOM 2870 C C . SER B 1 63 ? 1.598 -18.219 -10.617 1 97.81 63 SER B C 1
ATOM 2872 O O . SER B 1 63 ? 0.405 -18.234 -10.93 1 97.81 63 SER B O 1
ATOM 2874 N N . ASN B 1 64 ? 2.102 -17.281 -9.797 1 97.69 64 ASN B N 1
ATOM 2875 C CA . ASN B 1 64 ? 1.322 -16.156 -9.297 1 97.69 64 ASN B CA 1
ATOM 2876 C C . ASN B 1 64 ? 1.056 -15.133 -10.391 1 97.69 64 ASN B C 1
ATOM 2878 O O . ASN B 1 64 ? 0.356 -14.141 -10.156 1 97.69 64 ASN B O 1
ATOM 2882 N N . ASN B 1 65 ? 1.6 -15.352 -11.555 1 95.81 65 ASN B N 1
ATOM 2883 C CA . ASN B 1 65 ? 1.354 -14.438 -12.664 1 95.81 65 ASN B CA 1
ATOM 2884 C C . ASN B 1 65 ? -0.136 -14.32 -12.977 1 95.81 65 ASN B C 1
ATOM 2886 O O . ASN B 1 65 ? -0.806 -15.328 -13.211 1 95.81 65 ASN B O 1
ATOM 2890 N N . SER B 1 66 ? -0.583 -13.109 -12.93 1 97.25 66 SER B N 1
ATOM 2891 C CA . SER B 1 66 ? -2.008 -12.898 -13.172 1 97.25 66 SER B CA 1
ATOM 2892 C C . SER B 1 66 ? -2.246 -12.172 -14.492 1 97.25 66 SER B C 1
ATOM 2894 O O . SER B 1 66 ? -3.391 -11.891 -14.852 1 97.25 66 SER B O 1
ATOM 2896 N N . ALA B 1 67 ? -1.199 -11.82 -15.188 1 95.5 67 ALA B N 1
ATOM 2897 C CA . ALA B 1 67 ? -1.32 -10.953 -16.359 1 95.5 67 ALA B CA 1
ATOM 2898 C C . ALA B 1 67 ? -1.699 -11.75 -17.594 1 95.5 67 ALA B C 1
ATOM 2900 O O . ALA B 1 67 ? -2.322 -11.219 -18.516 1 95.5 67 ALA B O 1
ATOM 2901 N N . ILE B 1 68 ? -1.328 -13.023 -17.625 1 95.25 68 ILE B N 1
ATOM 2902 C CA . ILE B 1 68 ? -1.553 -13.82 -18.828 1 95.25 68 ILE B CA 1
ATOM 2903 C C . ILE B 1 68 ? -2.434 -15.023 -18.5 1 95.25 68 ILE B C 1
ATOM 2905 O O . ILE B 1 68 ? -2.584 -15.383 -17.328 1 95.25 68 ILE B O 1
ATOM 2909 N N . THR B 1 69 ? -2.975 -15.656 -19.5 1 96.69 69 THR B N 1
ATOM 2910 C CA . THR B 1 69 ? -3.844 -16.812 -19.328 1 96.69 69 THR B CA 1
ATOM 2911 C C . THR B 1 69 ? -3.021 -18.078 -19.125 1 96.69 69 THR B C 1
ATOM 2913 O O . THR B 1 69 ? -1.816 -18.094 -19.375 1 96.69 69 THR B O 1
ATOM 2916 N N . ARG B 1 70 ? -3.658 -19.125 -18.688 1 98 70 ARG B N 1
ATOM 2917 C CA . ARG B 1 70 ? -3.014 -20.422 -18.562 1 98 70 ARG B CA 1
ATOM 2918 C C . ARG B 1 70 ? -2.523 -20.906 -19.922 1 98 70 ARG B C 1
ATOM 2920 O O . ARG B 1 70 ? -1.447 -21.5 -20.031 1 98 70 ARG B O 1
ATOM 2927 N N . GLN B 1 71 ? -3.312 -20.656 -20.938 1 97.75 71 GLN B N 1
ATOM 2928 C CA . GLN B 1 71 ? -2.891 -21.047 -22.281 1 97.75 71 GLN B CA 1
ATOM 2929 C C . GLN B 1 71 ? -1.632 -20.297 -22.688 1 97.75 71 GLN B C 1
ATOM 2931 O O . GLN B 1 71 ? -0.697 -20.891 -23.234 1 97.75 71 GLN B O 1
ATOM 2936 N N . GLU B 1 72 ? -1.624 -18.984 -22.5 1 97.06 72 GLU B N 1
ATOM 2937 C CA . GLU B 1 72 ? -0.45 -18.188 -22.844 1 97.06 72 GLU B CA 1
ATOM 2938 C C . GLU B 1 72 ? 0.777 -18.641 -22.062 1 97.06 72 GLU B C 1
ATOM 2940 O O . GLU B 1 72 ? 1.894 -18.641 -22.578 1 97.06 72 GLU B O 1
ATOM 2945 N N . MET B 1 73 ? 0.6 -19 -20.828 1 97.44 73 MET B N 1
ATOM 2946 C CA . MET B 1 73 ? 1.699 -19.531 -20.031 1 97.44 73 MET B CA 1
ATOM 2947 C C . MET B 1 73 ? 2.203 -20.859 -20.609 1 97.44 73 MET B C 1
ATOM 2949 O O . MET B 1 73 ? 3.41 -21.078 -20.688 1 97.44 73 MET B O 1
ATOM 2953 N N . ALA B 1 74 ? 1.266 -21.734 -20.984 1 98.31 74 ALA B N 1
ATOM 2954 C CA . ALA B 1 74 ? 1.645 -22.984 -21.641 1 98.31 74 ALA B CA 1
ATOM 2955 C C . ALA B 1 74 ? 2.404 -22.719 -22.938 1 98.31 74 ALA B C 1
ATOM 2957 O O . ALA B 1 74 ? 3.412 -23.375 -23.219 1 98.31 74 ALA B O 1
ATOM 2958 N N . ASP B 1 75 ? 1.917 -21.75 -23.703 1 98.12 75 ASP B N 1
ATOM 2959 C CA . ASP B 1 75 ? 2.578 -21.375 -24.953 1 98.12 75 ASP B CA 1
ATOM 2960 C C . ASP B 1 75 ? 3.982 -20.844 -24.688 1 98.12 75 ASP B C 1
ATOM 2962 O O . ASP B 1 75 ? 4.926 -21.172 -25.406 1 98.12 75 ASP B O 1
ATOM 2966 N N . LYS B 1 76 ? 4.059 -19.984 -23.688 1 97.12 76 LYS B N 1
ATOM 2967 C CA . LYS B 1 76 ? 5.371 -19.469 -23.297 1 97.12 76 LYS B CA 1
ATOM 2968 C C . LYS B 1 76 ? 6.32 -20.609 -22.938 1 97.12 76 LYS B C 1
ATOM 2970 O O . LYS B 1 76 ? 7.48 -20.609 -23.359 1 97.12 76 LYS B O 1
ATOM 2975 N N . ALA B 1 77 ? 5.852 -21.562 -22.125 1 98.25 77 ALA B N 1
ATOM 2976 C CA . ALA B 1 77 ? 6.652 -22.734 -21.766 1 98.25 77 ALA B CA 1
ATOM 2977 C C . ALA B 1 77 ? 7.09 -23.5 -23.016 1 98.25 77 ALA B C 1
ATOM 2979 O O . ALA B 1 77 ? 8.258 -23.891 -23.141 1 98.25 77 ALA B O 1
ATOM 2980 N N . LYS B 1 78 ? 6.23 -23.656 -23.922 1 97.88 78 LYS B N 1
ATOM 2981 C CA . LYS B 1 78 ? 6.523 -24.375 -25.156 1 97.88 78 LYS B CA 1
ATOM 2982 C C . LYS B 1 78 ? 7.594 -23.641 -25.969 1 97.88 78 LYS B C 1
ATOM 2984 O O . LYS B 1 78 ? 8.445 -24.281 -26.594 1 97.88 78 LYS B O 1
ATOM 2989 N N . ASP B 1 79 ? 7.488 -22.359 -25.984 1 97.81 79 ASP B N 1
ATOM 2990 C CA . ASP B 1 79 ? 8.484 -21.562 -26.688 1 97.81 79 ASP B CA 1
ATOM 2991 C C . ASP B 1 79 ? 9.883 -21.828 -26.141 1 97.81 79 ASP B C 1
ATOM 2993 O O . ASP B 1 79 ? 10.875 -21.703 -26.875 1 97.81 79 ASP B O 1
ATOM 2997 N N . PHE B 1 80 ? 10.023 -22.172 -24.875 1 97.88 80 PHE B N 1
ATOM 2998 C CA . PHE B 1 80 ? 11.312 -22.5 -24.266 1 97.88 80 PHE B CA 1
ATOM 2999 C C . PHE B 1 80 ? 11.648 -23.969 -24.484 1 97.88 80 PHE B C 1
ATOM 3001 O O . PHE B 1 80 ? 12.773 -24.406 -24.219 1 97.88 80 PHE B O 1
ATOM 3008 N N . GLY B 1 81 ? 10.609 -24.797 -24.922 1 97.88 81 GLY B N 1
ATOM 3009 C CA . GLY B 1 81 ? 10.836 -26.203 -25.156 1 97.88 81 GLY B CA 1
ATOM 3010 C C . GLY B 1 81 ? 10.172 -27.109 -24.141 1 97.88 81 GLY B C 1
ATOM 3011 O O . GLY B 1 81 ? 10.383 -28.312 -24.125 1 97.88 81 GLY B O 1
ATOM 3012 N N . ILE B 1 82 ? 9.391 -26.562 -23.281 1 98 82 ILE B N 1
ATOM 3013 C CA . ILE B 1 82 ? 8.672 -27.328 -22.266 1 98 82 ILE B CA 1
ATOM 3014 C C . ILE B 1 82 ? 7.312 -27.766 -22.812 1 98 82 ILE B C 1
ATOM 3016 O O . ILE B 1 82 ? 6.504 -26.922 -23.203 1 98 82 ILE B O 1
ATOM 3020 N N . GLU B 1 83 ? 7.102 -28.969 -22.797 1 93.62 83 GLU B N 1
ATOM 3021 C CA . GLU B 1 83 ? 5.82 -29.5 -23.266 1 93.62 83 GLU B CA 1
ATOM 3022 C C . GLU B 1 83 ? 4.812 -29.594 -22.125 1 93.62 83 GLU B C 1
ATOM 3024 O O . GLU B 1 83 ? 4.938 -30.438 -21.25 1 93.62 83 GLU B O 1
ATOM 3029 N N . ILE B 1 84 ? 3.777 -28.766 -22.219 1 97.5 84 ILE B N 1
ATOM 3030 C CA . ILE B 1 84 ? 2.777 -28.797 -21.156 1 97.5 84 ILE B CA 1
ATOM 3031 C C . ILE B 1 84 ? 1.44 -28.281 -21.688 1 97.5 84 ILE B C 1
ATOM 3033 O O . ILE B 1 84 ? 1.404 -27.406 -22.562 1 97.5 84 ILE B O 1
ATOM 3037 N N . GLU B 1 85 ? 0.373 -28.844 -21.25 1 97.19 85 GLU B N 1
ATOM 3038 C CA . GLU B 1 85 ? -0.972 -28.422 -21.641 1 97.19 85 GLU B CA 1
ATOM 3039 C C . GLU B 1 85 ? -1.552 -27.422 -20.656 1 97.19 85 GLU B C 1
ATOM 3041 O O . GLU B 1 85 ? -1.156 -27.375 -19.5 1 97.19 85 GLU B O 1
ATOM 3046 N N . LYS B 1 86 ? -2.496 -26.688 -21.156 1 97.75 86 LYS B N 1
ATOM 3047 C CA . LYS B 1 86 ? -3.195 -25.672 -20.359 1 97.75 86 LYS B CA 1
ATOM 3048 C C . LYS B 1 86 ? -3.725 -26.266 -19.062 1 97.75 86 LYS B C 1
ATOM 3050 O O . LYS B 1 86 ? -3.67 -25.625 -18.016 1 97.75 86 LYS B O 1
ATOM 3055 N N . SER B 1 87 ? -4.219 -27.484 -19.078 1 97.19 87 SER B N 1
ATOM 3056 C CA . SER B 1 87 ? -4.844 -28.125 -17.922 1 97.19 87 SER B CA 1
ATOM 3057 C C . SER B 1 87 ? -3.824 -28.406 -16.828 1 97.19 87 SER B C 1
ATOM 3059 O O . SER B 1 87 ? -4.195 -28.656 -15.68 1 97.19 87 SER B O 1
ATOM 3061 N N . SER B 1 88 ? -2.531 -28.344 -17.203 1 98.12 88 SER B N 1
ATOM 3062 C CA . SER B 1 88 ? -1.463 -28.594 -16.234 1 98.12 88 SER B CA 1
ATOM 3063 C C . SER B 1 88 ? -0.805 -27.297 -15.773 1 98.12 88 SER B C 1
ATOM 3065 O O . SER B 1 88 ? 0.281 -27.328 -15.195 1 98.12 88 SER B O 1
ATOM 3067 N N . VAL B 1 89 ? -1.465 -26.156 -16.094 1 98.69 89 VAL B N 1
ATOM 3068 C CA . VAL B 1 89 ? -0.975 -24.844 -15.695 1 98.69 89 VAL B CA 1
ATOM 3069 C C . VAL B 1 89 ? -1.983 -24.172 -14.758 1 98.69 89 VAL B C 1
ATOM 3071 O O . VAL B 1 89 ? -3.176 -24.109 -15.07 1 98.69 89 VAL B O 1
ATOM 3074 N N . LEU B 1 90 ? -1.527 -23.781 -13.602 1 98.5 90 LEU B N 1
ATOM 3075 C CA . LEU B 1 90 ? -2.352 -23.047 -12.648 1 98.5 90 LEU B CA 1
ATOM 3076 C C . LEU B 1 90 ? -1.785 -21.641 -12.422 1 98.5 90 LEU B C 1
ATOM 3078 O O . LEU B 1 90 ? -0.597 -21.5 -12.125 1 98.5 90 LEU B O 1
ATOM 3082 N N . THR B 1 91 ? -2.609 -20.609 -12.578 1 98.56 91 THR B N 1
ATOM 3083 C CA . THR B 1 91 ? -2.225 -19.234 -12.336 1 98.56 91 THR B CA 1
ATOM 3084 C C . THR B 1 91 ? -3.084 -18.609 -11.242 1 98.56 91 THR B C 1
ATOM 3086 O O . THR B 1 91 ? -4.125 -19.156 -10.875 1 98.56 91 THR B O 1
ATOM 3089 N N . SER B 1 92 ? -2.58 -17.5 -10.719 1 98.56 92 SER B N 1
ATOM 3090 C CA . SER B 1 92 ? -3.324 -16.828 -9.656 1 98.56 92 SER B CA 1
ATOM 3091 C C . SER B 1 92 ? -4.66 -16.297 -10.164 1 98.56 92 SER B C 1
ATOM 3093 O O . SER B 1 92 ? -5.645 -16.266 -9.422 1 98.56 92 SER B O 1
ATOM 3095 N N . SER B 1 93 ? -4.75 -15.906 -11.438 1 98.44 93 SER B N 1
ATOM 3096 C CA . SER B 1 93 ? -6.004 -15.469 -12.047 1 98.44 93 SER B CA 1
ATOM 3097 C C . SER B 1 93 ? -7.012 -16.625 -12.109 1 98.44 93 SER B C 1
ATOM 3099 O O . SER B 1 93 ? -8.195 -16.438 -11.812 1 98.44 93 SER B O 1
ATOM 3101 N N . PHE B 1 94 ? -6.531 -17.781 -12.516 1 98.56 94 PHE B N 1
ATOM 3102 C CA . PHE B 1 94 ? -7.402 -18.953 -12.555 1 98.56 94 PHE B CA 1
ATOM 3103 C C . PHE B 1 94 ? -7.91 -19.297 -11.156 1 98.56 94 PHE B C 1
ATOM 3105 O O . PHE B 1 94 ? -9.078 -19.641 -10.992 1 98.56 94 PHE B O 1
ATOM 3112 N N . SER B 1 95 ? -7.012 -19.188 -10.18 1 98.75 95 SER B N 1
ATOM 3113 C CA . SER B 1 95 ? -7.383 -19.453 -8.797 1 98.75 95 SER B CA 1
ATOM 3114 C C . SER B 1 95 ? -8.547 -18.562 -8.352 1 98.75 95 SER B C 1
ATOM 3116 O O . SER B 1 95 ? -9.5 -19.047 -7.738 1 98.75 95 SER B O 1
ATOM 3118 N N . CYS B 1 96 ? -8.508 -17.281 -8.664 1 98.81 96 CYS B N 1
ATOM 3119 C CA . CYS B 1 96 ? -9.57 -16.344 -8.312 1 98.81 96 CYS B CA 1
ATOM 3120 C C . CYS B 1 96 ? -10.867 -16.703 -9.031 1 98.81 96 CYS B C 1
ATOM 3122 O O . CYS B 1 96 ? -11.93 -16.734 -8.422 1 98.81 96 CYS B O 1
ATOM 3124 N N . ALA B 1 97 ? -10.766 -16.969 -10.336 1 98.69 97 ALA B N 1
ATOM 3125 C CA . ALA B 1 97 ? -11.953 -17.312 -11.117 1 98.69 97 ALA B CA 1
ATOM 3126 C C . ALA B 1 97 ? -12.602 -18.594 -10.594 1 98.69 97 ALA B C 1
ATOM 3128 O O . ALA B 1 97 ? -13.82 -18.672 -10.445 1 98.69 97 ALA B O 1
ATOM 3129 N N . ASN B 1 98 ? -11.75 -19.594 -10.312 1 98.5 98 ASN B N 1
ATOM 3130 C CA . ASN B 1 98 ? -12.25 -20.875 -9.812 1 98.5 98 ASN B CA 1
ATOM 3131 C C . ASN B 1 98 ? -12.953 -20.703 -8.469 1 98.5 98 ASN B C 1
ATOM 3133 O O . ASN B 1 98 ? -13.945 -21.391 -8.203 1 98.5 98 ASN B O 1
ATOM 3137 N N . PHE B 1 99 ? -12.422 -19.828 -7.582 1 98.75 99 PHE B N 1
ATOM 3138 C CA . PHE B 1 99 ? -13.031 -19.547 -6.289 1 98.75 99 PHE B CA 1
ATOM 3139 C C . PHE B 1 99 ? -14.461 -19.047 -6.461 1 98.75 99 PHE B C 1
ATOM 3141 O O . PHE B 1 99 ? -15.383 -19.531 -5.805 1 98.75 99 PHE B O 1
ATOM 3148 N N . LEU B 1 100 ? -14.672 -18.094 -7.336 1 98.75 100 LEU B N 1
ATOM 3149 C CA . LEU B 1 100 ? -16 -17.547 -7.574 1 98.75 100 LEU B CA 1
ATOM 3150 C C . LEU B 1 100 ? -16.922 -18.578 -8.219 1 98.75 100 LEU B C 1
ATOM 3152 O O . LEU B 1 100 ? -18.109 -18.656 -7.891 1 98.75 100 LEU B O 1
ATOM 3156 N N . ALA B 1 101 ? -16.359 -19.359 -9.148 1 98.31 101 ALA B N 1
ATOM 3157 C CA . ALA B 1 101 ? -17.156 -20.359 -9.836 1 98.31 101 ALA B CA 1
ATOM 3158 C C . ALA B 1 101 ? -17.703 -21.391 -8.859 1 98.31 101 ALA B C 1
ATOM 3160 O O . ALA B 1 101 ? -18.891 -21.75 -8.922 1 98.31 101 ALA B O 1
ATOM 3161 N N . VAL B 1 102 ? -16.875 -21.891 -7.949 1 97.44 102 VAL B N 1
ATOM 3162 C CA . VAL B 1 102 ? -17.266 -22.891 -6.965 1 97.44 102 VAL B CA 1
ATOM 3163 C C . VAL B 1 102 ? -18.344 -22.328 -6.051 1 97.44 102 VAL B C 1
ATOM 3165 O O . VAL B 1 102 ? -19.234 -23.047 -5.617 1 97.44 102 VAL B O 1
ATOM 3168 N N . LYS B 1 103 ? -18.328 -21.047 -5.848 1 97.31 103 LYS B N 1
ATOM 3169 C CA . LYS B 1 103 ? -19.312 -20.375 -5.004 1 97.31 103 LYS B CA 1
ATOM 3170 C C . LYS B 1 103 ? -20.578 -20.047 -5.789 1 97.31 103 LYS B C 1
ATOM 3172 O O . LYS B 1 103 ? -21.5 -19.406 -5.266 1 97.31 103 LYS B O 1
ATOM 3177 N N . GLU B 1 104 ? -20.625 -20.422 -7.023 1 97.81 104 GLU B N 1
ATOM 3178 C CA . GLU B 1 104 ? -21.75 -20.156 -7.914 1 97.81 104 GLU B CA 1
ATOM 3179 C C . GLU B 1 104 ? -22.062 -18.672 -7.973 1 97.81 104 GLU B C 1
ATOM 3181 O O . GLU B 1 104 ? -23.234 -18.266 -7.859 1 97.81 104 GLU B O 1
ATOM 3186 N N . PHE B 1 105 ? -21 -17.875 -7.992 1 98.06 105 PHE B N 1
ATOM 3187 C CA . PHE B 1 105 ? -21.109 -16.422 -8.07 1 98.06 105 PHE B CA 1
ATOM 3188 C C . PHE B 1 105 ? -21.891 -16 -9.312 1 98.06 105 PHE B C 1
ATOM 3190 O O . PHE B 1 105 ? -21.562 -16.438 -10.422 1 98.06 105 PHE B O 1
ATOM 3197 N N . GLN B 1 106 ? -22.922 -15.18 -9.203 1 96.81 106 GLN B N 1
ATOM 3198 C CA . GLN B 1 106 ? -23.828 -14.867 -10.297 1 96.81 106 GLN B CA 1
ATOM 3199 C C . GLN B 1 106 ? -23.75 -13.383 -10.664 1 96.81 106 GLN B C 1
ATOM 3201 O O . GLN B 1 106 ? -24.344 -12.953 -11.656 1 96.81 106 GLN B O 1
ATOM 3206 N N . LYS B 1 107 ? -23.062 -12.586 -9.969 1 98 107 LYS B N 1
ATOM 3207 C CA . LYS B 1 107 ? -22.953 -11.156 -10.211 1 98 107 LYS B CA 1
ATOM 3208 C C . LYS B 1 107 ? -21.766 -10.844 -11.133 1 98 107 LYS B C 1
ATOM 3210 O O . LYS B 1 107 ? -21.297 -11.719 -11.867 1 98 107 LYS B O 1
ATOM 3215 N N . LYS B 1 108 ? -21.422 -9.578 -11.289 1 98.38 108 LYS B N 1
ATOM 3216 C CA . LYS B 1 108 ? -20.281 -9.164 -12.109 1 98.38 108 LYS B CA 1
ATOM 3217 C C . LYS B 1 108 ? -19.047 -8.953 -11.258 1 98.38 108 LYS B C 1
ATOM 3219 O O . LYS B 1 108 ? -19.141 -8.523 -10.102 1 98.38 108 LYS B O 1
ATOM 3224 N N . ALA B 1 109 ? -17.938 -9.32 -11.805 1 98.69 109 ALA B N 1
ATOM 3225 C CA . ALA B 1 109 ? -16.656 -9.031 -11.156 1 98.69 109 ALA B CA 1
ATOM 3226 C C . ALA B 1 109 ? -16 -7.797 -11.766 1 98.69 109 ALA B C 1
ATOM 3228 O O . ALA B 1 109 ? -15.875 -7.695 -12.992 1 98.69 109 ALA B O 1
ATOM 3229 N N . PHE B 1 110 ? -15.711 -6.805 -10.961 1 98.5 110 PHE B N 1
ATOM 3230 C CA . PHE B 1 110 ? -14.867 -5.707 -11.406 1 98.5 110 PHE B CA 1
ATOM 3231 C C . PHE B 1 110 ? -13.391 -6.07 -11.281 1 98.5 110 PHE B C 1
ATOM 3233 O O . PHE B 1 110 ? -12.938 -6.469 -10.203 1 98.5 110 PHE B O 1
ATOM 3240 N N . VAL B 1 111 ? -12.648 -5.926 -12.383 1 98.31 111 VAL B N 1
ATOM 3241 C CA . VAL B 1 111 ? -11.266 -6.383 -12.398 1 98.31 111 VAL B CA 1
ATOM 3242 C C . VAL B 1 111 ? -10.328 -5.184 -12.562 1 98.31 111 VAL B C 1
ATOM 3244 O O . VAL B 1 111 ? -10.438 -4.43 -13.531 1 98.31 111 VAL B O 1
ATOM 3247 N N . MET B 1 112 ? -9.531 -4.914 -11.602 1 97.12 112 MET B N 1
ATOM 3248 C CA . MET B 1 112 ? -8.312 -4.129 -11.781 1 97.12 112 MET B CA 1
ATOM 3249 C C . MET B 1 112 ? -7.117 -5.035 -12.047 1 97.12 112 MET B C 1
ATOM 3251 O O . MET B 1 112 ? -6.449 -5.477 -11.109 1 97.12 112 MET B O 1
ATOM 3255 N N . GLY B 1 113 ? -6.801 -5.316 -13.211 1 96.62 113 GLY B N 1
ATOM 3256 C CA . GLY B 1 113 ? -5.824 -6.301 -13.641 1 96.62 113 GLY B CA 1
ATOM 3257 C C . GLY B 1 113 ? -5.734 -6.438 -15.148 1 96.62 113 GLY B C 1
ATOM 3258 O O . GLY B 1 113 ? -6.383 -5.691 -15.883 1 96.62 113 GLY B O 1
ATOM 3259 N N . GLU B 1 114 ? -4.949 -7.363 -15.609 1 96.25 114 GLU B N 1
ATOM 3260 C CA . GLU B 1 114 ? -4.672 -7.582 -17.031 1 96.25 114 GLU B CA 1
ATOM 3261 C C . GLU B 1 114 ? -5.609 -8.625 -17.625 1 96.25 114 GLU B C 1
ATOM 3263 O O . GLU B 1 114 ? -6.547 -9.078 -16.953 1 96.25 114 GLU B O 1
ATOM 3268 N N . LYS B 1 115 ? -5.406 -8.922 -18.875 1 96.44 115 LYS B N 1
ATOM 3269 C CA . LYS B 1 115 ? -6.293 -9.773 -19.656 1 96.44 115 LYS B CA 1
ATOM 3270 C C . LYS B 1 115 ? -6.379 -11.18 -19.047 1 96.44 115 LYS B C 1
ATOM 3272 O O . LYS B 1 115 ? -7.402 -11.852 -19.172 1 96.44 115 LYS B O 1
ATOM 3277 N N . GLY B 1 116 ? -5.34 -11.656 -18.328 1 97.81 116 GLY B N 1
ATOM 3278 C CA . GLY B 1 116 ? -5.344 -12.977 -17.734 1 97.81 116 GLY B CA 1
ATOM 3279 C C . GLY B 1 116 ? -6.52 -13.203 -16.797 1 97.81 116 GLY B C 1
ATOM 3280 O O . GLY B 1 116 ? -7.141 -14.273 -16.812 1 97.81 116 GLY B O 1
ATOM 3281 N N . VAL B 1 117 ? -6.891 -12.219 -16.031 1 98.19 117 VAL B N 1
ATOM 3282 C CA . VAL B 1 117 ? -7.988 -12.336 -15.078 1 98.19 117 VAL B CA 1
ATOM 3283 C C . VAL B 1 117 ? -9.32 -12.406 -15.828 1 98.19 117 VAL B C 1
ATOM 3285 O O . VAL B 1 117 ? -10.148 -13.273 -15.547 1 98.19 117 VAL B O 1
ATOM 3288 N N . HIS B 1 118 ? -9.5 -11.562 -16.797 1 97.94 118 HIS B N 1
ATOM 3289 C CA . HIS B 1 118 ? -10.734 -11.523 -17.578 1 97.94 118 HIS B CA 1
ATOM 3290 C C . HIS B 1 118 ? -10.969 -12.844 -18.297 1 97.94 118 HIS B C 1
ATOM 3292 O O . HIS B 1 118 ? -12.094 -13.359 -18.297 1 97.94 118 HIS B O 1
ATOM 3298 N N . ALA B 1 119 ? -9.922 -13.336 -18.891 1 98.06 119 ALA B N 1
ATOM 3299 C CA . ALA B 1 119 ? -10.031 -14.547 -19.703 1 98.06 119 ALA B CA 1
ATOM 3300 C C . ALA B 1 119 ? -10.438 -15.742 -18.844 1 98.06 119 ALA B C 1
ATOM 3302 O O . ALA B 1 119 ? -11.281 -16.547 -19.25 1 98.06 119 ALA B O 1
ATOM 3303 N N . GLU B 1 120 ? -9.82 -15.859 -17.656 1 98.06 120 GLU B N 1
ATOM 3304 C CA . GLU B 1 120 ? -10.133 -16.984 -16.781 1 98.06 120 GLU B CA 1
ATOM 3305 C C . GLU B 1 120 ? -11.562 -16.891 -16.266 1 98.06 120 GLU B C 1
ATOM 3307 O O . GLU B 1 120 ? -12.258 -17.906 -16.141 1 98.06 120 GLU B O 1
ATOM 3312 N N . LEU B 1 121 ? -12.031 -15.648 -15.93 1 98.5 121 LEU B N 1
ATOM 3313 C CA . LEU B 1 121 ? -13.414 -15.445 -15.508 1 98.5 121 LEU B CA 1
ATOM 3314 C C . LEU B 1 121 ? -14.375 -15.836 -16.625 1 98.5 121 LEU B C 1
ATOM 3316 O O . LEU B 1 121 ? -15.336 -16.578 -16.391 1 98.5 121 LEU B O 1
ATOM 3320 N N . GLU B 1 122 ? -14.078 -15.352 -17.812 1 98 122 GLU B N 1
ATOM 3321 C CA . GLU B 1 122 ? -14.93 -15.641 -18.969 1 98 122 GLU B CA 1
ATOM 3322 C C . GLU B 1 122 ? -15.031 -17.141 -19.219 1 98 122 GLU B C 1
ATOM 3324 O O . GLU B 1 122 ? -16.109 -17.656 -19.5 1 98 122 GLU B O 1
ATOM 3329 N N . GLN B 1 123 ? -13.961 -17.859 -19.141 1 97.06 123 GLN B N 1
ATOM 3330 C CA . GLN B 1 123 ? -13.922 -19.297 -19.375 1 97.06 123 GLN B CA 1
ATOM 3331 C C . GLN B 1 123 ? -14.805 -20.047 -18.391 1 97.06 123 GLN B C 1
ATOM 3333 O O . GLN B 1 123 ? -15.305 -21.141 -18.688 1 97.06 123 GLN B O 1
ATOM 3338 N N . LEU B 1 124 ? -15 -19.469 -17.219 1 97.25 124 LEU B N 1
ATOM 3339 C CA . LEU B 1 124 ? -15.797 -20.141 -16.203 1 97.25 124 LEU B CA 1
ATOM 3340 C C . LEU B 1 124 ? -17.188 -19.516 -16.109 1 97.25 124 LEU B C 1
ATOM 3342 O O . LEU B 1 124 ? -17.922 -19.734 -15.141 1 97.25 124 LEU B O 1
ATOM 3346 N N . GLY B 1 125 ? -17.547 -18.656 -17.062 1 97.69 125 GLY B N 1
ATOM 3347 C CA . GLY B 1 125 ? -18.891 -18.141 -17.219 1 97.69 125 GLY B CA 1
ATOM 3348 C C . GLY B 1 125 ? -19.188 -16.969 -16.297 1 97.69 125 GLY B C 1
ATOM 3349 O O . GLY B 1 125 ? -20.359 -16.719 -15.969 1 97.69 125 GLY B O 1
ATOM 3350 N N . ILE B 1 126 ? -18.203 -16.266 -15.859 1 98.31 126 ILE B N 1
ATOM 3351 C CA . ILE B 1 126 ? -18.406 -15.133 -14.961 1 98.31 126 ILE B CA 1
ATOM 3352 C C . ILE B 1 126 ? -18.172 -13.836 -15.727 1 98.31 126 ILE B C 1
ATOM 3354 O O . ILE B 1 126 ? -17.156 -13.664 -16.391 1 98.31 126 ILE B O 1
ATOM 3358 N N . CYS B 1 127 ? -19.125 -12.953 -15.648 1 97.69 127 CYS B N 1
ATOM 3359 C CA . CYS B 1 127 ? -19.031 -11.656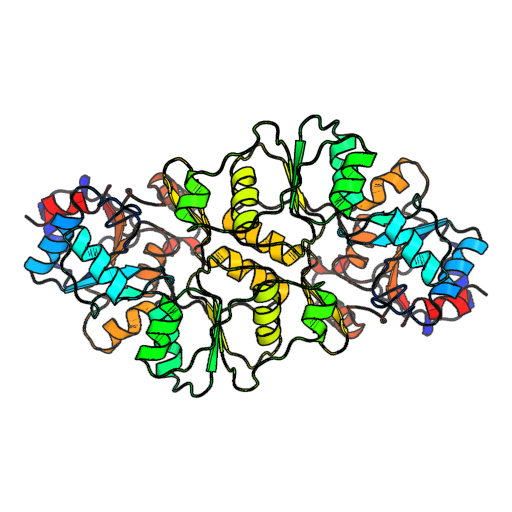 -16.312 1 97.69 127 CYS B CA 1
ATOM 3360 C C . CYS B 1 127 ? -18.078 -10.727 -15.57 1 97.69 127 CYS B C 1
ATOM 3362 O O . CYS B 1 127 ? -18.109 -10.672 -14.336 1 97.69 127 CYS B O 1
ATOM 3364 N N . SER B 1 128 ? -17.219 -10.125 -16.312 1 97.25 128 SER B N 1
ATOM 3365 C CA . SER B 1 128 ? -16.297 -9.172 -15.695 1 97.25 128 SER B CA 1
ATOM 3366 C C . SER B 1 128 ? -16.375 -7.809 -16.375 1 97.25 128 SER B C 1
ATOM 3368 O O . SER B 1 128 ? -16.75 -7.715 -17.547 1 97.25 128 SER B O 1
ATOM 3370 N N . LEU B 1 129 ? -16.125 -6.789 -15.664 1 95.75 129 LEU B N 1
ATOM 3371 C CA . LEU B 1 129 ? -16.062 -5.418 -16.156 1 95.75 129 LEU B CA 1
ATOM 3372 C C . LEU B 1 129 ? -14.625 -4.965 -16.328 1 95.75 129 LEU B C 1
ATOM 3374 O O . LEU B 1 129 ? -13.797 -5.133 -15.43 1 95.75 129 LEU B O 1
ATOM 3378 N N . LYS B 1 130 ? -14.367 -4.59 -17.547 1 83.56 130 LYS B N 1
ATOM 3379 C CA . LYS B 1 130 ? -13.07 -4.023 -17.906 1 83.56 130 LYS B CA 1
ATOM 3380 C C . LYS B 1 130 ? -13.125 -2.496 -17.922 1 83.56 130 LYS B C 1
ATOM 3382 O O . LYS B 1 130 ? -14.062 -1.908 -18.453 1 83.56 130 LYS B O 1
ATOM 3387 N N . VAL B 1 131 ? -12.172 -1.882 -17.203 1 84 131 VAL B N 1
ATOM 3388 C CA . VAL B 1 131 ? -12.156 -0.424 -17.25 1 84 131 VAL B CA 1
ATOM 3389 C C . VAL B 1 131 ? -10.758 0.065 -17.625 1 84 131 VAL B C 1
ATOM 3391 O O . VAL B 1 131 ? -9.758 -0.465 -17.156 1 84 131 VAL B O 1
ATOM 3394 N N . SER B 1 132 ? -10.695 0.815 -18.703 1 87 132 SER B N 1
ATOM 3395 C CA . SER B 1 132 ? -9.508 1.582 -19.062 1 87 132 SER B CA 1
ATOM 3396 C C . SER B 1 132 ? -9.727 3.074 -18.844 1 87 132 SER B C 1
ATOM 3398 O O . SER B 1 132 ? -10.375 3.744 -19.656 1 87 132 SER B O 1
ATOM 3400 N N . GLU B 1 133 ? -9.523 3.502 -17.609 1 89.88 133 GLU B N 1
ATOM 3401 C CA . GLU B 1 133 ? -9.812 4.895 -17.281 1 89.88 133 GLU B CA 1
ATOM 3402 C C . GLU B 1 133 ? -8.57 5.609 -16.75 1 89.88 133 GLU B C 1
ATOM 3404 O O . GLU B 1 133 ? -7.688 4.98 -16.156 1 89.88 133 GLU B O 1
ATOM 3409 N N . LYS B 1 134 ? -8.492 6.871 -17.141 1 91.69 134 LYS B N 1
ATOM 3410 C CA . LYS B 1 134 ? -7.504 7.82 -16.641 1 91.69 134 LYS B CA 1
ATOM 3411 C C . LYS B 1 134 ? -8.172 8.992 -15.922 1 91.69 134 LYS B C 1
ATOM 3413 O O . LYS B 1 134 ? -9.344 9.281 -16.172 1 91.69 134 LYS B O 1
ATOM 3418 N N . LEU B 1 135 ? -7.48 9.562 -15.008 1 94.5 135 LEU B N 1
ATOM 3419 C CA . LEU B 1 135 ? -8.016 10.75 -14.352 1 94.5 135 LEU B CA 1
ATOM 3420 C C . LEU B 1 135 ? -7.91 11.977 -15.258 1 94.5 135 LEU B C 1
ATOM 3422 O O . LEU B 1 135 ? -6.836 12.57 -15.367 1 94.5 135 LEU B O 1
ATOM 3426 N N . GLU B 1 136 ? -8.984 12.344 -15.891 1 92.88 136 GLU B N 1
ATOM 3427 C CA . GLU B 1 136 ? -8.984 13.414 -16.875 1 92.88 136 GLU B CA 1
ATOM 3428 C C . GLU B 1 136 ? -9.531 14.711 -16.297 1 92.88 136 GLU B C 1
ATOM 3430 O O . GLU B 1 136 ? -9.602 15.727 -16.984 1 92.88 136 GLU B O 1
ATOM 3435 N N . LYS B 1 137 ? -10.117 14.734 -15.18 1 94.94 137 LYS B N 1
ATOM 3436 C CA . LYS B 1 137 ? -10.602 15.875 -14.398 1 94.94 137 LYS B CA 1
ATOM 3437 C C . LYS B 1 137 ? -10.109 15.805 -12.953 1 94.94 137 LYS B C 1
ATOM 3439 O O . LYS B 1 137 ? -9.578 14.781 -12.523 1 94.94 137 LYS B O 1
ATOM 3444 N N . PRO B 1 138 ? -10.188 16.938 -12.25 1 94.06 138 PRO B N 1
ATOM 3445 C CA . PRO B 1 138 ? -9.789 16.875 -10.844 1 94.06 138 PRO B CA 1
ATOM 3446 C C . PRO B 1 138 ? -10.469 15.734 -10.086 1 94.06 138 PRO B C 1
ATOM 3448 O O . PRO B 1 138 ? -11.633 15.422 -10.344 1 94.06 138 PRO B O 1
ATOM 3451 N N . MET B 1 139 ? -9.727 15.18 -9.242 1 93.81 139 MET B N 1
ATOM 3452 C CA . MET B 1 139 ? -10.172 13.977 -8.547 1 93.81 139 MET B CA 1
ATOM 3453 C C . MET B 1 139 ? -11.531 14.203 -7.891 1 93.81 139 MET B C 1
ATOM 3455 O O . MET B 1 139 ? -12.398 13.328 -7.93 1 93.81 139 MET B O 1
ATOM 3459 N N . HIS B 1 140 ? -11.703 15.406 -7.254 1 92.56 140 HIS B N 1
ATOM 3460 C CA . HIS B 1 140 ? -12.961 15.688 -6.574 1 92.56 140 HIS B CA 1
ATOM 3461 C C . HIS B 1 140 ? -14.141 15.562 -7.531 1 92.56 140 HIS B C 1
ATOM 3463 O O . HIS B 1 140 ? -15.172 14.992 -7.176 1 92.56 140 HIS B O 1
ATOM 3469 N N . GLU B 1 141 ? -14.023 16.094 -8.68 1 94.19 141 GLU B N 1
ATOM 3470 C CA . GLU B 1 141 ? -15.07 16 -9.695 1 94.19 141 GLU B CA 1
ATOM 3471 C C . GLU B 1 141 ? -15.266 14.562 -10.156 1 94.19 141 GLU B C 1
ATOM 3473 O O . GLU B 1 141 ? -16.406 14.102 -10.32 1 94.19 141 GLU B O 1
ATOM 3478 N N . PHE B 1 142 ? -14.164 13.891 -10.406 1 96.12 142 PHE B N 1
ATOM 3479 C CA . PHE B 1 142 ? -14.211 12.5 -10.828 1 96.12 142 PHE B CA 1
ATOM 3480 C C . PHE B 1 142 ? -14.992 11.656 -9.828 1 96.12 142 PHE B C 1
ATOM 3482 O O . PHE B 1 142 ? -15.891 10.898 -10.211 1 96.12 142 PHE B O 1
ATOM 3489 N N . VAL B 1 143 ? -14.688 11.812 -8.555 1 94.69 143 VAL B N 1
ATOM 3490 C CA . VAL B 1 143 ? -15.305 11.023 -7.492 1 94.69 143 VAL B CA 1
ATOM 3491 C C . VAL B 1 143 ? -16.797 11.359 -7.398 1 94.69 143 VAL B C 1
ATOM 3493 O O . VAL B 1 143 ? -17.625 10.461 -7.25 1 94.69 143 VAL B O 1
ATOM 3496 N N . THR B 1 144 ? -17.141 12.641 -7.422 1 93.19 144 THR B N 1
ATOM 3497 C CA . THR B 1 144 ? -18.531 13.094 -7.277 1 93.19 144 THR B CA 1
ATOM 3498 C C . THR B 1 144 ? -19.391 12.57 -8.422 1 93.19 144 THR B C 1
ATOM 3500 O O . THR B 1 144 ? -20.578 12.266 -8.227 1 93.19 144 THR B O 1
ATOM 3503 N N . GLU B 1 145 ? -18.797 12.352 -9.57 1 94.38 145 GLU B N 1
ATOM 3504 C CA . GLU B 1 145 ? -19.531 11.961 -10.766 1 94.38 145 GLU B CA 1
ATOM 3505 C C . GLU B 1 145 ? -19.438 10.453 -11 1 94.38 145 GLU B C 1
ATOM 3507 O O . GLU B 1 145 ? -20.047 9.93 -11.93 1 94.38 145 GLU B O 1
ATOM 3512 N N . LEU B 1 146 ? -18.734 9.789 -10.219 1 94.56 146 LEU B N 1
ATOM 3513 C CA . LEU B 1 146 ? -18.438 8.375 -10.422 1 94.56 146 LEU B CA 1
ATOM 3514 C C . LEU B 1 146 ? -19.703 7.539 -10.312 1 94.56 146 LEU B C 1
ATOM 3516 O O . LEU B 1 146 ? -20.438 7.625 -9.32 1 94.56 146 LEU B O 1
ATOM 3520 N N . GLU B 1 147 ? -19.984 6.793 -11.32 1 94.38 147 GLU B N 1
ATOM 3521 C CA . GLU B 1 147 ? -21.094 5.852 -11.328 1 94.38 147 GLU B CA 1
ATOM 3522 C C . GLU B 1 147 ? -20.594 4.41 -11.258 1 94.38 147 GLU B C 1
ATOM 3524 O O . GLU B 1 147 ? -19.781 3.982 -12.078 1 94.38 147 GLU B O 1
ATOM 3529 N N . LEU B 1 148 ? -21.094 3.723 -10.328 1 95.5 148 LEU B N 1
ATOM 3530 C CA . LEU B 1 148 ? -20.719 2.326 -10.141 1 95.5 148 LEU B CA 1
ATOM 3531 C C . LEU B 1 148 ? -21.812 1.392 -10.648 1 95.5 148 LEU B C 1
ATOM 3533 O O . LEU B 1 148 ? -23 1.67 -10.484 1 95.5 148 LEU B O 1
ATOM 3537 N N . ASP B 1 149 ? -21.453 0.349 -11.289 1 97.25 149 ASP B N 1
ATOM 3538 C CA . ASP B 1 149 ? -22.375 -0.691 -11.727 1 97.25 149 ASP B CA 1
ATOM 3539 C C . ASP B 1 149 ? -22.953 -1.448 -10.523 1 97.25 149 ASP B C 1
ATOM 3541 O O . ASP B 1 149 ? -22.203 -2.102 -9.789 1 97.25 149 ASP B O 1
ATOM 3545 N N . PRO B 1 150 ? -24.234 -1.392 -10.258 1 97.06 150 PRO B N 1
ATOM 3546 C CA . PRO B 1 150 ? -24.844 -2.021 -9.078 1 97.06 150 PRO B CA 1
ATOM 3547 C C . PRO B 1 150 ? -24.797 -3.547 -9.141 1 97.06 150 PRO B C 1
ATOM 3549 O O . PRO B 1 150 ? -25.047 -4.215 -8.133 1 97.06 150 PRO B O 1
ATOM 3552 N N . ASP B 1 151 ? -24.438 -4.082 -10.297 1 97.88 151 ASP B N 1
ATOM 3553 C CA . ASP B 1 151 ? -24.438 -5.535 -10.438 1 97.88 151 ASP B CA 1
ATOM 3554 C C . ASP B 1 151 ? -23.094 -6.125 -10.031 1 97.88 151 ASP B C 1
ATOM 3556 O O . ASP B 1 151 ? -22.922 -7.348 -9.992 1 97.88 151 ASP B O 1
ATOM 3560 N N . VAL B 1 152 ? -22.172 -5.238 -9.703 1 98.38 152 VAL B N 1
ATOM 3561 C CA . VAL B 1 152 ? -20.875 -5.727 -9.258 1 98.38 152 VAL B CA 1
ATOM 3562 C C . VAL B 1 152 ? -21 -6.332 -7.859 1 98.38 152 VAL B C 1
ATOM 3564 O O . VAL B 1 152 ? -21.547 -5.703 -6.949 1 98.38 152 VAL B O 1
ATOM 3567 N N . GLY B 1 153 ? -20.469 -7.527 -7.766 1 98.62 153 GLY B N 1
ATOM 3568 C CA . GLY B 1 153 ? -20.516 -8.203 -6.48 1 98.62 153 GLY B CA 1
ATOM 3569 C C . GLY B 1 153 ? -19.156 -8.656 -5.992 1 98.62 153 GLY B C 1
ATOM 3570 O O . GLY B 1 153 ? -19.016 -9.141 -4.867 1 98.62 153 GLY B O 1
ATOM 3571 N N . ALA B 1 154 ? -18.125 -8.531 -6.805 1 98.81 154 ALA B N 1
ATOM 3572 C CA . ALA B 1 154 ? -16.75 -8.875 -6.441 1 98.81 154 ALA B CA 1
ATOM 3573 C C . ALA B 1 154 ? -15.742 -7.953 -7.125 1 98.81 154 ALA B C 1
ATOM 3575 O O . ALA B 1 154 ? -16.016 -7.438 -8.211 1 98.81 154 ALA B O 1
ATOM 3576 N N . VAL B 1 155 ? -14.711 -7.68 -6.445 1 98.75 155 VAL B N 1
ATOM 3577 C CA . VAL B 1 155 ? -13.547 -6.996 -7 1 98.75 155 VAL B CA 1
ATOM 3578 C C . VAL B 1 155 ? -12.336 -7.93 -6.98 1 98.75 155 VAL B C 1
ATOM 3580 O O . VAL B 1 155 ? -12.062 -8.578 -5.969 1 98.75 155 VAL B O 1
ATOM 3583 N N . ILE B 1 156 ? -11.641 -8.094 -8.109 1 98.75 156 ILE B N 1
ATOM 3584 C CA . ILE B 1 156 ? -10.398 -8.852 -8.211 1 98.75 156 ILE B CA 1
ATOM 3585 C C . ILE B 1 156 ? -9.258 -7.914 -8.594 1 98.75 156 ILE B C 1
ATOM 3587 O O . ILE B 1 156 ? -9.352 -7.188 -9.586 1 98.75 156 ILE B O 1
ATOM 3591 N N . VAL B 1 157 ? -8.242 -7.891 -7.793 1 98.31 157 VAL B N 1
ATOM 3592 C CA . VAL B 1 157 ? -7.082 -7.051 -8.062 1 98.31 157 VAL B CA 1
ATOM 3593 C C . VAL B 1 157 ? -5.875 -7.926 -8.398 1 98.31 157 VAL B C 1
ATOM 3595 O O . VAL B 1 157 ? -5.496 -8.797 -7.613 1 98.31 157 VAL B O 1
ATOM 3598 N N . GLY B 1 158 ? -5.293 -7.816 -9.531 1 97.44 158 GLY B N 1
ATOM 3599 C CA . GLY B 1 158 ? -4.059 -8.43 -9.992 1 97.44 158 GLY B CA 1
ATOM 3600 C C . GLY B 1 158 ? -3.059 -7.426 -10.539 1 97.44 158 GLY B C 1
ATOM 3601 O O . GLY B 1 158 ? -3.207 -6.219 -10.328 1 97.44 158 GLY B O 1
ATOM 3602 N N . ARG B 1 159 ? -1.997 -7.941 -11.102 1 96.25 159 ARG B N 1
ATOM 3603 C CA . ARG B 1 159 ? -1.061 -7.039 -11.766 1 96.25 159 ARG B CA 1
ATOM 3604 C C . ARG B 1 159 ? -1.759 -6.227 -12.859 1 96.25 159 ARG B C 1
ATOM 3606 O O . ARG B 1 159 ? -2.564 -6.766 -13.617 1 96.25 159 ARG B O 1
ATOM 3613 N N . ASP B 1 160 ? -1.526 -4.957 -12.867 1 96.19 160 ASP B N 1
ATOM 3614 C CA . ASP B 1 160 ? -2.178 -4.043 -13.805 1 96.19 160 ASP B CA 1
ATOM 3615 C C . ASP B 1 160 ? -1.22 -2.943 -14.258 1 96.19 160 ASP B C 1
ATOM 3617 O O . ASP B 1 160 ? -0.953 -1.999 -13.508 1 96.19 160 ASP B O 1
ATOM 3621 N N . GLU B 1 161 ? -0.783 -3.02 -15.484 1 95.56 161 GLU B N 1
ATOM 3622 C CA . GLU B 1 161 ? 0.148 -2.014 -15.992 1 95.56 161 GLU B CA 1
ATOM 3623 C C . GLU B 1 161 ? -0.552 -0.676 -16.203 1 95.56 161 GLU B C 1
ATOM 3625 O O . GLU B 1 161 ? 0.097 0.372 -16.234 1 95.56 161 GLU B O 1
ATOM 3630 N N . GLY B 1 162 ? -1.879 -0.696 -16.328 1 95.5 162 GLY B N 1
ATOM 3631 C CA . GLY B 1 162 ? -2.658 0.52 -16.5 1 95.5 162 GLY B CA 1
ATOM 3632 C C . GLY B 1 162 ? -3.094 1.14 -15.18 1 95.5 162 GLY B C 1
ATOM 3633 O O . GLY B 1 162 ? -3.926 2.049 -15.164 1 95.5 162 GLY B O 1
ATOM 3634 N N . PHE B 1 163 ? -2.619 0.638 -14.055 1 96.38 163 PHE B N 1
ATOM 3635 C CA . PHE B 1 163 ? -2.959 1.168 -12.742 1 96.38 163 PHE B CA 1
ATOM 3636 C C . PHE B 1 163 ? -2.717 2.672 -12.688 1 96.38 163 PHE B C 1
ATOM 3638 O O . PHE B 1 163 ? -1.671 3.154 -13.125 1 96.38 163 PHE B O 1
ATOM 3645 N N . ASN B 1 164 ? -3.666 3.404 -12.188 1 96.94 164 ASN B N 1
ATOM 3646 C CA . ASN B 1 164 ? -3.588 4.848 -11.992 1 96.94 164 ASN B CA 1
ATOM 3647 C C . ASN B 1 164 ? -4.598 5.328 -10.945 1 96.94 164 ASN B C 1
ATOM 3649 O O . ASN B 1 164 ? -5.336 4.523 -10.375 1 96.94 164 ASN B O 1
ATOM 3653 N N . MET B 1 165 ? -4.641 6.633 -10.75 1 96.81 165 MET B N 1
ATOM 3654 C CA . MET B 1 165 ? -5.465 7.203 -9.688 1 96.81 165 MET B CA 1
ATOM 3655 C C . MET B 1 165 ? -6.945 6.957 -9.953 1 96.81 165 MET B C 1
ATOM 3657 O O . MET B 1 165 ? -7.703 6.625 -9.039 1 96.81 165 MET B O 1
ATOM 3661 N N . ALA B 1 166 ? -7.375 7.102 -11.195 1 96.94 166 ALA B N 1
ATOM 3662 C CA . ALA B 1 166 ? -8.781 6.883 -11.531 1 96.94 166 ALA B CA 1
ATOM 3663 C C . ALA B 1 166 ? -9.211 5.457 -11.195 1 96.94 166 ALA B C 1
ATOM 3665 O O . ALA B 1 166 ? -10.266 5.246 -10.594 1 96.94 166 ALA B O 1
ATOM 3666 N N . LYS B 1 167 ? -8.383 4.484 -11.562 1 96.69 167 LYS B N 1
ATOM 3667 C CA . LYS B 1 167 ? -8.672 3.084 -11.266 1 96.69 167 LYS B CA 1
ATOM 3668 C C . LYS B 1 167 ? -8.664 2.822 -9.766 1 96.69 167 LYS B C 1
ATOM 3670 O O . LYS B 1 167 ? -9.484 2.057 -9.258 1 96.69 167 LYS B O 1
ATOM 3675 N N . LEU B 1 168 ? -7.684 3.43 -9.125 1 96.88 168 LEU B N 1
ATOM 3676 C CA . LEU B 1 168 ? -7.598 3.295 -7.676 1 96.88 168 LEU B CA 1
ATOM 3677 C C . LEU B 1 168 ? -8.883 3.768 -7.008 1 96.88 168 LEU B C 1
ATOM 3679 O O . LEU B 1 168 ? -9.453 3.059 -6.176 1 96.88 168 LEU B O 1
ATOM 3683 N N . VAL B 1 169 ? -9.375 4.918 -7.418 1 96.56 169 VAL B N 1
ATOM 3684 C CA . VAL B 1 169 ? -10.57 5.516 -6.836 1 96.56 169 VAL B CA 1
ATOM 3685 C C . VAL B 1 169 ? -11.789 4.641 -7.145 1 96.56 169 VAL B C 1
ATOM 3687 O O . VAL B 1 169 ? -12.578 4.336 -6.25 1 96.56 169 VAL B O 1
ATOM 3690 N N . ARG B 1 170 ? -11.922 4.246 -8.352 1 96.75 170 ARG B N 1
ATOM 3691 C CA . ARG B 1 170 ? -13.078 3.443 -8.727 1 96.75 170 ARG B CA 1
ATOM 3692 C C . ARG B 1 170 ? -13.078 2.104 -8 1 96.75 170 ARG B C 1
ATOM 3694 O O . ARG B 1 170 ? -14.094 1.707 -7.418 1 96.75 170 ARG B O 1
ATOM 3701 N N . THR B 1 171 ? -11.938 1.415 -8.039 1 97.12 171 THR B N 1
ATOM 3702 C CA . THR B 1 171 ? -11.82 0.124 -7.367 1 97.12 171 THR B CA 1
ATOM 3703 C C . THR B 1 171 ? -12.125 0.259 -5.879 1 97.12 171 THR B C 1
ATOM 3705 O O . THR B 1 171 ? -12.906 -0.52 -5.328 1 97.12 171 THR B O 1
ATOM 3708 N N . GLY B 1 172 ? -11.523 1.255 -5.273 1 96.56 172 GLY B N 1
ATOM 3709 C CA . GLY B 1 172 ? -11.773 1.499 -3.859 1 96.56 172 GLY B CA 1
ATOM 3710 C C . GLY B 1 172 ? -13.219 1.817 -3.555 1 96.56 172 GLY B C 1
ATOM 3711 O O . GLY B 1 172 ? -13.742 1.417 -2.514 1 96.56 172 GLY B O 1
ATOM 3712 N N . SER B 1 173 ? -13.852 2.572 -4.449 1 96.25 173 SER B N 1
ATOM 3713 C CA . SER B 1 173 ? -15.25 2.932 -4.25 1 96.25 173 SER B CA 1
ATOM 3714 C C . SER B 1 173 ? -16.141 1.691 -4.199 1 96.25 173 SER B C 1
ATOM 3716 O O . SER B 1 173 ? -17.062 1.615 -3.387 1 96.25 173 SER B O 1
ATOM 3718 N N . TYR B 1 174 ? -15.867 0.695 -5.066 1 96.69 174 TYR B N 1
ATOM 3719 C CA . TYR B 1 174 ? -16.578 -0.576 -4.945 1 96.69 174 TYR B CA 1
ATOM 3720 C C . TYR B 1 174 ? -16.312 -1.221 -3.59 1 96.69 174 TYR B C 1
ATOM 3722 O O . TYR B 1 174 ? -17.25 -1.687 -2.928 1 96.69 174 TYR B O 1
ATOM 3730 N N . LEU B 1 175 ? -15.102 -1.172 -3.1 1 97.12 175 LEU B N 1
ATOM 3731 C CA . LEU B 1 175 ? -14.656 -1.94 -1.94 1 97.12 175 LEU B CA 1
ATOM 3732 C C . LEU B 1 175 ? -15.109 -1.276 -0.644 1 97.12 175 LEU B C 1
ATOM 3734 O O . LEU B 1 175 ? -15.07 -1.896 0.422 1 97.12 175 LEU B O 1
ATOM 3738 N N . LEU B 1 176 ? -15.469 -0.012 -0.696 1 94.5 176 LEU B N 1
ATOM 3739 C CA . LEU B 1 176 ? -16.031 0.625 0.49 1 94.5 176 LEU B CA 1
ATOM 3740 C C . LEU B 1 176 ? -17.359 -0.005 0.863 1 94.5 176 LEU B C 1
ATOM 3742 O O . LEU B 1 176 ? -17.859 0.175 1.981 1 94.5 176 LEU B O 1
ATOM 3746 N N . ASN B 1 177 ? -18.047 -0.694 -0.045 1 95.69 177 ASN B N 1
ATOM 3747 C CA . ASN B 1 177 ? -19.188 -1.549 0.253 1 95.69 177 ASN B CA 1
ATOM 3748 C C . ASN B 1 177 ? -18.75 -2.896 0.819 1 95.69 177 ASN B C 1
ATOM 3750 O O . ASN B 1 177 ? -18.156 -3.709 0.108 1 95.69 177 ASN B O 1
ATOM 3754 N N . PRO B 1 178 ? -19.016 -3.178 2.09 1 95.62 178 PRO B N 1
ATOM 3755 C CA . PRO B 1 178 ? -18.531 -4.398 2.732 1 95.62 178 PRO B CA 1
ATOM 3756 C C . PRO B 1 178 ? -19.125 -5.668 2.131 1 95.62 178 PRO B C 1
ATOM 3758 O O . PRO B 1 178 ? -18.625 -6.766 2.367 1 95.62 178 PRO B O 1
ATOM 3761 N N . ASP B 1 179 ? -20.156 -5.547 1.346 1 97.31 179 ASP B N 1
ATOM 3762 C CA . ASP B 1 179 ? -20.812 -6.719 0.784 1 97.31 179 ASP B CA 1
ATOM 3763 C C . ASP B 1 179 ? -20.109 -7.203 -0.476 1 97.31 179 ASP B C 1
ATOM 3765 O O . ASP B 1 179 ? -20.375 -8.305 -0.96 1 97.31 179 ASP B O 1
ATOM 3769 N N . ILE B 1 180 ? -19.234 -6.41 -1.026 1 98.38 180 ILE B N 1
ATOM 3770 C CA . ILE B 1 180 ? -18.5 -6.781 -2.23 1 98.38 180 ILE B CA 1
ATOM 3771 C C . ILE B 1 180 ? -17.344 -7.699 -1.861 1 98.38 180 ILE B C 1
ATOM 3773 O O . ILE B 1 180 ? -16.516 -7.355 -1.008 1 98.38 180 ILE B O 1
ATOM 3777 N N . ILE B 1 181 ? -17.266 -8.859 -2.473 1 98.75 181 ILE B N 1
ATOM 3778 C CA . ILE B 1 181 ? -16.156 -9.781 -2.254 1 98.75 181 ILE B CA 1
ATOM 3779 C C . ILE B 1 181 ? -14.852 -9.156 -2.758 1 98.75 181 ILE B C 1
ATOM 3781 O O . ILE B 1 181 ? -14.797 -8.625 -3.869 1 98.75 181 ILE B O 1
ATOM 3785 N N . PHE B 1 182 ? -13.883 -9.117 -1.969 1 98.88 182 PHE B N 1
ATOM 3786 C CA . PHE B 1 182 ? -12.586 -8.547 -2.332 1 98.88 182 PHE B CA 1
ATOM 3787 C C . PHE B 1 182 ? -11.531 -9.641 -2.463 1 98.88 182 PHE B C 1
ATOM 3789 O O . PHE B 1 182 ? -11.094 -10.219 -1.462 1 98.88 182 PHE B O 1
ATOM 3796 N N . LEU B 1 183 ? -11.078 -9.93 -3.693 1 98.88 183 LEU B N 1
ATOM 3797 C CA . LEU B 1 183 ? -10.07 -10.953 -3.973 1 98.88 183 LEU B CA 1
ATOM 3798 C C . LEU B 1 183 ? -8.781 -10.328 -4.477 1 98.88 183 LEU B C 1
ATOM 3800 O O . LEU B 1 183 ? -8.812 -9.336 -5.211 1 98.88 183 LEU B O 1
ATOM 3804 N N . GLY B 1 184 ? -7.656 -10.812 -4.129 1 98.81 184 GLY B N 1
ATOM 3805 C CA . GLY B 1 184 ? -6.344 -10.531 -4.684 1 98.81 184 GLY B CA 1
ATOM 3806 C C . GLY B 1 184 ? -5.695 -11.742 -5.328 1 98.81 184 GLY B C 1
ATOM 3807 O O . GLY B 1 184 ? -5.82 -12.859 -4.824 1 98.81 184 GLY B O 1
ATOM 3808 N N . THR B 1 185 ? -4.965 -11.5 -6.371 1 98.56 185 THR B N 1
ATOM 3809 C CA . THR B 1 185 ? -4.312 -12.609 -7.047 1 98.56 185 THR B CA 1
ATOM 3810 C C . THR B 1 185 ? -3.094 -13.086 -6.258 1 98.56 185 THR B C 1
ATOM 3812 O O . THR B 1 185 ? -2.906 -14.281 -6.055 1 98.56 185 THR B O 1
ATOM 3815 N N . CYS B 1 186 ? -2.244 -12.188 -5.91 1 97.69 186 CYS B N 1
ATOM 3816 C CA . CYS B 1 186 ? -1.066 -12.516 -5.113 1 97.69 186 CYS B CA 1
ATOM 3817 C C . CYS B 1 186 ? -0.522 -11.281 -4.41 1 97.69 186 CYS B C 1
ATOM 3819 O O . CYS B 1 186 ? -0.983 -10.164 -4.66 1 97.69 186 CYS B O 1
ATOM 3821 N N . LEU B 1 187 ? 0.471 -11.484 -3.531 1 96.31 187 LEU B N 1
ATOM 3822 C CA . LEU B 1 187 ? 1.042 -10.367 -2.791 1 96.31 187 LEU B CA 1
ATOM 3823 C C . LEU B 1 187 ? 2.463 -10.07 -3.26 1 96.31 187 LEU B C 1
ATOM 3825 O O . LEU B 1 187 ? 3.201 -9.344 -2.596 1 96.31 187 LEU B O 1
ATOM 3829 N N . ASP B 1 188 ? 2.859 -10.695 -4.398 1 95 188 ASP B N 1
ATOM 3830 C CA . ASP B 1 188 ? 4.156 -10.352 -4.973 1 95 188 ASP B CA 1
ATOM 3831 C C . ASP B 1 188 ? 4.203 -8.875 -5.363 1 95 188 ASP B C 1
ATOM 3833 O O . ASP B 1 188 ? 3.461 -8.438 -6.246 1 95 188 ASP B O 1
ATOM 3837 N N . ALA B 1 189 ? 5.176 -8.141 -4.789 1 92.19 189 ALA B N 1
ATOM 3838 C CA . ALA B 1 189 ? 5.18 -6.703 -5.039 1 92.19 189 ALA B CA 1
ATOM 3839 C C . ALA B 1 189 ? 6.207 -6.332 -6.105 1 92.19 189 ALA B C 1
ATOM 3841 O O . ALA B 1 189 ? 6.125 -5.258 -6.707 1 92.19 189 ALA B O 1
ATOM 3842 N N . ALA B 1 190 ? 7.16 -7.23 -6.277 1 90.06 190 ALA B N 1
ATOM 3843 C CA . ALA B 1 190 ? 8.258 -6.922 -7.195 1 90.06 190 ALA B CA 1
ATOM 3844 C C . ALA B 1 190 ? 8.758 -8.18 -7.891 1 90.06 190 ALA B C 1
ATOM 3846 O O . ALA B 1 190 ? 8.797 -9.258 -7.285 1 90.06 190 ALA B O 1
ATOM 3847 N N . TYR B 1 191 ? 9.141 -8.031 -9.117 1 85.88 191 TYR B N 1
ATOM 3848 C CA . TYR B 1 191 ? 9.719 -9.102 -9.922 1 85.88 191 TYR B CA 1
ATOM 3849 C C . TYR B 1 191 ? 11.055 -8.68 -10.516 1 85.88 191 TYR B C 1
ATOM 3851 O O . TYR B 1 191 ? 11.125 -7.727 -11.297 1 85.88 191 TYR B O 1
ATOM 3859 N N . PRO B 1 192 ? 12.047 -9.359 -10.141 1 83.12 192 PRO B N 1
ATOM 3860 C CA . PRO B 1 192 ? 13.336 -9.023 -10.75 1 83.12 192 PRO B CA 1
ATOM 3861 C C . PRO B 1 192 ? 13.383 -9.328 -12.242 1 83.12 192 PRO B C 1
ATOM 3863 O O . PRO B 1 192 ? 12.867 -10.359 -12.688 1 83.12 192 PRO B O 1
ATOM 3866 N N . ILE B 1 193 ? 13.969 -8.391 -13.047 1 82.06 193 ILE B N 1
ATOM 3867 C CA . ILE B 1 193 ? 14.047 -8.625 -14.484 1 82.06 193 ILE B CA 1
ATOM 3868 C C . ILE B 1 193 ? 15.5 -8.523 -14.945 1 82.06 193 ILE B C 1
ATOM 3870 O O . ILE B 1 193 ? 15.773 -8.406 -16.141 1 82.06 193 ILE B O 1
ATOM 3874 N N . GLY B 1 194 ? 16.406 -8.531 -14.016 1 76.62 194 GLY B N 1
ATOM 3875 C CA . GLY B 1 194 ? 17.812 -8.453 -14.344 1 76.62 194 GLY B CA 1
ATOM 3876 C C . GLY B 1 194 ? 18.375 -7.051 -14.227 1 76.62 194 GLY B C 1
ATOM 3877 O O . GLY B 1 194 ? 17.625 -6.082 -14.141 1 76.62 194 GLY B O 1
ATOM 3878 N N . ASN B 1 195 ? 19.641 -6.914 -14.102 1 79.62 195 ASN B N 1
ATOM 3879 C CA . ASN B 1 195 ? 20.375 -5.656 -14.047 1 79.62 195 ASN B CA 1
ATOM 3880 C C . ASN B 1 195 ? 19.875 -4.766 -12.914 1 79.62 195 ASN B C 1
ATOM 3882 O O . ASN B 1 195 ? 19.688 -3.561 -13.102 1 79.62 195 ASN B O 1
ATOM 3886 N N . ASN B 1 196 ? 19.484 -5.316 -11.891 1 79.06 196 ASN B N 1
ATOM 3887 C CA . ASN B 1 196 ? 19.047 -4.613 -10.688 1 79.06 196 ASN B CA 1
ATOM 3888 C C . ASN B 1 196 ? 17.75 -3.846 -10.93 1 79.06 196 ASN B C 1
ATOM 3890 O O . ASN B 1 196 ? 17.562 -2.748 -10.398 1 79.06 196 ASN B O 1
ATOM 3894 N N . ARG B 1 197 ? 17.062 -4.344 -11.945 1 87.06 197 ARG B N 1
ATOM 3895 C CA . ARG B 1 197 ? 15.773 -3.742 -12.234 1 87.06 197 ARG B CA 1
ATOM 3896 C C . ARG B 1 197 ? 14.633 -4.645 -11.789 1 87.06 197 ARG B C 1
ATOM 3898 O O . ARG B 1 197 ? 14.781 -5.867 -11.734 1 87.06 197 ARG B O 1
ATOM 3905 N N . VAL B 1 198 ? 13.57 -3.969 -11.398 1 89.62 198 VAL B N 1
ATOM 3906 C CA . VAL B 1 198 ? 12.438 -4.691 -10.828 1 89.62 198 VAL B CA 1
ATOM 3907 C C . VAL B 1 198 ? 11.133 -4.16 -11.414 1 89.62 198 VAL B C 1
ATOM 3909 O O . VAL B 1 198 ? 10.977 -2.951 -11.609 1 89.62 198 VAL B O 1
ATOM 3912 N N . MET B 1 199 ? 10.312 -5.086 -11.766 1 91.88 199 MET B N 1
ATOM 3913 C CA . MET B 1 199 ? 8.953 -4.727 -12.172 1 91.88 199 MET B CA 1
ATOM 3914 C C . MET B 1 199 ? 8.008 -4.742 -10.977 1 91.88 199 MET B C 1
ATOM 3916 O O . MET B 1 199 ? 8.195 -5.52 -10.039 1 91.88 199 MET B O 1
ATOM 3920 N N . VAL B 1 200 ? 6.938 -3.936 -11.102 1 95.38 200 VAL B N 1
ATOM 3921 C CA . VAL B 1 200 ? 5.953 -3.85 -10.023 1 95.38 200 VAL B CA 1
ATOM 3922 C C . VAL B 1 200 ? 4.953 -4.996 -10.148 1 95.38 200 VAL B C 1
ATOM 3924 O O . VAL B 1 200 ? 4.512 -5.328 -11.25 1 95.38 200 VAL B O 1
ATOM 3927 N N . GLY B 1 201 ? 4.672 -5.633 -9.031 1 95.75 201 GLY B N 1
ATOM 3928 C CA . GLY B 1 201 ? 3.678 -6.691 -8.984 1 95.75 201 GLY B CA 1
ATOM 3929 C C . GLY B 1 201 ? 2.361 -6.246 -8.375 1 95.75 201 GLY B C 1
ATOM 3930 O O . GLY B 1 201 ? 2.174 -5.062 -8.086 1 95.75 201 GLY B O 1
ATOM 3931 N N . ALA B 1 202 ? 1.447 -7.223 -8.234 1 97.25 202 ALA B N 1
ATOM 3932 C CA . ALA B 1 202 ? 0.098 -6.934 -7.754 1 97.25 202 ALA B CA 1
ATOM 3933 C C . ALA B 1 202 ? 0.118 -6.492 -6.293 1 97.25 202 ALA B C 1
ATOM 3935 O O . ALA B 1 202 ? -0.777 -5.773 -5.844 1 97.25 202 ALA B O 1
ATOM 3936 N N . GLY B 1 203 ? 1.146 -6.898 -5.559 1 97.88 203 GLY B N 1
ATOM 3937 C CA . GLY B 1 203 ? 1.231 -6.578 -4.145 1 97.88 203 GLY B CA 1
ATOM 3938 C C . GLY B 1 203 ? 1.243 -5.086 -3.867 1 97.88 203 GLY B C 1
ATOM 3939 O O . GLY B 1 203 ? 0.703 -4.633 -2.857 1 97.88 203 GLY B O 1
ATOM 3940 N N . ALA B 1 204 ? 1.866 -4.348 -4.719 1 97.69 204 ALA B N 1
ATOM 3941 C CA . ALA B 1 204 ? 1.96 -2.902 -4.531 1 97.69 204 ALA B CA 1
ATOM 3942 C C . ALA B 1 204 ? 0.59 -2.244 -4.656 1 97.69 204 ALA B C 1
ATOM 3944 O O . ALA B 1 204 ? 0.212 -1.418 -3.822 1 97.69 204 ALA B O 1
ATOM 3945 N N . THR B 1 205 ? -0.161 -2.609 -5.688 1 97.25 205 THR B N 1
ATOM 3946 C CA . THR B 1 205 ? -1.471 -2 -5.895 1 97.25 205 THR B CA 1
ATOM 3947 C C . THR B 1 205 ? -2.461 -2.471 -4.832 1 97.25 205 THR B C 1
ATOM 3949 O O . THR B 1 205 ? -3.328 -1.707 -4.406 1 97.25 205 THR B O 1
ATOM 3952 N N . LEU B 1 206 ? -2.305 -3.699 -4.391 1 98.56 206 LEU B N 1
ATOM 3953 C CA . LEU B 1 206 ? -3.135 -4.207 -3.305 1 98.56 206 LEU B CA 1
ATOM 3954 C C . LEU B 1 206 ? -2.867 -3.439 -2.014 1 98.56 206 LEU B C 1
ATOM 3956 O O . LEU B 1 206 ? -3.791 -3.172 -1.243 1 98.56 206 LEU B O 1
ATOM 3960 N N . ALA B 1 207 ? -1.597 -3.121 -1.812 1 98.44 207 ALA B N 1
ATOM 3961 C CA . ALA B 1 207 ? -1.249 -2.348 -0.624 1 98.44 207 ALA B CA 1
ATOM 3962 C C . ALA B 1 207 ? -1.928 -0.98 -0.642 1 98.44 207 ALA B C 1
ATOM 3964 O O . ALA B 1 207 ? -2.428 -0.515 0.386 1 98.44 207 ALA B O 1
ATOM 3965 N N . ALA B 1 208 ? -1.936 -0.354 -1.761 1 98.12 208 ALA B N 1
ATOM 3966 C CA . ALA B 1 208 ? -2.621 0.928 -1.901 1 98.12 208 ALA B CA 1
ATOM 3967 C C . ALA B 1 208 ? -4.109 0.789 -1.6 1 98.12 208 ALA B C 1
ATOM 3969 O O . ALA B 1 208 ? -4.688 1.62 -0.895 1 98.12 208 ALA B O 1
ATOM 3970 N N . MET B 1 209 ? -4.723 -0.278 -2.119 1 97.81 209 MET B N 1
ATOM 3971 C CA . MET B 1 209 ? -6.148 -0.525 -1.918 1 97.81 209 MET B CA 1
ATOM 3972 C C . MET B 1 209 ? -6.461 -0.733 -0.44 1 97.81 209 MET B C 1
ATOM 3974 O O . MET B 1 209 ? -7.449 -0.203 0.07 1 97.81 209 MET B O 1
ATOM 3978 N N . LYS B 1 210 ? -5.598 -1.516 0.16 1 98.19 210 LYS B N 1
ATOM 3979 C CA . LYS B 1 210 ? -5.781 -1.774 1.585 1 98.19 210 LYS B CA 1
ATOM 3980 C C . LYS B 1 210 ? -5.68 -0.485 2.395 1 98.19 210 LYS B C 1
ATOM 3982 O O . LYS B 1 210 ? -6.492 -0.245 3.293 1 98.19 210 LYS B O 1
ATOM 3987 N N . ALA B 1 211 ? -4.734 0.301 2.092 1 97.44 211 ALA B N 1
ATOM 3988 C CA . ALA B 1 211 ? -4.559 1.566 2.803 1 97.44 211 ALA B CA 1
ATOM 3989 C C . ALA B 1 211 ? -5.766 2.48 2.596 1 97.44 211 ALA B C 1
ATOM 3991 O O . ALA B 1 211 ? -6.23 3.123 3.537 1 97.44 211 ALA B O 1
ATOM 3992 N N . PHE B 1 212 ? -6.293 2.559 1.419 1 96.81 212 PHE B N 1
ATOM 3993 C CA . PHE B 1 212 ? -7.371 3.457 1.025 1 96.81 212 PHE B CA 1
ATOM 3994 C C . PHE B 1 212 ? -8.688 3.031 1.663 1 96.81 212 PHE B C 1
ATOM 3996 O O . PHE B 1 212 ? -9.43 3.867 2.188 1 96.81 212 PHE B O 1
ATOM 4003 N N . THR B 1 213 ? -8.93 1.695 1.735 1 96.44 213 THR B N 1
ATOM 4004 C CA . THR B 1 213 ? -10.273 1.22 2.062 1 96.44 213 THR B CA 1
ATOM 4005 C C . THR B 1 213 ? -10.305 0.62 3.465 1 96.44 213 THR B C 1
ATOM 4007 O O . THR B 1 213 ? -11.375 0.436 4.043 1 96.44 213 THR B O 1
ATOM 4010 N N . GLY B 1 214 ? -9.109 0.227 3.951 1 96 214 GLY B N 1
ATOM 4011 C CA . GLY B 1 214 ? -9.055 -0.495 5.215 1 96 214 GLY B CA 1
ATOM 4012 C C . GLY B 1 214 ? -9.391 -1.968 5.074 1 96 214 GLY B C 1
ATOM 4013 O O . GLY B 1 214 ? -9.367 -2.711 6.055 1 96 214 GLY B O 1
ATOM 4014 N N . ARG B 1 215 ? -9.648 -2.414 3.861 1 97.44 215 ARG B N 1
ATOM 4015 C CA . ARG B 1 215 ? -10.023 -3.807 3.639 1 97.44 215 ARG B CA 1
ATOM 4016 C C . ARG B 1 215 ? -8.836 -4.625 3.154 1 97.44 215 ARG B C 1
ATOM 4018 O O . ARG B 1 215 ? -7.988 -4.117 2.412 1 97.44 215 ARG B O 1
ATOM 4025 N N . SER B 1 216 ? -8.766 -5.82 3.533 1 98.12 216 SER B N 1
ATOM 4026 C CA . SER B 1 216 ? -7.773 -6.773 3.043 1 98.12 216 SER B CA 1
ATOM 4027 C C . SER B 1 216 ? -8.406 -7.785 2.094 1 98.12 216 SER B C 1
ATOM 4029 O O . SER B 1 216 ? -9.516 -8.266 2.338 1 98.12 216 SER B O 1
ATOM 4031 N N . PRO B 1 217 ? -7.754 -8.094 1.051 1 98.44 217 PRO B N 1
ATOM 4032 C CA . PRO B 1 217 ? -8.281 -9.109 0.131 1 98.44 217 PRO B CA 1
ATOM 4033 C C . PRO B 1 217 ? -8.094 -10.531 0.65 1 98.44 217 PRO B C 1
ATOM 4035 O O . PRO B 1 217 ? -7.219 -10.773 1.485 1 98.44 217 PRO B O 1
ATOM 4038 N N . LEU B 1 218 ? -9.016 -11.375 0.2 1 98.62 218 LEU B N 1
ATOM 4039 C CA . LEU B 1 218 ? -8.656 -12.789 0.197 1 98.62 218 LEU B CA 1
ATOM 4040 C C . LEU B 1 218 ? -7.699 -13.109 -0.946 1 98.62 218 LEU B C 1
ATOM 4042 O O . LEU B 1 218 ? -8.078 -13.039 -2.117 1 98.62 218 LEU B O 1
ATOM 4046 N N . VAL B 1 219 ? -6.508 -13.383 -0.652 1 98.81 219 VAL B N 1
ATOM 4047 C CA . VAL B 1 219 ? -5.488 -13.641 -1.661 1 98.81 219 VAL B CA 1
ATOM 4048 C C . VAL B 1 219 ? -5.512 -15.117 -2.051 1 98.81 219 VAL B C 1
ATOM 4050 O O . VAL B 1 219 ? -5.387 -15.992 -1.192 1 98.81 219 VAL B O 1
ATOM 4053 N N . LEU B 1 220 ? -5.582 -15.398 -3.332 1 98.69 220 LEU B N 1
ATOM 4054 C CA . LEU B 1 220 ? -5.867 -16.766 -3.742 1 98.69 220 LEU B CA 1
ATOM 4055 C C . LEU B 1 220 ? -4.699 -17.359 -4.52 1 98.69 220 LEU B C 1
ATOM 4057 O O . LEU B 1 220 ? -4.762 -18.5 -4.969 1 98.69 220 LEU B O 1
ATOM 4061 N N . GLY B 1 221 ? -3.617 -16.594 -4.723 1 98.62 221 GLY B N 1
ATOM 4062 C CA . GLY B 1 221 ? -2.367 -17.141 -5.23 1 98.62 221 GLY B CA 1
ATOM 4063 C C . GLY B 1 221 ? -1.516 -17.781 -4.152 1 98.62 221 GLY B C 1
ATOM 4064 O O . GLY B 1 221 ? -1.901 -17.797 -2.98 1 98.62 221 GLY B O 1
ATOM 4065 N N . LYS B 1 222 ? -0.244 -18.266 -4.625 1 98.56 222 LYS B N 1
ATOM 4066 C CA . LYS B 1 222 ? 0.699 -18.812 -3.648 1 98.56 222 LYS B CA 1
ATOM 4067 C C . LYS B 1 222 ? 1.033 -17.781 -2.576 1 98.56 222 LYS B C 1
ATOM 4069 O O . LYS B 1 222 ? 1.24 -16.594 -2.883 1 98.56 222 LYS B O 1
ATOM 4074 N N . PRO B 1 223 ? 0.861 -18.266 -1.229 1 98.44 223 PRO B N 1
ATOM 4075 C CA . PRO B 1 223 ? 0.943 -19.625 -0.709 1 98.44 223 PRO B CA 1
ATOM 4076 C C . PRO B 1 223 ? -0.423 -20.203 -0.335 1 98.44 223 PRO B C 1
ATOM 4078 O O . PRO B 1 223 ? -0.504 -21.156 0.441 1 98.44 223 PRO B O 1
ATOM 4081 N N . ASN B 1 224 ? -1.517 -19.562 -0.741 1 98.81 224 ASN B N 1
ATOM 4082 C CA . ASN B 1 224 ? -2.846 -20.094 -0.462 1 98.81 224 ASN B CA 1
ATOM 4083 C C . ASN B 1 224 ? -3.043 -21.469 -1.091 1 98.81 224 ASN B C 1
ATOM 4085 O O . ASN B 1 224 ? -2.91 -21.625 -2.305 1 98.81 224 ASN B O 1
ATOM 4089 N N . PRO B 1 225 ? -3.365 -22.484 -0.308 1 98.62 225 PRO B N 1
ATOM 4090 C CA . PRO B 1 225 ? -3.498 -23.828 -0.855 1 98.62 225 PRO B CA 1
ATOM 4091 C C . PRO B 1 225 ? -4.668 -23.969 -1.826 1 98.62 225 PRO B C 1
ATOM 4093 O O . PRO B 1 225 ? -4.742 -24.938 -2.584 1 98.62 225 PRO B O 1
ATOM 4096 N N . TRP B 1 226 ? -5.582 -23 -1.838 1 98.44 226 TRP B N 1
ATOM 4097 C CA . TRP B 1 226 ? -6.707 -23.016 -2.768 1 98.44 226 TRP B CA 1
ATOM 4098 C C . TRP B 1 226 ? -6.223 -23.172 -4.207 1 98.44 226 TRP B C 1
ATOM 4100 O O . TRP B 1 226 ? -6.883 -23.812 -5.023 1 98.44 226 TRP B O 1
ATOM 4110 N N . MET B 1 227 ? -5.09 -22.609 -4.484 1 98.25 227 MET B N 1
ATOM 4111 C CA . MET B 1 227 ? -4.562 -22.609 -5.848 1 98.25 227 MET B CA 1
ATOM 4112 C C . MET B 1 227 ? -4.375 -24.047 -6.359 1 98.25 227 MET B C 1
ATOM 4114 O O . MET B 1 227 ? -4.504 -24.297 -7.555 1 98.25 227 MET B O 1
ATOM 4118 N N . ALA B 1 228 ? -4.113 -24.984 -5.473 1 98.38 228 ALA B N 1
ATOM 4119 C CA . ALA B 1 228 ? -3.875 -26.375 -5.875 1 98.38 228 ALA B CA 1
ATOM 4120 C C . ALA B 1 228 ? -5.125 -27.219 -5.676 1 98.38 228 ALA B C 1
ATOM 4122 O O . ALA B 1 228 ? -5.148 -28.406 -6.047 1 98.38 228 ALA B O 1
ATOM 4123 N N . SER B 1 229 ? -6.168 -26.719 -5.141 1 97.25 229 SER B N 1
ATOM 4124 C CA . SER B 1 229 ? -7.355 -27.469 -4.746 1 97.25 229 SER B CA 1
ATOM 4125 C C . SER B 1 229 ? -7.953 -28.219 -5.93 1 97.25 229 SER B C 1
ATOM 4127 O O . SER B 1 229 ? -8.422 -29.344 -5.781 1 97.25 229 SER B O 1
ATOM 4129 N N . PRO B 1 230 ? -7.988 -27.578 -7.172 1 96.69 230 PRO B N 1
ATOM 4130 C CA . PRO B 1 230 ? -8.547 -28.328 -8.297 1 96.69 230 PRO B CA 1
ATOM 4131 C C . PRO B 1 230 ? -7.801 -29.625 -8.57 1 96.69 230 PRO B C 1
ATOM 4133 O O . PRO B 1 230 ? -8.422 -30.641 -8.93 1 96.69 230 PRO B O 1
ATOM 4136 N N . LEU B 1 231 ? -6.492 -29.656 -8.398 1 97.94 231 LEU B N 1
ATOM 4137 C CA . LEU B 1 231 ? -5.684 -30.844 -8.625 1 97.94 231 LEU B CA 1
ATOM 4138 C C . LEU B 1 231 ? -5.906 -31.875 -7.523 1 97.94 231 LEU B C 1
ATOM 4140 O O . LEU B 1 231 ? -6.023 -33.062 -7.797 1 97.94 231 LEU B O 1
ATOM 4144 N N . VAL B 1 232 ? -5.98 -31.391 -6.309 1 98 232 VAL B N 1
ATOM 4145 C CA . VAL B 1 232 ? -6.129 -32.281 -5.156 1 98 232 VAL B CA 1
ATOM 4146 C C . VAL B 1 232 ? -7.531 -32.875 -5.148 1 98 232 VAL B C 1
ATOM 4148 O O . VAL B 1 232 ? -7.688 -34.094 -5.02 1 98 232 VAL B O 1
ATOM 4151 N N . GLN B 1 233 ? -8.492 -32.062 -5.379 1 96.69 233 GLN B N 1
ATOM 4152 C CA . GLN B 1 233 ? -9.883 -32.5 -5.293 1 96.69 233 GLN B CA 1
ATOM 4153 C C . GLN B 1 233 ? -10.227 -33.469 -6.434 1 96.69 233 GLN B C 1
ATOM 4155 O O . GLN B 1 233 ? -11.023 -34.375 -6.254 1 96.69 233 GLN B O 1
ATOM 4160 N N . SER B 1 234 ? -9.68 -33.25 -7.574 1 96.44 234 SER B N 1
ATOM 4161 C CA . SER B 1 234 ? -9.93 -34.125 -8.719 1 96.44 234 SER B CA 1
ATOM 4162 C C . SER B 1 234 ? -9.188 -35.469 -8.578 1 96.44 234 SER B C 1
ATOM 4164 O O . SER B 1 234 ? -9.461 -36.406 -9.312 1 96.44 234 SER B O 1
ATOM 4166 N N . GLY B 1 235 ? -8.172 -35.469 -7.66 1 96.75 235 GLY B N 1
ATOM 4167 C CA . GLY B 1 235 ? -7.344 -36.656 -7.504 1 96.75 235 GLY B CA 1
ATOM 4168 C C . GLY B 1 235 ? -6.172 -36.719 -8.469 1 96.75 235 GLY B C 1
ATOM 4169 O O . GLY B 1 235 ? -5.453 -37.688 -8.539 1 96.75 235 GLY B O 1
ATOM 4170 N N . ALA B 1 236 ? -5.996 -35.625 -9.148 1 97.25 236 ALA B N 1
ATOM 4171 C CA . ALA B 1 236 ? -4.875 -35.562 -10.086 1 97.25 236 ALA B CA 1
ATOM 4172 C C . ALA B 1 236 ? -3.541 -35.688 -9.352 1 97.25 236 ALA B C 1
ATOM 4174 O O . ALA B 1 236 ? -2.564 -36.188 -9.898 1 97.25 236 ALA B O 1
ATOM 4175 N N . ILE B 1 237 ? -3.58 -35.188 -8.117 1 98.38 237 ILE B N 1
ATOM 4176 C CA . ILE B 1 237 ? -2.369 -35.312 -7.309 1 98.38 237 ILE B CA 1
ATOM 4177 C C . ILE B 1 237 ? -2.738 -35.688 -5.875 1 98.38 237 ILE B C 1
ATOM 4179 O O . ILE B 1 237 ? -3.893 -35.531 -5.469 1 98.38 237 ILE B O 1
ATOM 4183 N N . LYS B 1 238 ? -1.764 -36.219 -5.215 1 98.25 238 LYS B N 1
ATOM 4184 C CA . LYS B 1 238 ? -1.819 -36.469 -3.779 1 98.25 238 LYS B CA 1
ATOM 4185 C C . LYS B 1 238 ? -0.739 -35.688 -3.033 1 98.25 238 LYS B C 1
ATOM 4187 O O . LYS B 1 238 ? 0.433 -35.719 -3.418 1 98.25 238 LYS B O 1
ATOM 4192 N N . PRO B 1 239 ? -1.146 -35 -1.987 1 98.31 239 PRO B N 1
ATOM 4193 C CA . PRO B 1 239 ? -0.177 -34.125 -1.295 1 98.31 239 PRO B CA 1
ATOM 4194 C C . PRO B 1 239 ? 1.07 -34.906 -0.852 1 98.31 239 PRO B C 1
ATOM 4196 O O . PRO B 1 239 ? 2.189 -34.406 -1.032 1 98.31 239 PRO B O 1
ATOM 4199 N N . GLU B 1 240 ? 0.982 -36.094 -0.376 1 97.38 240 GLU B N 1
ATOM 4200 C CA . GLU B 1 240 ? 2.068 -36.844 0.235 1 97.38 240 GLU B CA 1
ATOM 4201 C C . GLU B 1 240 ? 3.111 -37.25 -0.803 1 97.38 240 GLU B C 1
ATOM 4203 O O . GLU B 1 240 ? 4.246 -37.594 -0.454 1 97.38 240 GLU B O 1
ATOM 4208 N N . THR B 1 241 ? 2.723 -37.312 -2.059 1 98.31 241 THR B N 1
ATOM 4209 C CA . THR B 1 241 ? 3.637 -37.75 -3.111 1 98.31 241 THR B CA 1
ATOM 4210 C C . THR B 1 241 ? 3.852 -36.625 -4.133 1 98.31 241 THR B C 1
ATOM 4212 O O . THR B 1 241 ? 4.098 -36.906 -5.309 1 98.31 241 THR B O 1
ATOM 4215 N N . THR B 1 242 ? 3.621 -35.375 -3.764 1 98.69 242 THR B N 1
ATOM 4216 C CA . THR B 1 242 ? 3.818 -34.219 -4.641 1 98.69 242 THR B CA 1
ATOM 4217 C C . THR B 1 242 ? 5.031 -33.406 -4.199 1 98.69 242 THR B C 1
ATOM 4219 O O . THR B 1 242 ? 5.203 -33.125 -3.01 1 98.69 242 THR B O 1
ATOM 4222 N N . LEU B 1 243 ? 5.918 -33.094 -5.129 1 98.75 243 LEU B N 1
ATOM 4223 C CA . LEU B 1 243 ? 7.07 -32.219 -4.918 1 98.75 243 LEU B CA 1
ATOM 4224 C C . LEU B 1 243 ? 6.812 -30.828 -5.48 1 98.75 243 LEU B C 1
ATOM 4226 O O . LEU B 1 243 ? 6.473 -30.688 -6.66 1 98.75 243 LEU B O 1
ATOM 4230 N N . MET B 1 244 ? 6.871 -29.828 -4.668 1 98.88 244 MET B N 1
ATOM 4231 C CA . MET B 1 244 ? 6.82 -28.438 -5.09 1 98.88 244 MET B CA 1
ATOM 4232 C C . MET B 1 244 ? 8.227 -27.875 -5.277 1 98.88 244 MET B C 1
ATOM 4234 O O . MET B 1 244 ? 9.023 -27.859 -4.34 1 98.88 244 MET B O 1
ATOM 4238 N N . VAL B 1 245 ? 8.539 -27.453 -6.473 1 98.88 245 VAL B N 1
ATOM 4239 C CA . VAL B 1 245 ? 9.812 -26.828 -6.781 1 98.88 245 VAL B CA 1
ATOM 4240 C C . VAL B 1 245 ? 9.625 -25.312 -6.918 1 98.88 245 VAL B C 1
ATOM 4242 O O . VAL B 1 245 ? 8.812 -24.859 -7.727 1 98.88 245 VAL B O 1
ATOM 4245 N N . GLY B 1 246 ? 10.297 -24.516 -6.152 1 98.62 246 GLY B N 1
ATOM 4246 C CA . GLY B 1 246 ? 10.156 -23.062 -6.184 1 98.62 246 GLY B CA 1
ATOM 4247 C C . GLY B 1 246 ? 11.406 -22.328 -5.742 1 98.62 246 GLY B C 1
ATOM 4248 O O . GLY B 1 246 ? 12.398 -22.953 -5.375 1 98.62 246 GLY B O 1
ATOM 4249 N N . ASP B 1 247 ? 11.406 -20.969 -5.867 1 97.62 247 ASP B N 1
ATOM 4250 C CA . ASP B 1 247 ? 12.594 -20.172 -5.551 1 97.62 247 ASP B CA 1
ATOM 4251 C C . ASP B 1 247 ? 12.273 -19.125 -4.488 1 97.62 247 ASP B C 1
ATOM 4253 O O . ASP B 1 247 ? 13.164 -18.391 -4.055 1 97.62 247 ASP B O 1
ATOM 4257 N N . THR B 1 248 ? 11.055 -19.047 -4.082 1 97.38 248 THR B N 1
ATOM 4258 C CA . THR B 1 248 ? 10.664 -18 -3.145 1 97.38 248 THR B CA 1
ATOM 4259 C C . THR B 1 248 ? 10.141 -18.609 -1.844 1 97.38 248 THR B C 1
ATOM 4261 O O . THR B 1 248 ? 9.188 -19.391 -1.854 1 97.38 248 THR B O 1
ATOM 4264 N N . LEU B 1 249 ? 10.703 -18.234 -0.698 1 98.19 249 LEU B N 1
ATOM 4265 C CA . LEU B 1 249 ? 10.352 -18.781 0.604 1 98.19 249 LEU B CA 1
ATOM 4266 C C . LEU B 1 249 ? 8.914 -18.438 0.98 1 98.19 249 LEU B C 1
ATOM 4268 O O . LEU B 1 249 ? 8.125 -19.312 1.325 1 98.19 249 LEU B O 1
ATOM 4272 N N . GLN B 1 250 ? 8.5 -17.188 0.778 1 96.81 250 GLN B N 1
ATOM 4273 C CA . GLN B 1 250 ? 7.227 -16.672 1.273 1 96.81 250 GLN B CA 1
ATOM 4274 C C . GLN B 1 250 ? 6.059 -17.172 0.429 1 96.81 250 GLN B C 1
ATOM 4276 O O . GLN B 1 250 ? 4.906 -17.125 0.862 1 96.81 250 GLN B O 1
ATOM 4281 N N . THR B 1 251 ? 6.398 -17.594 -0.821 1 97.44 251 THR B N 1
ATOM 4282 C CA . THR B 1 251 ? 5.316 -18.062 -1.683 1 97.44 251 THR B CA 1
ATOM 4283 C C . THR B 1 251 ? 5.465 -19.547 -1.972 1 97.44 251 THR B C 1
ATOM 4285 O O . THR B 1 251 ? 4.789 -20.375 -1.356 1 97.44 251 THR B O 1
AT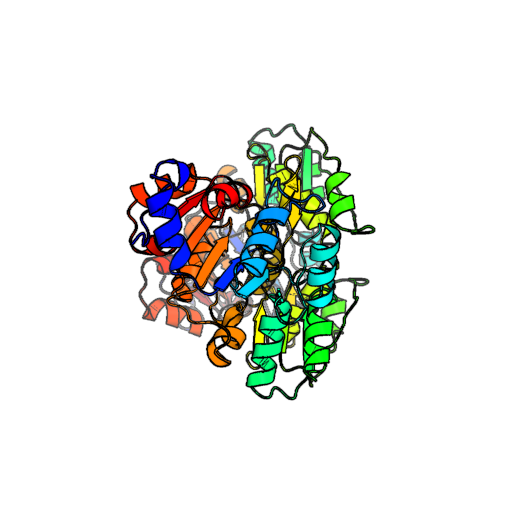OM 4288 N N . ASP B 1 252 ? 6.492 -20 -2.559 1 98.5 252 ASP B N 1
ATOM 4289 C CA . ASP B 1 252 ? 6.617 -21.391 -3.014 1 98.5 252 ASP B CA 1
ATOM 4290 C C . ASP B 1 252 ? 6.773 -22.344 -1.832 1 98.5 252 ASP B C 1
ATOM 4292 O O . ASP B 1 252 ? 6.059 -23.344 -1.737 1 98.5 252 ASP B O 1
ATOM 4296 N N . MET B 1 253 ? 7.742 -22.078 -0.953 1 98.62 253 MET B N 1
ATOM 4297 C CA . MET B 1 253 ? 7.992 -22.984 0.166 1 98.62 253 MET B CA 1
ATOM 4298 C C . MET B 1 253 ? 6.824 -22.969 1.146 1 98.62 253 MET B C 1
ATOM 4300 O O . MET B 1 253 ? 6.406 -24.016 1.634 1 98.62 253 MET B O 1
ATOM 4304 N N . HIS B 1 254 ? 6.359 -21.734 1.417 1 98.62 254 HIS B N 1
ATOM 4305 C CA . HIS B 1 254 ? 5.18 -21.625 2.268 1 98.62 254 HIS B CA 1
ATOM 4306 C C . HIS B 1 254 ? 3.988 -22.344 1.654 1 98.62 254 HIS B C 1
ATOM 4308 O O . HIS B 1 254 ? 3.225 -23 2.365 1 98.62 254 HIS B O 1
ATOM 4314 N N . PHE B 1 255 ? 3.803 -22.219 0.348 1 98.69 255 PHE B N 1
ATOM 4315 C CA . PHE B 1 255 ? 2.742 -22.906 -0.383 1 98.69 255 PHE B CA 1
ATOM 4316 C C . PHE B 1 255 ? 2.863 -24.422 -0.228 1 98.69 255 PHE B C 1
ATOM 4318 O O . PHE B 1 255 ? 1.876 -25.109 0.05 1 98.69 255 PHE B O 1
ATOM 4325 N N . ALA B 1 256 ? 4.031 -24.953 -0.41 1 98.69 256 ALA B N 1
ATOM 4326 C CA . ALA B 1 256 ? 4.273 -26.375 -0.24 1 98.69 256 ALA B CA 1
ATOM 4327 C C . ALA B 1 256 ? 3.854 -26.844 1.15 1 98.69 256 ALA B C 1
ATOM 4329 O O . ALA B 1 256 ? 3.172 -27.859 1.29 1 98.69 256 ALA B O 1
ATOM 4330 N N . ALA B 1 257 ? 4.27 -26.078 2.133 1 98.12 257 ALA B N 1
ATOM 4331 C CA . ALA B 1 257 ? 3.922 -26.406 3.514 1 98.12 257 ALA B CA 1
ATOM 4332 C C . ALA B 1 257 ? 2.41 -26.406 3.713 1 98.12 257 ALA B C 1
ATOM 4334 O O . ALA B 1 257 ? 1.854 -27.344 4.305 1 98.12 257 ALA B O 1
ATOM 4335 N N . ASN B 1 258 ? 1.755 -25.391 3.211 1 98.25 258 ASN B N 1
ATOM 4336 C CA . ASN B 1 258 ? 0.31 -25.25 3.361 1 98.25 258 ASN B CA 1
ATOM 4337 C C . ASN B 1 258 ? -0.43 -26.406 2.678 1 98.25 258 ASN B C 1
ATOM 4339 O O . ASN B 1 258 ? -1.518 -26.781 3.109 1 98.25 258 ASN B O 1
ATOM 4343 N N . CYS B 1 259 ? 0.148 -26.938 1.606 1 98.44 259 CYS B N 1
ATOM 4344 C CA . CYS B 1 259 ? -0.51 -27.969 0.803 1 98.44 259 CYS B CA 1
ATOM 4345 C C . CYS B 1 259 ? -0.119 -29.359 1.273 1 98.44 259 CYS B C 1
ATOM 4347 O O . CYS B 1 259 ? -0.673 -30.359 0.803 1 98.44 259 CYS B O 1
ATOM 4349 N N . GLY B 1 260 ? 0.874 -29.438 2.188 1 97.94 260 GLY B N 1
ATOM 4350 C CA . GLY B 1 260 ? 1.37 -30.734 2.623 1 97.94 260 GLY B CA 1
ATOM 4351 C C . GLY B 1 260 ? 2.283 -31.391 1.607 1 97.94 260 GLY B C 1
ATOM 4352 O O . GLY B 1 260 ? 2.4 -32.625 1.576 1 97.94 260 GLY B O 1
ATOM 4353 N N . PHE B 1 261 ? 2.861 -30.641 0.69 1 98.5 261 PHE B N 1
ATOM 4354 C CA . PHE B 1 261 ? 3.822 -31.125 -0.288 1 98.5 261 PHE B CA 1
ATOM 4355 C C . PHE B 1 261 ? 5.227 -31.172 0.306 1 98.5 261 PHE B C 1
ATOM 4357 O O . PHE B 1 261 ? 5.504 -30.5 1.306 1 98.5 261 PHE B O 1
ATOM 4364 N N . GLN B 1 262 ? 6.078 -31.969 -0.249 1 98.19 262 GLN B N 1
ATOM 4365 C CA . GLN B 1 262 ? 7.512 -31.781 -0.052 1 98.19 262 GLN B CA 1
ATOM 4366 C C . GLN B 1 262 ? 8.039 -30.641 -0.923 1 98.19 262 GLN B C 1
ATOM 4368 O O . GLN B 1 262 ? 7.449 -30.328 -1.959 1 98.19 262 GLN B O 1
ATOM 4373 N N . SER B 1 263 ? 9.109 -30.031 -0.449 1 98.75 263 SER B N 1
ATOM 4374 C CA . SER B 1 263 ? 9.562 -28.844 -1.163 1 98.75 263 SER B CA 1
ATOM 4375 C C . SER B 1 263 ? 11.016 -28.969 -1.594 1 98.75 263 SER B C 1
ATOM 4377 O O . SER B 1 263 ? 11.836 -29.547 -0.87 1 98.75 263 SER B O 1
ATOM 4379 N N . LEU B 1 264 ? 11.336 -28.562 -2.77 1 98.81 264 LEU B N 1
ATOM 4380 C CA . LEU B 1 264 ? 12.672 -28.312 -3.301 1 98.81 264 LEU B CA 1
ATOM 4381 C C . LEU B 1 264 ? 12.867 -26.844 -3.648 1 98.81 264 LEU B C 1
ATOM 4383 O O . LEU B 1 264 ? 12.266 -26.344 -4.602 1 98.81 264 LEU B O 1
ATOM 4387 N N . MET B 1 265 ? 13.641 -26.125 -2.873 1 98.81 265 MET B N 1
ATOM 4388 C CA . MET B 1 265 ? 14.039 -24.766 -3.23 1 98.81 265 MET B CA 1
ATOM 4389 C C . MET B 1 265 ? 15.195 -24.766 -4.223 1 98.81 265 MET B C 1
ATOM 4391 O O . MET B 1 265 ? 16.141 -25.547 -4.066 1 98.81 265 MET B O 1
ATOM 4395 N N . VAL B 1 266 ? 15.094 -23.922 -5.23 1 98.69 266 VAL B N 1
ATOM 4396 C CA . VAL B 1 266 ? 16.219 -23.75 -6.145 1 98.69 266 VAL B CA 1
ATOM 4397 C C . VAL B 1 266 ? 16.859 -22.391 -5.93 1 98.69 266 VAL B C 1
ATOM 4399 O O . VAL B 1 266 ? 16.172 -21.438 -5.535 1 98.69 266 VAL B O 1
ATOM 4402 N N . GLY B 1 267 ? 18.125 -22.234 -6.176 1 97.38 267 GLY B N 1
ATOM 4403 C CA . GLY B 1 267 ? 18.875 -21.016 -5.91 1 97.38 267 GLY B CA 1
ATOM 4404 C C . GLY B 1 267 ? 18.938 -20.078 -7.105 1 97.38 267 GLY B C 1
ATOM 4405 O O . GLY B 1 267 ? 19.609 -19.047 -7.062 1 97.38 267 GLY B O 1
ATOM 4406 N N . SER B 1 268 ? 18.234 -20.375 -8.148 1 95.12 268 SER B N 1
ATOM 4407 C CA . SER B 1 268 ? 18.328 -19.625 -9.406 1 95.12 268 SER B CA 1
ATOM 4408 C C . SER B 1 268 ? 17.406 -18.422 -9.406 1 95.12 268 SER B C 1
ATOM 4410 O O . SER B 1 268 ? 17.406 -17.625 -10.352 1 95.12 268 SER B O 1
ATOM 4412 N N . GLY B 1 269 ? 16.609 -18.25 -8.367 1 93.19 269 GLY B N 1
ATOM 4413 C CA . GLY B 1 269 ? 15.594 -17.219 -8.414 1 93.19 269 GLY B CA 1
ATOM 4414 C C . GLY B 1 269 ? 15.734 -16.188 -7.312 1 93.19 269 GLY B C 1
ATOM 4415 O O . GLY B 1 269 ? 16.797 -15.578 -7.156 1 93.19 269 GLY B O 1
ATOM 4416 N N . VAL B 1 270 ? 14.812 -16.047 -6.449 1 92.06 270 VAL B N 1
ATOM 4417 C CA . VAL B 1 270 ? 14.609 -14.883 -5.594 1 92.06 270 VAL B CA 1
ATOM 4418 C C . VAL B 1 270 ? 15.398 -15.047 -4.301 1 92.06 270 VAL B C 1
ATOM 4420 O O . VAL B 1 270 ? 16.297 -14.25 -4.008 1 92.06 270 VAL B O 1
ATOM 4423 N N . ASN B 1 271 ? 15.164 -16.094 -3.516 1 95.75 271 ASN B N 1
ATOM 4424 C CA . ASN B 1 271 ? 15.797 -16.25 -2.209 1 95.75 271 ASN B CA 1
ATOM 4425 C C . ASN B 1 271 ? 17.094 -17.031 -2.305 1 95.75 271 ASN B C 1
ATOM 4427 O O . ASN B 1 271 ? 17.312 -17.781 -3.26 1 95.75 271 ASN B O 1
ATOM 4431 N N . THR B 1 272 ? 17.906 -16.828 -1.324 1 97.06 272 THR B N 1
ATOM 4432 C CA . THR B 1 272 ? 19.234 -17.453 -1.299 1 97.06 272 THR B CA 1
ATOM 4433 C C . THR B 1 272 ? 19.375 -18.391 -0.107 1 97.06 272 THR B C 1
ATOM 4435 O O . THR B 1 272 ? 18.609 -18.297 0.861 1 97.06 272 THR B O 1
ATOM 4438 N N . PRO B 1 273 ? 20.359 -19.312 -0.242 1 98.19 273 PRO B N 1
ATOM 4439 C CA . PRO B 1 273 ? 20.641 -20.172 0.908 1 98.19 273 PRO B CA 1
ATOM 4440 C C . PRO B 1 273 ? 20.953 -19.391 2.176 1 98.19 273 PRO B C 1
ATOM 4442 O O . PRO B 1 273 ? 20.578 -19.812 3.277 1 98.19 273 PRO B O 1
ATOM 4445 N N . LYS B 1 274 ? 21.609 -18.281 2.012 1 97.88 274 LYS B N 1
ATOM 4446 C CA . LYS B 1 274 ? 21.953 -17.469 3.166 1 97.88 274 LYS B CA 1
ATOM 4447 C C . LYS B 1 274 ? 20.703 -17 3.906 1 97.88 274 LYS B C 1
ATOM 4449 O O . LYS B 1 274 ? 20.688 -16.984 5.137 1 97.88 274 LYS B O 1
ATOM 4454 N N . GLU B 1 275 ? 19.688 -16.656 3.152 1 97.31 275 GLU B N 1
ATOM 4455 C CA . GLU B 1 275 ? 18.422 -16.219 3.756 1 97.31 275 GLU B CA 1
ATOM 4456 C C . GLU B 1 275 ? 17.75 -17.359 4.516 1 97.31 275 GLU B C 1
ATOM 4458 O O . GLU B 1 275 ? 17.156 -17.141 5.574 1 97.31 275 GLU B O 1
ATOM 4463 N N . VAL B 1 276 ? 17.828 -18.516 3.992 1 98.44 276 VAL B N 1
ATOM 4464 C CA . VAL B 1 276 ? 17.266 -19.688 4.664 1 98.44 276 VAL B CA 1
ATOM 4465 C C . VAL B 1 276 ? 18 -19.938 5.977 1 98.44 276 VAL B C 1
ATOM 4467 O O . VAL B 1 276 ? 17.375 -20.172 7.012 1 98.44 276 VAL B O 1
ATOM 4470 N N . GLN B 1 277 ? 19.297 -19.875 5.918 1 97.75 277 GLN B N 1
ATOM 4471 C CA . GLN B 1 277 ? 20.125 -20.094 7.105 1 97.75 277 GLN B CA 1
ATOM 4472 C C . GLN B 1 277 ? 19.797 -19.078 8.195 1 97.75 277 GLN B C 1
ATOM 4474 O O . GLN B 1 277 ? 19.781 -19.406 9.383 1 97.75 277 GLN B O 1
ATOM 4479 N N . GLN B 1 278 ? 19.594 -17.891 7.773 1 97.62 278 GLN B N 1
ATOM 4480 C CA . GLN B 1 278 ? 19.234 -16.859 8.734 1 97.62 278 GLN B CA 1
ATOM 4481 C C . GLN B 1 278 ? 17.938 -17.203 9.453 1 97.62 278 GLN B C 1
ATOM 4483 O O . GLN B 1 278 ? 17.812 -17 10.664 1 97.62 278 GLN B O 1
ATOM 4488 N N . ILE B 1 279 ? 16.969 -17.672 8.719 1 97.69 279 ILE B N 1
ATOM 4489 C CA . ILE B 1 279 ? 15.688 -18.062 9.297 1 97.69 279 ILE B CA 1
ATOM 4490 C C . ILE B 1 279 ? 15.891 -19.203 10.281 1 97.69 279 ILE B C 1
ATOM 4492 O O . ILE B 1 279 ? 15.328 -19.203 11.383 1 97.69 279 ILE B O 1
ATOM 4496 N N . ILE B 1 280 ? 16.672 -20.141 9.914 1 96.88 280 ILE B N 1
ATOM 4497 C CA . ILE B 1 280 ? 16.938 -21.297 10.766 1 96.88 280 ILE B CA 1
ATOM 4498 C C . ILE B 1 280 ? 17.625 -20.844 12.047 1 96.88 280 ILE B C 1
ATOM 4500 O O . ILE B 1 280 ? 17.25 -21.266 13.141 1 96.88 280 ILE B O 1
ATOM 4504 N N . GLU B 1 281 ? 18.562 -19.953 11.914 1 97.38 281 GLU B N 1
ATOM 4505 C CA . GLU B 1 281 ? 19.312 -19.469 13.062 1 97.38 281 GLU B CA 1
ATOM 4506 C C . GLU B 1 281 ? 18.438 -18.641 14 1 97.38 281 GLU B C 1
ATOM 4508 O O . GLU B 1 281 ? 18.609 -18.703 15.219 1 97.38 281 GLU B O 1
ATOM 4513 N N . GLU B 1 282 ? 17.656 -17.844 13.406 1 96.38 282 GLU B N 1
ATOM 4514 C CA . GLU B 1 282 ? 16.719 -17.062 14.211 1 96.38 282 GLU B CA 1
ATOM 4515 C C . GLU B 1 282 ? 15.859 -17.984 15.086 1 96.38 282 GLU B C 1
ATOM 4517 O O . GLU B 1 282 ? 15.523 -17.625 16.219 1 96.38 282 GLU B O 1
ATOM 4522 N N . GLY B 1 283 ? 15.406 -19.062 14.578 1 94.69 283 GLY B N 1
ATOM 4523 C CA . GLY B 1 283 ? 14.695 -20.078 15.344 1 94.69 283 GLY B CA 1
ATOM 4524 C C . GLY B 1 283 ? 13.266 -19.688 15.664 1 94.69 283 GLY B C 1
ATOM 4525 O O . GLY B 1 283 ? 12.672 -20.203 16.625 1 94.69 283 GLY B O 1
ATOM 4526 N N . ASP B 1 284 ? 12.766 -18.766 14.977 1 94.75 284 ASP B N 1
ATOM 4527 C CA . ASP B 1 284 ? 11.375 -18.375 15.164 1 94.75 284 ASP B CA 1
ATOM 4528 C C . ASP B 1 284 ? 10.43 -19.484 14.703 1 94.75 284 ASP B C 1
ATOM 4530 O O . ASP B 1 284 ? 10.375 -19.812 13.516 1 94.75 284 ASP B O 1
ATOM 4534 N N . PRO B 1 285 ? 9.617 -20.047 15.594 1 94.5 285 PRO B N 1
ATOM 4535 C CA . PRO B 1 285 ? 8.719 -21.141 15.203 1 94.5 285 PRO B CA 1
ATOM 4536 C C . PRO B 1 285 ? 7.707 -20.719 14.141 1 94.5 285 PRO B C 1
ATOM 4538 O O . PRO B 1 285 ? 7.277 -21.547 13.328 1 94.5 285 PRO B O 1
ATOM 4541 N N . LYS B 1 286 ? 7.387 -19.453 14.133 1 92.94 286 LYS B N 1
ATOM 4542 C CA . LYS B 1 286 ? 6.402 -18.953 13.18 1 92.94 286 LYS B CA 1
ATOM 4543 C C . LYS B 1 286 ? 6.969 -18.953 11.758 1 92.94 286 LYS B C 1
ATOM 4545 O O . LYS B 1 286 ? 6.215 -18.969 10.781 1 92.94 286 LYS B O 1
ATOM 4550 N N . LYS B 1 287 ? 8.266 -18.953 11.594 1 96.06 287 LYS B N 1
ATOM 4551 C CA . LYS B 1 287 ? 8.922 -18.875 10.289 1 96.06 287 LYS B CA 1
ATOM 4552 C C . LYS B 1 287 ? 9.375 -20.266 9.82 1 96.06 287 LYS B C 1
ATOM 4554 O O . LYS B 1 287 ? 9.906 -20.406 8.727 1 96.06 287 LYS B O 1
ATOM 4559 N N . LYS B 1 288 ? 9.164 -21.234 10.555 1 95.31 288 LYS B N 1
ATOM 4560 C CA . LYS B 1 288 ? 9.602 -22.594 10.234 1 95.31 288 LYS B CA 1
ATOM 4561 C C . LYS B 1 288 ? 8.984 -23.078 8.922 1 95.31 288 LYS B C 1
ATOM 4563 O O . LYS B 1 288 ? 9.617 -23.812 8.164 1 95.31 288 LYS B O 1
ATOM 4568 N N . VAL B 1 289 ? 7.785 -22.672 8.664 1 96.81 289 VAL B N 1
ATOM 4569 C CA . VAL B 1 289 ? 7.047 -23.094 7.477 1 96.81 289 VAL B CA 1
ATOM 4570 C C . VAL B 1 289 ? 7.75 -22.578 6.223 1 96.81 289 VAL B C 1
ATOM 4572 O O . VAL B 1 289 ? 7.52 -23.094 5.125 1 96.81 289 VAL B O 1
ATOM 4575 N N . LEU B 1 290 ? 8.641 -21.609 6.406 1 98.25 290 LEU B N 1
ATOM 4576 C CA . LEU B 1 290 ? 9.352 -21.031 5.273 1 98.25 290 LEU B CA 1
ATOM 4577 C C . LEU B 1 290 ? 10.602 -21.844 4.941 1 98.25 290 LEU B C 1
ATOM 4579 O O . LEU B 1 290 ? 11.203 -21.641 3.883 1 98.25 290 LEU B O 1
ATOM 4583 N N . VAL B 1 291 ? 11.016 -22.719 5.816 1 98.38 291 VAL B N 1
ATOM 4584 C CA . VAL B 1 291 ? 12.242 -23.484 5.613 1 98.38 291 VAL B CA 1
ATOM 4585 C C . VAL B 1 291 ? 11.984 -24.609 4.613 1 98.38 291 VAL B C 1
ATOM 4587 O O . VAL B 1 291 ? 11.18 -25.5 4.871 1 98.38 291 VAL B O 1
ATOM 4590 N N . PRO B 1 292 ? 12.68 -24.594 3.469 1 98.75 292 PRO B N 1
ATOM 4591 C CA . PRO B 1 292 ? 12.508 -25.688 2.498 1 98.75 292 PRO B CA 1
ATOM 4592 C C . PRO B 1 292 ? 12.953 -27.031 3.041 1 98.75 292 PRO B C 1
ATOM 4594 O O . PRO B 1 292 ? 13.773 -27.094 3.963 1 98.75 292 PRO B O 1
ATOM 4597 N N . ASP B 1 293 ? 12.383 -28.109 2.471 1 98.62 293 ASP B N 1
ATOM 4598 C CA . ASP B 1 293 ? 12.859 -29.453 2.803 1 98.62 293 ASP B CA 1
ATOM 4599 C C . ASP B 1 293 ? 14.242 -29.703 2.195 1 98.62 293 ASP B C 1
ATOM 4601 O O . ASP B 1 293 ? 15.148 -30.188 2.881 1 98.62 293 ASP B O 1
ATOM 4605 N N . THR B 1 294 ? 14.359 -29.375 0.927 1 98.75 294 THR B N 1
ATOM 4606 C CA . THR B 1 294 ? 15.578 -29.688 0.185 1 98.75 294 THR B CA 1
ATOM 4607 C C . THR B 1 294 ? 16 -28.5 -0.68 1 98.75 294 THR B C 1
ATOM 4609 O O . THR B 1 294 ? 15.266 -27.531 -0.806 1 98.75 294 THR B O 1
ATOM 4612 N N . TYR B 1 295 ? 17.234 -28.594 -1.217 1 98.75 295 TYR B N 1
ATOM 4613 C CA . TYR B 1 295 ? 17.812 -27.5 -1.982 1 98.75 295 TYR B CA 1
ATOM 4614 C C . TYR B 1 295 ? 18.656 -28.016 -3.145 1 98.75 295 TYR B C 1
ATOM 4616 O O . TYR B 1 295 ? 19.328 -29.031 -3.018 1 98.75 295 TYR B O 1
ATOM 4624 N N . LEU B 1 296 ? 18.547 -27.359 -4.254 1 98.69 296 LEU B N 1
ATOM 4625 C CA . LEU B 1 296 ? 19.469 -27.453 -5.379 1 98.69 296 LEU B CA 1
ATOM 4626 C C . LEU B 1 296 ? 19.781 -26.062 -5.934 1 98.69 296 LEU B C 1
ATOM 4628 O O . LEU B 1 296 ? 18.953 -25.156 -5.84 1 98.69 296 LEU B O 1
ATOM 4632 N N . PRO B 1 297 ? 20.969 -25.828 -6.578 1 98.25 297 PRO B N 1
ATOM 4633 C CA . PRO B 1 297 ? 21.266 -24.516 -7.152 1 98.25 297 PRO B CA 1
ATOM 4634 C C . PRO B 1 297 ? 20.297 -24.109 -8.258 1 98.25 297 PRO B C 1
ATOM 4636 O O . PRO B 1 297 ? 20.016 -22.922 -8.438 1 98.25 297 PRO B O 1
ATOM 4639 N N . SER B 1 298 ? 19.859 -25.047 -9.023 1 98.38 298 SER B N 1
ATOM 4640 C CA . SER B 1 298 ? 18.844 -24.875 -10.07 1 98.38 298 SER B CA 1
ATOM 4641 C C . SER B 1 298 ? 18.109 -26.172 -10.352 1 98.38 298 SER B C 1
ATOM 4643 O O . SER B 1 298 ? 18.516 -27.234 -9.898 1 98.38 298 SER B O 1
ATOM 4645 N N . LEU B 1 299 ? 16.953 -26.016 -11.086 1 98.5 299 LEU B N 1
ATOM 4646 C CA . LEU B 1 299 ? 16.203 -27.219 -11.461 1 98.5 299 LEU B CA 1
ATOM 4647 C C . LEU B 1 299 ? 17.047 -28.125 -12.344 1 98.5 299 LEU B C 1
ATOM 4649 O O . LEU B 1 299 ? 16.906 -29.359 -12.281 1 98.5 299 LEU B O 1
ATOM 4653 N N . GLY B 1 300 ? 17.938 -27.531 -13.133 1 97.75 300 GLY B N 1
ATOM 4654 C CA . GLY B 1 300 ? 18.781 -28.312 -14.023 1 97.75 300 GLY B CA 1
ATOM 4655 C C . GLY B 1 300 ? 19.641 -29.328 -13.297 1 97.75 300 GLY B C 1
ATOM 4656 O O . GLY B 1 300 ? 19.922 -30.391 -13.836 1 97.75 300 GLY B O 1
ATOM 4657 N N . HIS B 1 301 ? 20 -29.094 -12.094 1 97 301 HIS B N 1
ATOM 4658 C CA . HIS B 1 301 ? 20.844 -29.984 -11.305 1 97 301 HIS B CA 1
ATOM 4659 C C . HIS B 1 301 ? 20.094 -31.266 -10.93 1 97 301 HIS B C 1
ATOM 4661 O O . HIS B 1 301 ? 20.719 -32.25 -10.562 1 97 301 HIS B O 1
ATOM 4667 N N . LEU B 1 302 ? 18.812 -31.219 -11.008 1 97.31 302 LEU B N 1
ATOM 4668 C CA . LEU B 1 302 ? 18 -32.375 -10.648 1 97.31 302 LEU B CA 1
ATOM 4669 C C . LEU B 1 302 ? 18.188 -33.5 -11.664 1 97.31 302 LEU B C 1
ATOM 4671 O O . LEU B 1 302 ? 17.969 -34.688 -11.352 1 97.31 302 LEU B O 1
ATOM 4675 N N . LEU B 1 303 ? 18.562 -33.156 -12.852 1 95.12 303 LEU B N 1
ATOM 4676 C CA . LEU B 1 303 ? 18.656 -34.094 -13.969 1 95.12 303 LEU B CA 1
ATOM 4677 C C . LEU B 1 303 ? 19.625 -35.219 -13.656 1 95.12 303 LEU B C 1
ATOM 4679 O O . LEU B 1 303 ? 19.406 -36.375 -14.047 1 95.12 303 LEU B O 1
ATOM 4683 N N . GLU B 1 304 ? 20.688 -34.906 -12.977 1 93.5 304 GLU B N 1
ATOM 4684 C CA . GLU B 1 304 ? 21.719 -35.906 -12.695 1 93.5 304 GLU B CA 1
ATOM 4685 C C . GLU B 1 304 ? 21.188 -37.031 -11.797 1 93.5 304 GLU B C 1
ATOM 4687 O O . GLU B 1 304 ? 21.734 -38.125 -11.766 1 93.5 304 GLU B O 1
ATOM 4692 N N . PHE B 1 305 ? 20.125 -36.688 -11.094 1 94.06 305 PHE B N 1
ATOM 4693 C CA . PHE B 1 305 ? 19.547 -37.688 -10.188 1 94.06 305 PHE B CA 1
ATOM 4694 C C . PHE B 1 305 ? 18.422 -38.469 -10.867 1 94.06 305 PHE B C 1
ATOM 4696 O O . PHE B 1 305 ? 17.891 -39.406 -10.305 1 94.06 305 PHE B O 1
ATOM 4703 N N . LEU B 1 306 ? 17.922 -38.031 -11.984 1 89.75 306 LEU B N 1
ATOM 4704 C CA . LEU B 1 306 ? 16.812 -38.656 -12.695 1 89.75 306 LEU B CA 1
ATOM 4705 C C . LEU B 1 306 ? 17.328 -39.656 -13.711 1 89.75 306 LEU B C 1
ATOM 4707 O O . LEU B 1 306 ? 16.594 -40.562 -14.117 1 89.75 306 LEU B O 1
ATOM 4711 N N . CYS B 1 307 ? 18.516 -39.469 -14.227 1 80.25 307 CYS B N 1
ATOM 4712 C CA . CYS B 1 307 ? 19.141 -40.344 -15.203 1 80.25 307 CYS B CA 1
ATOM 4713 C C . CYS B 1 307 ? 20.047 -41.375 -14.508 1 80.25 307 CYS B C 1
ATOM 4715 O O . CYS B 1 307 ? 20.562 -41.094 -13.43 1 80.25 307 CYS B O 1
#